Protein AF-0000000079813313 (afdb_homodimer)

Foldseek 3Di:
DPPPVPVPPDDFLLRLLCVLCVVLVVVLVCLLVVLCLLVALVSVLLVLQLVLVLLLLLVVLLVDPVLCVQAPPSVVLRLNVQSVQLCVLSVNDDDDDDDRDDDDDNLLSLLLVLQVLVVLLPLVVVQVSVVVRVAHCVGNCVSNDADPVGSVVNNVRSSVSRRPVPHDSVSSSVSNVVNSVSSVVSRDDRPPPPPPPPPPD/DPPPVPVPPDDFLLRVLCVLCVVLVVVLVCLLVVLCLLVALVSVLLVLQLVLQLLLLLVVLLVDPVLCVQAPPSVVLRLNVQSVQLCVLSVNDDDDDDDHDDDDDNLLSLLLVLQVLVVLLPLVVVQVSVVVRVAHCVGNCVSNDADPVGSVVNNVRSSVSRRPVPHDSVSSSVSNVVNSVSSVVSRDDRPPPPPPPPPPD

pLDDT: mean 89.04, std 18.21, range [22.41, 98.81]

Structure (mmCIF, N/CA/C/O backbone):
data_AF-0000000079813313-model_v1
#
loop_
_entity.id
_entity.type
_entity.pdbx_description
1 polymer 'Heme oxygenase'
#
loop_
_atom_site.group_PDB
_atom_site.id
_atom_site.type_symbol
_atom_site.label_atom_id
_atom_site.label_alt_id
_atom_site.label_comp_id
_atom_site.label_asym_id
_atom_site.label_entity_id
_atom_site.label_seq_id
_atom_site.pdbx_PDB_ins_code
_atom_site.Cartn_x
_atom_site.Cartn_y
_atom_site.Cartn_z
_atom_site.occupancy
_atom_site.B_iso_or_equiv
_atom_site.auth_seq_id
_atom_site.auth_comp_id
_atom_site.auth_asym_id
_atom_site.auth_atom_id
_atom_site.pdbx_PDB_model_num
ATOM 1 N N . MET A 1 1 ? 46.156 -6.391 5.961 1 22.41 1 MET A N 1
ATOM 2 C CA . MET A 1 1 ? 44.781 -6.465 6.477 1 22.41 1 MET A CA 1
ATOM 3 C C . MET A 1 1 ? 43.844 -5.574 5.664 1 22.41 1 MET A C 1
ATOM 5 O O . MET A 1 1 ? 43.844 -4.359 5.848 1 22.41 1 MET A O 1
ATOM 9 N N . THR A 1 2 ? 43.812 -5.645 4.359 1 25.78 2 THR A N 1
ATOM 10 C CA . THR A 1 2 ? 43.188 -4.875 3.297 1 25.78 2 THR A CA 1
ATOM 11 C C . THR A 1 2 ? 41.688 -4.723 3.564 1 25.78 2 THR A C 1
ATOM 13 O O . THR A 1 2 ? 41 -5.703 3.875 1 25.78 2 THR A O 1
ATOM 16 N N . LEU A 1 3 ? 41.25 -3.527 4.066 1 26.75 3 LEU A N 1
ATOM 17 C CA . LEU A 1 3 ? 39.875 -3.113 4.305 1 26.75 3 LEU A CA 1
ATOM 18 C C . LEU A 1 3 ? 38.938 -3.637 3.209 1 26.75 3 LEU A C 1
ATOM 20 O O . LEU A 1 3 ? 39.219 -3.438 2.021 1 26.75 3 LEU A O 1
ATOM 24 N N . LEU A 1 4 ? 38.562 -4.934 3.258 1 28.89 4 LEU A N 1
ATOM 25 C CA . LEU A 1 4 ? 37.469 -5.41 2.391 1 28.89 4 LEU A CA 1
ATOM 26 C C . LEU A 1 4 ? 36.5 -4.285 2.066 1 28.89 4 LEU A C 1
ATOM 28 O O . LEU A 1 4 ? 35.969 -3.629 2.973 1 28.89 4 LEU A O 1
ATOM 32 N N . ASN A 1 5 ? 36.75 -3.35 1.152 1 31.58 5 ASN A N 1
ATOM 33 C CA . ASN A 1 5 ? 35.875 -2.389 0.504 1 31.58 5 ASN A CA 1
ATOM 34 C C . ASN A 1 5 ? 34.438 -2.924 0.401 1 31.58 5 ASN A C 1
ATOM 36 O O . ASN A 1 5 ? 34.125 -3.74 -0.472 1 31.58 5 ASN A O 1
ATOM 40 N N . ASP A 1 6 ? 33.844 -3.51 1.486 1 35.41 6 ASP A N 1
ATOM 41 C CA . ASP A 1 6 ? 32.438 -3.949 1.548 1 35.41 6 ASP A CA 1
ATOM 42 C C . ASP A 1 6 ? 31.547 -3.057 0.695 1 35.41 6 ASP A C 1
ATOM 44 O O . ASP A 1 6 ? 31.359 -1.875 1.001 1 35.41 6 ASP A O 1
ATOM 48 N N . GLY A 1 7 ? 31.672 -2.814 -0.566 1 38.5 7 GLY A N 1
ATOM 49 C CA . GLY A 1 7 ? 30.766 -2.211 -1.539 1 38.5 7 GLY A CA 1
ATOM 50 C C . GLY A 1 7 ? 29.344 -2.084 -1.039 1 38.5 7 GLY A C 1
ATOM 51 O O . GLY A 1 7 ? 28.484 -2.889 -1.396 1 38.5 7 GLY A O 1
ATOM 52 N N . ASN A 1 8 ? 28.922 -1.832 0.183 1 43.69 8 ASN A N 1
ATOM 53 C CA . ASN A 1 8 ? 27.688 -1.59 0.924 1 43.69 8 ASN A CA 1
ATOM 54 C C . ASN A 1 8 ? 26.734 -0.709 0.134 1 43.69 8 ASN A C 1
ATOM 56 O O . ASN A 1 8 ? 27 0.471 -0.09 1 43.69 8 ASN A O 1
ATOM 60 N N . ILE A 1 9 ? 26.125 -1.141 -1.025 1 52.22 9 ILE A N 1
ATOM 61 C CA . ILE A 1 9 ? 25.031 -0.461 -1.72 1 52.22 9 ILE A CA 1
ATOM 62 C C . ILE A 1 9 ? 24.219 0.359 -0.722 1 52.22 9 ILE A C 1
ATOM 64 O O . ILE A 1 9 ? 23.734 -0.176 0.274 1 52.22 9 ILE A O 1
ATOM 68 N N . HIS A 1 10 ? 24.594 1.56 -0.345 1 65.31 10 HIS A N 1
ATOM 69 C CA . HIS A 1 10 ? 23.938 2.51 0.542 1 65.31 10 HIS A CA 1
ATOM 70 C C . HIS A 1 10 ? 22.484 2.717 0.137 1 65.31 10 HIS A C 1
ATOM 72 O O . HIS A 1 10 ? 22.203 3.109 -0.997 1 65.31 10 HIS A O 1
ATOM 78 N N . VAL A 1 11 ? 21.531 2.051 0.801 1 79.31 11 VAL A N 1
ATOM 79 C CA . VAL A 1 11 ? 20.109 2.303 0.623 1 79.31 11 VAL A CA 1
ATOM 80 C C . VAL A 1 11 ? 19.766 3.711 1.109 1 79.31 11 VAL A C 1
ATOM 82 O O . VAL A 1 11 ? 20.078 4.07 2.248 1 79.31 11 VAL A O 1
ATOM 85 N N . PRO A 1 12 ? 19.297 4.578 0.146 1 92.25 12 PRO A N 1
ATOM 86 C CA . PRO A 1 12 ? 18.859 5.898 0.607 1 92.25 12 PRO A CA 1
ATOM 87 C C . PRO A 1 12 ? 17.875 5.82 1.769 1 92.25 12 PRO A C 1
ATOM 89 O O . PRO A 1 12 ? 17.156 4.82 1.911 1 92.25 12 PRO A O 1
ATOM 92 N N . LEU A 1 13 ? 17.859 6.844 2.633 1 95.69 13 LEU A N 1
ATOM 93 C CA . LEU A 1 13 ? 16.984 6.867 3.797 1 95.69 13 LEU A CA 1
ATOM 94 C C . LEU A 1 13 ? 15.531 6.613 3.391 1 95.69 13 LEU A C 1
ATOM 96 O O . LEU A 1 13 ? 14.828 5.828 4.031 1 95.69 13 LEU A O 1
ATOM 100 N N . SER A 1 14 ? 15.078 7.293 2.346 1 95.56 14 SER A N 1
ATOM 101 C CA . SER A 1 14 ? 13.695 7.129 1.907 1 95.56 14 SER A CA 1
ATOM 102 C C . SER A 1 14 ? 13.391 5.676 1.574 1 95.56 14 SER A C 1
ATOM 104 O O . SER A 1 14 ? 12.32 5.168 1.911 1 95.56 14 SER A O 1
ATOM 106 N N . GLY A 1 15 ? 14.281 5.004 0.917 1 92.31 15 GLY A N 1
ATOM 107 C CA . GLY A 1 15 ? 14.125 3.586 0.633 1 92.31 15 GLY A CA 1
ATOM 108 C C . GLY A 1 15 ? 14.102 2.727 1.883 1 92.31 15 GLY A C 1
ATOM 109 O O . GLY A 1 15 ? 13.312 1.78 1.976 1 92.31 15 GLY A O 1
ATOM 110 N N . TYR A 1 16 ? 14.969 3.061 2.809 1 93.38 16 TYR A N 1
ATOM 111 C CA . TYR A 1 16 ? 15.016 2.357 4.082 1 93.38 16 TYR A CA 1
ATOM 112 C C . TYR A 1 16 ? 13.688 2.49 4.828 1 93.38 16 TYR A C 1
ATOM 114 O O . TYR A 1 16 ? 13.164 1.506 5.352 1 93.38 16 TYR A O 1
ATOM 122 N N . LEU A 1 17 ? 13.125 3.666 4.871 1 96.56 17 LEU A N 1
ATOM 123 C CA . LEU A 1 17 ? 11.844 3.906 5.535 1 96.56 17 LEU A CA 1
ATOM 124 C C . LEU A 1 17 ? 10.727 3.107 4.875 1 96.56 17 LEU A C 1
ATOM 126 O O . LEU A 1 17 ? 9.898 2.504 5.559 1 96.56 17 LEU A O 1
ATOM 130 N N . ARG A 1 18 ? 10.773 3.109 3.613 1 93.44 18 ARG A N 1
ATOM 131 C CA . ARG A 1 18 ? 9.75 2.391 2.863 1 93.44 18 ARG A CA 1
ATOM 132 C C . ARG A 1 18 ? 9.797 0.896 3.166 1 93.44 18 ARG A C 1
ATOM 134 O O . ARG A 1 18 ? 8.766 0.277 3.426 1 93.44 18 ARG A O 1
ATOM 141 N N . GLU A 1 19 ? 10.93 0.349 3.135 1 89.19 19 GLU A N 1
ATOM 142 C CA . GLU A 1 19 ? 11.086 -1.079 3.389 1 89.19 19 GLU A CA 1
ATOM 143 C C . GLU A 1 19 ? 10.695 -1.433 4.82 1 89.19 19 GLU A C 1
ATOM 145 O O . GLU A 1 19 ? 10.047 -2.453 5.059 1 89.19 19 GLU A O 1
ATOM 150 N N . ALA A 1 20 ? 11.039 -0.601 5.684 1 93.12 20 ALA A N 1
ATOM 151 C CA . ALA A 1 20 ? 10.836 -0.883 7.102 1 93.12 20 ALA A CA 1
ATOM 152 C C . ALA A 1 20 ? 9.367 -0.751 7.488 1 93.12 20 ALA A C 1
ATOM 154 O O . ALA A 1 20 ? 8.938 -1.289 8.516 1 93.12 20 ALA A O 1
ATOM 155 N N . THR A 1 21 ? 8.516 -0.072 6.609 1 94.62 21 THR A N 1
ATOM 156 C CA . THR A 1 21 ? 7.188 0.268 7.105 1 94.62 21 THR A CA 1
ATOM 157 C C . THR A 1 21 ? 6.121 -0.077 6.07 1 94.62 21 THR A C 1
ATOM 159 O O . THR A 1 21 ? 4.969 0.348 6.195 1 94.62 21 THR A O 1
ATOM 162 N N . HIS A 1 22 ? 6.469 -0.803 5.117 1 90.75 22 HIS A N 1
ATOM 163 C CA . HIS A 1 22 ? 5.562 -1.152 4.031 1 90.75 22 HIS A CA 1
ATOM 164 C C . HIS A 1 22 ? 4.328 -1.875 4.555 1 90.75 22 HIS A C 1
ATOM 166 O O . HIS A 1 22 ? 3.203 -1.558 4.156 1 90.75 22 HIS A O 1
ATOM 172 N N . GLN A 1 23 ? 4.523 -2.766 5.434 1 91.88 23 GLN A N 1
ATOM 173 C CA . GLN A 1 23 ? 3.408 -3.545 5.957 1 91.88 23 GLN A CA 1
ATOM 174 C C . GLN A 1 23 ? 2.439 -2.662 6.738 1 91.88 23 GLN A C 1
ATOM 176 O O . GLN A 1 23 ? 1.221 -2.811 6.617 1 91.88 23 GLN A O 1
ATOM 181 N N . ILE A 1 24 ? 2.967 -1.772 7.52 1 95 24 ILE A N 1
ATOM 182 C CA . ILE A 1 24 ? 2.129 -0.875 8.305 1 95 24 ILE A CA 1
ATOM 183 C C . ILE A 1 24 ? 1.322 0.028 7.375 1 95 24 ILE A C 1
ATOM 185 O O . ILE A 1 24 ? 0.15 0.308 7.637 1 95 24 ILE A O 1
ATOM 189 N N . HIS A 1 25 ? 1.932 0.445 6.32 1 95.31 25 HIS A N 1
ATOM 190 C CA . HIS A 1 25 ? 1.267 1.26 5.309 1 95.31 25 HIS A CA 1
ATOM 191 C C . HIS A 1 25 ? 0.089 0.516 4.688 1 95.31 25 HIS A C 1
ATOM 193 O O . HIS A 1 25 ? -1.024 1.042 4.637 1 95.31 25 HIS A O 1
ATOM 199 N N . ASP A 1 26 ? 0.286 -0.718 4.258 1 93.81 26 ASP A N 1
ATOM 200 C CA . ASP A 1 26 ? -0.773 -1.512 3.643 1 93.81 26 ASP A CA 1
ATOM 201 C C . ASP A 1 26 ? -1.899 -1.788 4.637 1 93.81 26 ASP A C 1
ATOM 203 O O . ASP A 1 26 ? -3.078 -1.729 4.281 1 93.81 26 ASP A O 1
ATOM 207 N N . ASP A 1 27 ? -1.507 -2.061 5.871 1 93.75 27 ASP A N 1
ATOM 208 C CA . ASP A 1 27 ? -2.5 -2.32 6.91 1 93.75 27 ASP A CA 1
ATOM 209 C C . ASP A 1 27 ? -3.41 -1.112 7.113 1 93.75 27 ASP A C 1
ATOM 211 O O . ASP A 1 27 ? -4.629 -1.26 7.246 1 93.75 27 ASP A O 1
ATOM 215 N N . LEU A 1 28 ? -2.85 -0.002 7.129 1 95.06 28 LEU A N 1
ATOM 216 C CA . LEU A 1 28 ? -3.637 1.212 7.312 1 95.06 28 LEU A CA 1
ATOM 217 C C . LEU A 1 28 ? -4.586 1.427 6.141 1 95.06 28 LEU A C 1
ATOM 219 O O . LEU A 1 28 ? -5.762 1.744 6.34 1 95.06 28 LEU A O 1
ATOM 223 N N . ASN A 1 29 ? -4.074 1.254 4.949 1 93.12 29 ASN A N 1
ATOM 224 C CA . ASN A 1 29 ? -4.91 1.396 3.764 1 93.12 29 ASN A CA 1
ATOM 225 C C . ASN A 1 29 ? -6.09 0.426 3.789 1 93.12 29 ASN A C 1
ATOM 227 O O . ASN A 1 29 ? -7.227 0.815 3.52 1 93.12 29 ASN A O 1
ATOM 231 N N . HIS A 1 30 ? -5.832 -0.779 4.156 1 92.81 30 HIS A N 1
ATOM 232 C CA . HIS A 1 30 ? -6.887 -1.781 4.262 1 92.81 30 HIS A CA 1
ATOM 233 C C . HIS A 1 30 ? -7.906 -1.396 5.328 1 92.81 30 HIS A C 1
ATOM 235 O O . HIS A 1 30 ? -9.117 -1.534 5.113 1 92.81 30 HIS A O 1
ATOM 241 N N . THR A 1 31 ? -7.402 -0.938 6.418 1 92.69 31 THR A N 1
ATOM 242 C CA . THR A 1 31 ? -8.289 -0.526 7.504 1 92.69 31 THR A CA 1
ATOM 243 C C . THR A 1 31 ? -9.203 0.609 7.055 1 92.69 31 THR A C 1
ATOM 245 O O . THR A 1 31 ? -10.422 0.543 7.242 1 92.69 31 THR A O 1
ATOM 248 N N . VAL A 1 32 ? -8.656 1.585 6.434 1 94.25 32 VAL A N 1
ATOM 249 C CA . VAL A 1 32 ? -9.414 2.742 5.969 1 94.25 32 VAL A CA 1
ATOM 250 C C . VAL A 1 32 ? -10.492 2.295 4.977 1 94.25 32 VAL A C 1
ATOM 252 O O . VAL A 1 32 ? -11.656 2.666 5.109 1 94.25 32 VAL A O 1
ATOM 255 N N . MET A 1 33 ? -10.125 1.476 4.074 1 91.56 33 MET A N 1
ATOM 256 C CA . MET A 1 33 ? -11.07 1.02 3.059 1 91.56 33 MET A CA 1
ATOM 257 C C . MET A 1 33 ? -12.141 0.117 3.67 1 91.56 33 MET A C 1
ATOM 259 O O . MET A 1 33 ? -13.312 0.192 3.299 1 91.56 33 MET A O 1
ATOM 263 N N . SER A 1 34 ? -11.734 -0.689 4.609 1 89.19 34 SER A N 1
ATOM 264 C CA . SER A 1 34 ? -12.656 -1.646 5.207 1 89.19 34 SER A CA 1
ATOM 265 C C . SER A 1 34 ? -13.688 -0.944 6.09 1 89.19 34 SER A C 1
ATOM 267 O O . SER A 1 34 ? -14.758 -1.493 6.363 1 89.19 34 SER A O 1
ATOM 269 N N . ARG A 1 35 ? -13.445 0.242 6.484 1 91.94 35 ARG A N 1
ATOM 270 C CA . ARG A 1 35 ? -14.352 0.994 7.344 1 91.94 35 ARG A CA 1
ATOM 271 C C . ARG A 1 35 ? -15.391 1.741 6.52 1 91.94 35 ARG A C 1
ATOM 273 O O . ARG A 1 35 ? -16.219 2.467 7.066 1 91.94 35 ARG A O 1
ATOM 280 N N . GLY A 1 36 ? -15.352 1.616 5.203 1 90.56 36 GLY A N 1
ATOM 281 C CA . GLY A 1 36 ? -16.344 2.188 4.316 1 90.56 36 GLY A CA 1
ATOM 282 C C . GLY A 1 36 ? -16.219 3.691 4.164 1 90.56 36 GLY A C 1
ATOM 283 O O . GLY A 1 36 ? -17.219 4.383 3.926 1 90.56 36 GLY A O 1
ATOM 284 N N . MET A 1 37 ? -15.07 4.203 4.309 1 94.38 37 MET A N 1
ATOM 285 C CA . MET A 1 37 ? -14.859 5.648 4.297 1 94.38 37 MET A CA 1
ATOM 286 C C . MET A 1 37 ? -15.07 6.215 2.896 1 94.38 37 MET A C 1
ATOM 288 O O . MET A 1 37 ? -15.211 7.43 2.73 1 94.38 37 MET A O 1
ATOM 292 N N . PHE A 1 38 ? -15.164 5.305 1.916 1 93.94 38 PHE A N 1
ATOM 293 C CA . PHE A 1 38 ? -15.336 5.793 0.554 1 93.94 38 PHE A CA 1
ATOM 294 C C . PHE A 1 38 ? -16.562 5.164 -0.095 1 93.94 38 PHE A C 1
ATOM 296 O O . PHE A 1 38 ? -16.688 5.141 -1.322 1 93.94 38 PHE A O 1
ATOM 303 N N . THR A 1 39 ? -17.469 4.652 0.735 1 91.38 39 THR A N 1
ATOM 304 C CA . THR A 1 39 ? -18.688 4 0.245 1 91.38 39 THR A CA 1
ATOM 305 C C . THR A 1 39 ? -19.781 5.027 -0.033 1 91.38 39 THR A C 1
ATOM 307 O O . THR A 1 39 ? -20.562 4.871 -0.974 1 91.38 39 THR A O 1
ATOM 310 N N . ASP A 1 40 ? -19.828 6.082 0.841 1 93.81 40 ASP A N 1
ATOM 311 C CA . ASP A 1 40 ? -20.812 7.148 0.69 1 93.81 40 ASP A CA 1
ATOM 312 C C . ASP A 1 40 ? -20.344 8.43 1.379 1 93.81 40 ASP A C 1
ATOM 314 O O . ASP A 1 40 ? -19.234 8.477 1.928 1 93.81 40 ASP A O 1
ATOM 318 N N . ALA A 1 41 ? -21.172 9.445 1.37 1 95.88 41 ALA A N 1
ATOM 319 C CA . ALA A 1 41 ? -20.812 10.766 1.888 1 95.88 41 ALA A CA 1
ATOM 320 C C . ALA A 1 41 ? -20.547 10.711 3.391 1 95.88 41 ALA A C 1
ATOM 322 O O . ALA A 1 41 ? -19.688 11.43 3.902 1 95.88 41 ALA A O 1
ATOM 323 N N . ALA A 1 42 ? -21.328 9.891 4.062 1 95.25 42 ALA A N 1
ATOM 324 C CA . ALA A 1 42 ? -21.141 9.766 5.504 1 95.25 42 ALA A CA 1
ATOM 325 C C . ALA A 1 42 ? -19.766 9.172 5.824 1 95.25 42 ALA A C 1
ATOM 327 O O . ALA A 1 42 ? -19.047 9.672 6.691 1 95.25 42 ALA A O 1
ATOM 328 N N . GLY A 1 43 ? -19.422 8.125 5.113 1 96.06 43 GLY A N 1
ATOM 329 C CA . GLY A 1 43 ? -18.078 7.559 5.254 1 96.06 43 GLY A CA 1
ATOM 330 C C . GLY A 1 43 ? -16.984 8.539 4.91 1 96.06 43 GLY A C 1
ATOM 331 O O . GLY A 1 43 ? -15.969 8.609 5.613 1 96.06 43 GLY A O 1
ATOM 332 N N . TYR A 1 44 ? -17.203 9.305 3.859 1 97.62 44 TYR A N 1
ATOM 333 C CA . TYR A 1 44 ? -16.188 10.258 3.434 1 97.62 44 TYR A CA 1
ATOM 334 C C . TYR A 1 44 ? -15.969 11.328 4.488 1 97.62 44 TYR A C 1
ATOM 336 O O . TYR A 1 44 ? -14.836 11.789 4.691 1 97.62 44 TYR A O 1
ATOM 344 N N . ARG A 1 45 ? -17.016 11.734 5.172 1 97.88 45 ARG A N 1
ATOM 345 C CA . ARG A 1 45 ? -16.875 12.695 6.258 1 97.88 45 ARG A CA 1
ATOM 346 C C . ARG A 1 45 ? -15.953 12.156 7.344 1 97.88 45 ARG A C 1
ATOM 348 O O . ARG A 1 45 ? -15.148 12.898 7.91 1 97.88 45 ARG A O 1
ATOM 355 N N . ASP A 1 46 ? -16.047 10.852 7.625 1 97.44 46 ASP A N 1
ATOM 356 C CA . ASP A 1 46 ? -15.141 10.227 8.586 1 97.44 46 ASP A CA 1
ATOM 357 C C . ASP A 1 46 ? -13.688 10.32 8.125 1 97.44 46 ASP A C 1
ATOM 359 O O . ASP A 1 46 ? -12.789 10.57 8.93 1 97.44 46 ASP A O 1
ATOM 363 N N . PHE A 1 47 ? -13.5 10.141 6.898 1 98 47 PHE A N 1
ATOM 364 C CA . PHE A 1 47 ? -12.156 10.227 6.34 1 98 47 PHE A CA 1
ATOM 365 C C . PHE A 1 47 ? -11.602 11.633 6.484 1 98 47 PHE A C 1
ATOM 367 O O . PHE A 1 47 ? -10.453 11.812 6.898 1 98 47 PHE A O 1
ATOM 374 N N . VAL A 1 48 ? -12.414 12.641 6.141 1 98.5 48 VAL A N 1
ATOM 375 C CA . VAL A 1 48 ? -11.977 14.031 6.203 1 98.5 48 VAL A CA 1
ATOM 376 C C . VAL A 1 48 ? -11.68 14.414 7.652 1 98.5 48 VAL A C 1
ATOM 378 O O . VAL A 1 48 ? -10.695 15.102 7.926 1 98.5 48 VAL A O 1
ATOM 381 N N . LEU A 1 49 ? -12.492 13.945 8.531 1 98.25 49 LEU A N 1
ATOM 382 C CA . LEU A 1 49 ? -12.242 14.211 9.945 1 98.25 49 LEU A CA 1
ATOM 383 C C . LEU A 1 49 ? -10.914 13.602 10.391 1 98.25 49 LEU A C 1
ATOM 385 O O . LEU A 1 49 ? -10.125 14.258 11.07 1 98.25 49 LEU A O 1
ATOM 389 N N . MET A 1 50 ? -10.648 12.367 10.039 1 97.69 50 MET A N 1
ATOM 390 C CA . MET A 1 50 ? -9.383 11.703 10.344 1 97.69 50 MET A CA 1
ATOM 391 C C . MET A 1 50 ? -8.211 12.492 9.773 1 97.69 50 MET A C 1
ATOM 393 O O . MET A 1 50 ? -7.219 12.719 10.469 1 97.69 50 MET A O 1
ATOM 397 N N . GLN A 1 51 ? -8.344 12.93 8.523 1 97.94 51 GLN A N 1
ATOM 398 C CA . GLN A 1 51 ? -7.297 13.727 7.891 1 97.94 51 GLN A CA 1
ATOM 399 C C . GLN A 1 51 ? -7.086 15.039 8.633 1 97.94 51 GLN A C 1
ATOM 401 O O . GLN A 1 51 ? -5.945 15.453 8.859 1 97.94 51 GLN A O 1
ATOM 406 N N . TYR A 1 52 ? -8.172 15.727 9.008 1 97.94 52 TYR A N 1
ATOM 407 C CA . TYR A 1 52 ? -8.094 16.984 9.75 1 97.94 52 TYR A CA 1
ATOM 408 C C . TYR A 1 52 ? -7.309 16.812 11.039 1 97.94 52 TYR A C 1
ATOM 410 O O . TYR A 1 52 ? -6.387 17.578 11.32 1 97.94 52 TYR A O 1
ATOM 418 N N . LEU A 1 53 ? -7.695 15.781 11.789 1 97.44 53 LEU A N 1
ATOM 419 C CA . LEU A 1 53 ? -7.051 15.555 13.086 1 97.44 53 LEU A CA 1
ATOM 420 C C . LEU A 1 53 ? -5.566 15.258 12.906 1 97.44 53 LEU A C 1
ATOM 422 O O . LEU A 1 53 ? -4.734 15.773 13.656 1 97.44 53 LEU A O 1
ATOM 426 N N . PHE A 1 54 ? -5.242 14.531 11.969 1 97.19 54 PHE A N 1
ATOM 427 C CA . PHE A 1 54 ? -3.85 14.188 11.688 1 97.19 54 PHE A CA 1
ATOM 428 C C . PHE A 1 54 ? -3.059 15.422 11.289 1 97.19 54 PHE A C 1
ATOM 430 O O . PHE A 1 54 ? -1.977 15.68 11.82 1 97.19 54 PHE A O 1
ATOM 437 N N . HIS A 1 55 ? -3.584 16.234 10.367 1 97.06 55 HIS A N 1
ATOM 438 C CA . HIS A 1 55 ? -2.875 17.406 9.867 1 97.06 55 HIS A CA 1
ATOM 439 C C . HIS A 1 55 ? -2.793 18.5 10.938 1 97.06 55 HIS A C 1
ATOM 441 O O . HIS A 1 55 ? -1.816 19.25 10.992 1 97.06 55 HIS A O 1
ATOM 447 N N . ARG A 1 56 ? -3.814 18.531 11.711 1 96.19 56 ARG A N 1
ATOM 448 C CA . ARG A 1 56 ? -3.742 19.422 12.859 1 96.19 56 ARG A CA 1
ATOM 449 C C . ARG A 1 56 ? -2.531 19.109 13.734 1 96.19 56 ARG A C 1
ATOM 451 O O . ARG A 1 56 ? -1.789 20 14.133 1 96.19 56 ARG A O 1
ATOM 458 N N . ASP A 1 57 ? -2.371 17.828 13.984 1 95.31 57 ASP A N 1
ATOM 459 C CA . ASP A 1 57 ? -1.259 17.391 14.828 1 95.31 57 ASP A CA 1
ATOM 460 C C . ASP A 1 57 ? 0.081 17.672 14.148 1 95.31 57 ASP A C 1
ATOM 462 O O . ASP A 1 57 ? 1.082 17.922 14.82 1 95.31 57 ASP A O 1
ATOM 466 N N . LEU A 1 58 ? 0.098 17.703 12.844 1 96.19 58 LEU A N 1
ATOM 467 C CA . LEU A 1 58 ? 1.325 17.859 12.078 1 96.19 58 LEU A CA 1
ATOM 468 C C . LEU A 1 58 ? 1.636 19.344 11.859 1 96.19 58 LEU A C 1
ATOM 470 O O . LEU A 1 58 ? 2.768 19.703 11.523 1 96.19 58 LEU A O 1
ATOM 474 N N . ASP A 1 59 ? 0.691 20.203 12.016 1 95.94 59 ASP A N 1
ATOM 475 C CA . ASP A 1 59 ? 0.763 21.594 11.617 1 95.94 59 ASP A CA 1
ATOM 476 C C . ASP A 1 59 ? 2.012 22.266 12.188 1 95.94 59 ASP A C 1
ATOM 478 O O . ASP A 1 59 ? 2.752 22.938 11.461 1 95.94 59 ASP A O 1
ATOM 482 N N . PRO A 1 60 ? 2.367 22.016 13.43 1 95.5 60 PRO A N 1
ATOM 483 C CA . PRO A 1 60 ? 3.559 22.672 13.969 1 95.5 60 PRO A CA 1
ATOM 484 C C . PRO A 1 60 ? 4.844 22.234 13.266 1 95.5 60 PRO A C 1
ATOM 486 O O . PRO A 1 60 ? 5.785 23.031 13.156 1 95.5 60 PRO A O 1
ATOM 489 N N . LEU A 1 61 ? 4.926 21.016 12.773 1 97.12 61 LEU A N 1
ATOM 490 C CA . LEU A 1 61 ? 6.121 20.547 12.094 1 97.12 61 LEU A CA 1
ATOM 491 C C . LEU A 1 61 ? 6.336 21.297 10.781 1 97.12 61 LEU A C 1
ATOM 493 O O . LEU A 1 61 ? 7.473 21.594 10.414 1 97.12 61 LEU A O 1
ATOM 497 N N . TYR A 1 62 ? 5.273 21.625 10.125 1 97.19 62 TYR A N 1
ATOM 498 C CA . TYR A 1 62 ? 5.367 22.328 8.836 1 97.19 62 TYR A CA 1
ATOM 499 C C . TYR A 1 62 ? 5.801 23.766 9.031 1 97.19 62 TYR A C 1
ATOM 501 O O . TYR A 1 62 ? 6.168 24.453 8.07 1 97.19 62 TYR A O 1
ATOM 509 N N . ASN A 1 63 ? 5.766 24.219 10.234 1 94.69 63 ASN A N 1
ATOM 510 C CA . ASN A 1 63 ? 6.148 25.594 10.547 1 94.69 63 ASN A CA 1
ATOM 511 C C . ASN A 1 63 ? 7.496 25.656 11.258 1 94.69 63 ASN A C 1
ATOM 513 O O . ASN A 1 63 ? 7.883 26.703 11.781 1 94.69 63 ASN A O 1
ATOM 517 N N . SER A 1 64 ? 8.211 24.594 11.281 1 96.12 64 SER A N 1
ATOM 518 C CA . SER A 1 64 ? 9.492 24.5 11.969 1 96.12 64 SER A CA 1
ATOM 519 C C . SER A 1 64 ? 10.633 25.016 11.094 1 96.12 64 SER A C 1
ATOM 521 O O . SER A 1 64 ? 10.852 24.531 9.992 1 96.12 64 SER A O 1
ATOM 523 N N . ASP A 1 65 ? 11.43 25.891 11.617 1 95.5 65 ASP A N 1
ATOM 524 C CA . ASP A 1 65 ? 12.586 26.422 10.891 1 95.5 65 ASP A CA 1
ATOM 525 C C . ASP A 1 65 ? 13.633 25.344 10.664 1 95.5 65 ASP A C 1
ATOM 527 O O . ASP A 1 65 ? 14.258 25.297 9.602 1 95.5 65 ASP A O 1
ATOM 531 N N . ASP A 1 66 ? 13.828 24.562 11.648 1 95.94 66 ASP A N 1
ATOM 532 C CA . ASP A 1 66 ? 14.812 23.484 11.547 1 95.94 66 ASP A CA 1
ATOM 533 C C . ASP A 1 66 ? 14.445 22.516 10.43 1 95.94 66 ASP A C 1
ATOM 535 O O . ASP A 1 66 ? 15.312 22.094 9.656 1 95.94 66 ASP A O 1
ATOM 539 N N . LEU A 1 67 ? 13.242 22.203 10.359 1 98 67 LEU A N 1
ATOM 540 C CA . LEU A 1 67 ? 12.797 21.266 9.336 1 98 67 LEU A CA 1
ATOM 541 C C . LEU A 1 67 ? 12.797 21.938 7.961 1 98 67 LEU A C 1
ATOM 543 O O . LEU A 1 67 ? 13.039 21.281 6.945 1 98 67 LEU A O 1
ATOM 547 N N . ALA A 1 68 ? 12.555 23.25 7.922 1 98 68 ALA A N 1
ATOM 548 C CA . ALA A 1 68 ? 12.547 24 6.664 1 98 68 ALA A CA 1
ATOM 549 C C . ALA A 1 68 ? 13.938 24.031 6.039 1 98 68 ALA A C 1
ATOM 551 O O . ALA A 1 68 ? 14.078 24.234 4.828 1 98 68 ALA A O 1
ATOM 552 N N . ARG A 1 69 ? 14.953 23.797 6.812 1 97.75 69 ARG A N 1
ATOM 553 C CA . ARG A 1 69 ? 16.312 23.734 6.301 1 97.75 69 ARG A CA 1
ATOM 554 C C . ARG A 1 69 ? 16.578 22.406 5.598 1 97.75 69 ARG A C 1
ATOM 556 O O . ARG A 1 69 ? 17.5 22.281 4.801 1 97.75 69 ARG A O 1
ATOM 563 N N . ILE A 1 70 ? 15.773 21.422 5.887 1 98.19 70 ILE A N 1
ATOM 564 C CA . ILE A 1 70 ? 15.938 20.094 5.324 1 98.19 70 ILE A CA 1
ATOM 565 C C . ILE A 1 70 ? 14.992 19.906 4.137 1 98.19 70 ILE A C 1
ATOM 567 O O . ILE A 1 70 ? 15.414 19.469 3.066 1 98.19 70 ILE A O 1
ATOM 571 N N . VAL A 1 71 ? 13.742 20.266 4.34 1 98.38 71 VAL A N 1
ATOM 572 C CA . VAL A 1 71 ? 12.688 20 3.361 1 98.38 71 VAL A CA 1
ATOM 573 C C . VAL A 1 71 ? 12.375 21.281 2.578 1 98.38 71 VAL A C 1
ATOM 575 O O . VAL A 1 71 ? 11.914 22.266 3.15 1 98.38 71 VAL A O 1
ATOM 578 N N . PRO A 1 72 ? 12.531 21.188 1.281 1 97.19 72 PRO A N 1
ATOM 579 C CA . PRO A 1 72 ? 12.195 22.375 0.475 1 97.19 72 PRO A CA 1
ATOM 580 C C . PRO A 1 72 ? 10.703 22.688 0.497 1 97.19 72 PRO A C 1
ATOM 582 O O . PRO A 1 72 ? 9.875 21.781 0.503 1 97.19 72 PRO A O 1
ATOM 585 N N . ASP A 1 73 ? 10.367 24.016 0.578 1 97 73 ASP A N 1
ATOM 586 C CA . ASP A 1 73 ? 8.992 24.5 0.498 1 97 73 ASP A CA 1
ATOM 587 C C . ASP A 1 73 ? 8.133 23.891 1.601 1 97 73 ASP A C 1
ATOM 589 O O . ASP A 1 73 ? 6.949 23.609 1.386 1 97 73 ASP A O 1
ATOM 593 N N . LEU A 1 74 ? 8.68 23.688 2.711 1 98.19 74 LEU A N 1
ATOM 594 C CA . LEU A 1 74 ? 8.023 22.969 3.801 1 98.19 74 LEU A CA 1
ATOM 595 C C . LEU A 1 74 ? 6.664 23.594 4.117 1 98.19 74 LEU A C 1
ATOM 597 O O . LEU A 1 74 ? 5.652 22.891 4.172 1 98.19 74 LEU A O 1
ATOM 601 N N . ALA A 1 75 ? 6.613 24.891 4.277 1 97.69 75 ALA A N 1
ATOM 602 C CA . ALA A 1 75 ? 5.371 25.562 4.652 1 97.69 75 ALA A CA 1
ATOM 603 C C . ALA A 1 75 ? 4.309 25.391 3.57 1 97.69 75 ALA A C 1
ATOM 605 O O . ALA A 1 75 ? 3.125 25.219 3.873 1 97.69 75 ALA A O 1
ATOM 606 N N . ALA A 1 76 ? 4.676 25.422 2.309 1 97.25 76 ALA A N 1
ATOM 607 C CA . ALA A 1 76 ? 3.746 25.297 1.188 1 97.25 76 ALA A CA 1
ATOM 608 C C . ALA A 1 76 ? 3.186 23.875 1.087 1 97.25 76 ALA A C 1
ATOM 610 O O . ALA A 1 76 ? 2.16 23.656 0.439 1 97.25 76 ALA A O 1
ATOM 611 N N . ARG A 1 77 ? 3.822 22.922 1.745 1 97.81 77 ARG A N 1
ATOM 612 C CA . ARG A 1 77 ? 3.396 21.531 1.714 1 97.81 77 ARG A CA 1
ATOM 613 C C . ARG A 1 77 ? 2.285 21.281 2.725 1 97.81 77 ARG A C 1
ATOM 615 O O . ARG A 1 77 ? 1.616 20.234 2.672 1 97.81 77 ARG A O 1
ATOM 622 N N . ASN A 1 78 ? 2.078 22.172 3.631 1 98.06 78 ASN A N 1
ATOM 623 C CA . ASN A 1 78 ? 1.105 22 4.703 1 98.06 78 ASN A CA 1
ATOM 624 C C . ASN A 1 78 ? -0.323 21.984 4.168 1 98.06 78 ASN A C 1
ATOM 626 O O . ASN A 1 78 ? -0.77 22.953 3.543 1 98.06 78 ASN A O 1
ATOM 630 N N . ARG A 1 79 ? -1.048 20.906 4.457 1 98 79 ARG A N 1
ATOM 631 C CA . ARG A 1 79 ? -2.395 20.75 3.918 1 98 79 ARG A CA 1
ATOM 632 C C . ARG A 1 79 ? -3.449 21.078 4.969 1 98 79 ARG A C 1
ATOM 634 O O . ARG A 1 79 ? -4.648 20.953 4.711 1 98 79 ARG A O 1
ATOM 641 N N . PHE A 1 80 ? -3.025 21.516 6.105 1 97.75 80 PHE A N 1
ATOM 642 C CA . PHE A 1 80 ? -3.955 21.766 7.199 1 97.75 80 PHE A CA 1
ATOM 643 C C . PHE A 1 80 ? -4.996 22.797 6.789 1 97.75 80 PHE A C 1
ATOM 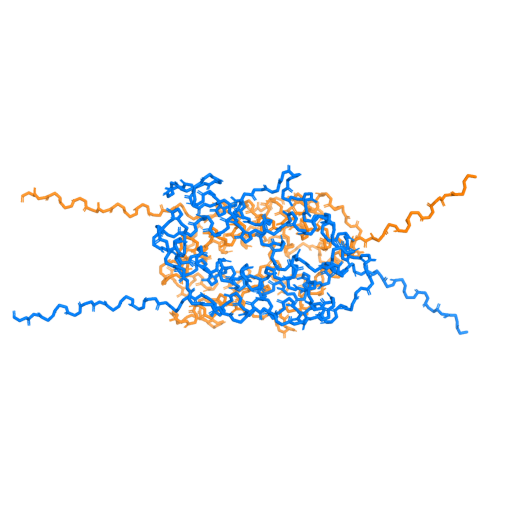645 O O . PHE A 1 80 ? -6.191 22.609 7.016 1 97.75 80 PHE A O 1
ATOM 652 N N . PRO A 1 81 ? -4.66 23.922 6.094 1 98.19 81 PRO A N 1
ATOM 653 C CA . PRO A 1 81 ? -5.691 24.859 5.664 1 98.19 81 PRO A CA 1
ATOM 654 C C . PRO A 1 81 ? -6.707 24.234 4.711 1 98.19 81 PRO A C 1
ATOM 656 O O . PRO A 1 81 ? -7.906 24.5 4.816 1 98.19 81 PRO A O 1
ATOM 659 N N . GLN A 1 82 ? -6.281 23.391 3.793 1 98.5 82 GLN A N 1
ATOM 660 C CA . GLN A 1 82 ? -7.16 22.766 2.816 1 98.5 82 GLN A CA 1
ATOM 661 C C . GLN A 1 82 ? -8.133 21.797 3.496 1 98.5 82 GLN A C 1
ATOM 663 O O . GLN A 1 82 ? -9.328 21.797 3.193 1 98.5 82 GLN A O 1
ATOM 668 N N . VAL A 1 83 ? -7.586 20.984 4.445 1 98.62 83 VAL A N 1
ATOM 669 C CA . VAL A 1 83 ? -8.469 20.016 5.082 1 98.62 83 VAL A CA 1
ATOM 670 C C . VAL A 1 83 ? -9.438 20.734 6.02 1 98.62 83 VAL A C 1
ATOM 672 O O . VAL A 1 83 ? -10.578 20.297 6.195 1 98.62 83 VAL A O 1
ATOM 675 N N . SER A 1 84 ? -9.031 21.844 6.59 1 98.38 84 SER A N 1
ATOM 676 C CA . SER A 1 84 ? -9.93 22.672 7.395 1 98.38 84 SER A CA 1
ATOM 677 C C . SER A 1 84 ? -11.078 23.219 6.551 1 98.38 84 SER A C 1
ATOM 679 O O . SER A 1 84 ? -12.234 23.203 6.984 1 98.38 84 SER A O 1
ATOM 681 N N . ALA A 1 85 ? -10.773 23.688 5.391 1 98.69 85 ALA A N 1
ATOM 682 C CA . ALA A 1 85 ? -11.805 24.172 4.469 1 98.69 85 ALA A CA 1
ATOM 683 C C . ALA A 1 85 ? -12.75 23.031 4.078 1 98.69 85 ALA A C 1
ATOM 685 O O . ALA A 1 85 ? -13.961 23.25 3.951 1 98.69 85 ALA A O 1
ATOM 686 N N . ASP A 1 86 ? -12.188 21.828 3.859 1 98.81 86 ASP A N 1
ATOM 687 C CA . ASP A 1 86 ? -13.016 20.656 3.525 1 98.81 86 ASP A CA 1
ATOM 688 C C . ASP A 1 86 ? -13.992 20.344 4.656 1 98.81 86 ASP A C 1
ATOM 690 O O . ASP A 1 86 ? -15.141 19.969 4.402 1 98.81 86 ASP A O 1
ATOM 694 N N . MET A 1 87 ? -13.508 20.484 5.93 1 98.69 87 MET A N 1
ATOM 695 C CA . MET A 1 87 ? -14.383 20.281 7.078 1 98.69 87 MET A CA 1
ATOM 696 C C . MET A 1 87 ? -15.594 21.203 6.992 1 98.69 87 MET A C 1
ATOM 698 O O . MET A 1 87 ? -16.734 20.781 7.215 1 98.69 87 MET A O 1
ATOM 702 N N . ASN A 1 88 ? -15.352 22.375 6.656 1 98.44 88 ASN A N 1
ATOM 703 C CA . ASN A 1 88 ? -16.406 23.375 6.523 1 98.44 88 ASN A CA 1
ATOM 704 C C . ASN A 1 88 ? -17.344 23.047 5.363 1 98.44 88 ASN A C 1
ATOM 706 O O . ASN A 1 88 ? -18.562 23.078 5.516 1 98.44 88 ASN A O 1
ATOM 710 N N . ASP A 1 89 ? -16.766 22.719 4.188 1 98.62 89 ASP A N 1
ATOM 711 C CA . ASP A 1 89 ? -17.562 22.344 3.027 1 98.62 89 ASP A CA 1
ATOM 712 C C . ASP A 1 89 ? -18.562 21.234 3.383 1 98.62 89 ASP A C 1
ATOM 714 O O . ASP A 1 89 ? -19.703 21.25 2.912 1 98.62 89 ASP A O 1
ATOM 718 N N . LEU A 1 90 ? -18.125 20.344 4.238 1 98.44 90 LEU A N 1
ATOM 719 C CA . LEU A 1 90 ? -18.906 19.141 4.5 1 98.44 90 LEU A CA 1
ATOM 720 C C . LEU A 1 90 ? -19.703 19.266 5.793 1 98.44 90 LEU A C 1
ATOM 722 O O . LEU A 1 90 ? -20.312 18.312 6.254 1 98.44 90 LEU A O 1
ATOM 726 N N . ASP A 1 91 ? -19.641 20.406 6.352 1 98.19 91 ASP A N 1
ATOM 727 C CA . ASP A 1 91 ? -20.375 20.734 7.566 1 98.19 91 ASP A CA 1
ATOM 728 C C . ASP A 1 91 ? -19.984 19.797 8.711 1 98.19 91 ASP A C 1
ATOM 730 O O . ASP A 1 91 ? -20.859 19.281 9.414 1 98.19 91 ASP A O 1
ATOM 734 N N . ILE A 1 92 ? -18.719 19.5 8.781 1 98.12 92 ILE A N 1
ATOM 735 C CA . ILE A 1 92 ? -18.203 18.688 9.883 1 98.12 92 ILE A CA 1
ATOM 736 C C . ILE A 1 92 ? -17.875 19.578 11.078 1 98.12 92 ILE A C 1
ATOM 738 O O . ILE A 1 92 ? -17.172 20.578 10.93 1 98.12 92 ILE A O 1
ATOM 742 N N . ALA A 1 93 ? -18.359 19.234 12.219 1 97 93 ALA A N 1
ATOM 743 C CA . ALA A 1 93 ? -18.078 20 13.43 1 97 93 ALA A CA 1
ATOM 744 C C . ALA A 1 93 ? -16.609 19.922 13.797 1 97 93 ALA A C 1
ATOM 746 O O . ALA A 1 93 ? -15.984 18.859 13.711 1 97 93 ALA A O 1
ATOM 747 N N . ILE A 1 94 ? -16 20.969 14.195 1 94.81 94 ILE A N 1
ATOM 748 C CA . ILE A 1 94 ? -14.609 21.016 14.602 1 94.81 94 ILE A CA 1
ATOM 749 C C . ILE A 1 94 ? -14.438 20.312 15.953 1 94.81 94 ILE A C 1
ATOM 751 O O . ILE A 1 94 ? -15.102 20.672 16.938 1 94.81 94 ILE A O 1
ATOM 755 N N . PRO A 1 95 ? -13.617 19.375 15.969 1 93.88 95 PRO A N 1
ATOM 756 C CA . PRO A 1 95 ? -13.414 18.672 17.25 1 93.88 95 PRO A CA 1
ATOM 757 C C . PRO A 1 95 ? -12.695 19.547 18.281 1 93.88 95 PRO A C 1
ATOM 759 O O . PRO A 1 95 ? -12.109 20.578 17.938 1 93.88 95 PRO A O 1
ATOM 762 N N . ALA A 1 96 ? -12.773 19.094 19.484 1 89 96 ALA A N 1
ATOM 763 C CA . ALA A 1 96 ? -12.055 19.781 20.562 1 89 96 ALA A CA 1
ATOM 764 C C . ALA A 1 96 ? -10.555 19.812 20.281 1 89 96 ALA A C 1
ATOM 766 O O . ALA A 1 96 ? -10.023 18.922 19.609 1 89 96 ALA A O 1
ATOM 767 N N . PRO A 1 97 ? -9.945 20.844 20.812 1 84.44 97 PRO A N 1
ATOM 768 C CA . PRO A 1 97 ? -8.5 20.922 20.594 1 84.44 97 PRO A CA 1
ATOM 769 C C . PRO A 1 97 ? -7.75 19.703 21.141 1 84.44 97 PRO A C 1
ATOM 771 O O . PRO A 1 97 ? -8.109 19.172 22.188 1 84.44 97 PRO A O 1
ATOM 774 N N . GLY A 1 98 ? -6.988 19.141 20.328 1 79 98 GLY A N 1
ATOM 775 C CA . GLY A 1 98 ? -6.137 18.031 20.766 1 79 98 GLY A CA 1
ATOM 776 C C . GLY A 1 98 ? -4.719 18.469 21.078 1 79 98 GLY A C 1
ATOM 777 O O . GLY A 1 98 ? -4.43 19.656 21.141 1 79 98 GLY A O 1
ATOM 778 N N . VAL A 1 99 ? -3.895 17.5 21.531 1 75.44 99 VAL A N 1
ATOM 779 C CA . VAL A 1 99 ? -2.49 17.734 21.828 1 75.44 99 VAL A CA 1
ATOM 780 C C . VAL A 1 99 ? -1.647 17.578 20.578 1 75.44 99 VAL A C 1
ATOM 782 O O . VAL A 1 99 ? -1.587 16.484 20 1 75.44 99 VAL A O 1
ATOM 785 N N . PRO A 1 100 ? -1.191 18.766 20.078 1 76.56 100 PRO A N 1
ATOM 786 C CA . PRO A 1 100 ? -0.27 18.609 18.938 1 76.56 100 PRO A CA 1
ATOM 787 C C . PRO A 1 100 ? 0.937 17.734 19.281 1 76.56 100 PRO A C 1
ATOM 789 O O . PRO A 1 100 ? 1.198 17.469 20.469 1 76.56 100 PRO A O 1
ATOM 792 N N . VAL A 1 101 ? 1.52 17.234 18.141 1 82.44 101 VAL A N 1
ATOM 793 C CA . VAL A 1 101 ? 2.729 16.453 18.375 1 82.44 101 VAL A CA 1
ATOM 794 C C . VAL A 1 101 ? 3.773 17.328 19.078 1 82.44 101 VAL A C 1
ATOM 796 O O . VAL A 1 101 ? 3.904 18.516 18.766 1 82.44 101 VAL A O 1
ATOM 799 N N . GLY A 1 102 ? 4.281 16.953 20.172 1 77.31 102 GLY A N 1
ATOM 800 C CA . GLY A 1 102 ? 5.285 17.688 20.922 1 77.31 102 GLY A CA 1
ATOM 801 C C . GLY A 1 102 ? 6.59 17.859 20.156 1 77.31 102 GLY A C 1
ATOM 802 O O . GLY A 1 102 ? 6.684 17.5 18.984 1 77.31 102 GLY A O 1
ATOM 803 N N . MET A 1 103 ? 7.492 18.578 20.766 1 77.25 103 MET A N 1
ATOM 804 C CA . MET A 1 103 ? 8.82 18.781 20.203 1 77.25 103 MET A CA 1
ATOM 805 C C . MET A 1 103 ? 9.492 17.453 19.891 1 77.25 103 MET A C 1
ATOM 807 O O . MET A 1 103 ? 9.492 16.547 20.719 1 77.25 103 MET A O 1
ATOM 811 N N . MET A 1 104 ? 9.969 17.391 18.688 1 91.25 104 MET A N 1
ATOM 812 C CA . MET A 1 104 ? 10.648 16.188 18.203 1 91.25 104 MET A CA 1
ATOM 813 C C . MET A 1 104 ? 12.016 16.531 17.625 1 91.25 104 MET A C 1
ATOM 815 O O . MET A 1 104 ? 12.227 17.641 17.141 1 91.25 104 MET A O 1
ATOM 819 N N . ASP A 1 105 ? 12.93 15.656 17.844 1 96.12 105 ASP A N 1
ATOM 820 C CA . ASP A 1 105 ? 14.164 15.805 17.078 1 96.12 105 ASP A CA 1
ATOM 821 C C . ASP A 1 105 ? 13.906 15.734 15.578 1 96.12 105 ASP A C 1
ATOM 823 O O . ASP A 1 105 ? 12.914 15.148 15.141 1 96.12 105 ASP A O 1
ATOM 827 N N . PRO A 1 106 ? 14.773 16.281 14.797 1 97.75 106 PRO A N 1
ATOM 828 C CA . PRO A 1 106 ? 14.531 16.391 13.359 1 97.75 106 PRO A CA 1
ATOM 829 C C . PRO A 1 106 ? 14.312 15.039 12.695 1 97.75 106 PRO A C 1
ATOM 831 O O . PRO A 1 106 ? 13.477 14.914 11.797 1 97.75 106 PRO A O 1
ATOM 834 N N . SER A 1 107 ? 15.031 14.008 13.109 1 98.56 107 SER A N 1
ATOM 835 C CA . SER A 1 107 ? 14.867 12.688 12.5 1 98.56 107 SER A CA 1
ATOM 836 C C . SER A 1 107 ? 13.469 12.133 12.75 1 98.56 107 SER A C 1
ATOM 838 O O . SER A 1 107 ? 12.805 11.672 11.812 1 98.56 107 SER A O 1
ATOM 840 N N . THR A 1 108 ? 13.023 12.18 13.969 1 98.5 108 THR A N 1
ATOM 841 C CA . THR A 1 108 ? 11.68 11.734 14.305 1 98.5 108 THR A CA 1
ATOM 842 C C . THR A 1 108 ? 10.633 12.562 13.562 1 98.5 108 THR A C 1
ATOM 844 O O . THR A 1 108 ? 9.68 12.016 13.008 1 98.5 108 THR A O 1
ATOM 847 N N . ALA A 1 109 ? 10.859 13.836 13.531 1 98.56 109 ALA A N 1
ATOM 848 C CA . ALA A 1 109 ? 9.93 14.734 12.859 1 98.56 109 ALA A CA 1
ATOM 849 C C . ALA A 1 109 ? 9.828 14.422 11.375 1 98.56 109 ALA A C 1
ATOM 851 O O . ALA A 1 109 ? 8.742 14.445 10.797 1 98.56 109 ALA A O 1
ATOM 852 N N . ILE A 1 110 ? 10.945 14.133 10.797 1 98.69 110 ILE A N 1
ATOM 853 C CA . ILE A 1 110 ? 10.961 13.812 9.375 1 98.69 110 ILE A CA 1
ATOM 854 C C . ILE A 1 110 ? 10.211 12.508 9.125 1 98.69 110 ILE A C 1
ATOM 856 O O . ILE A 1 110 ? 9.523 12.352 8.117 1 98.69 110 ILE A O 1
ATOM 860 N N . GLY A 1 111 ? 10.305 11.516 10.062 1 98.62 111 GLY A N 1
ATOM 861 C CA . GLY A 1 111 ? 9.484 10.32 9.969 1 98.62 111 GLY A CA 1
ATOM 862 C C . GLY A 1 111 ? 7.996 10.625 9.898 1 98.62 111 GLY A C 1
ATOM 863 O O . GLY A 1 111 ? 7.277 10.039 9.086 1 98.62 111 GLY A O 1
ATOM 864 N N . TRP A 1 112 ? 7.555 11.562 10.711 1 98.5 112 TRP A N 1
ATOM 865 C CA . TRP A 1 112 ? 6.156 11.977 10.695 1 98.5 112 TRP A CA 1
ATOM 866 C C . TRP A 1 112 ? 5.785 12.609 9.359 1 98.5 112 TRP A C 1
ATOM 868 O O . TRP A 1 112 ? 4.758 12.266 8.773 1 98.5 112 TRP A O 1
ATOM 878 N N . LEU A 1 113 ? 6.656 13.484 8.859 1 98.5 113 LEU A N 1
ATOM 879 C CA . LEU A 1 113 ? 6.391 14.164 7.598 1 98.5 113 LEU A CA 1
ATOM 880 C C . LEU A 1 113 ? 6.398 13.172 6.438 1 98.5 113 LEU A C 1
ATOM 882 O O . LEU A 1 113 ? 5.652 13.336 5.469 1 98.5 113 LEU A O 1
ATOM 886 N N . TYR A 1 114 ? 7.234 12.125 6.531 1 98.5 114 TYR A N 1
ATOM 887 C CA . TYR A 1 114 ? 7.312 11.102 5.492 1 98.5 114 TYR A CA 1
ATOM 888 C C . TYR A 1 114 ? 5.945 10.484 5.238 1 98.5 114 TYR A C 1
ATOM 890 O O . TYR A 1 114 ? 5.551 10.289 4.086 1 98.5 114 TYR A O 1
ATOM 898 N N . VAL A 1 115 ? 5.184 10.211 6.27 1 98.38 115 VAL A N 1
ATOM 899 C CA . VAL A 1 115 ? 3.859 9.602 6.152 1 98.38 115 VAL A CA 1
ATOM 900 C C . VAL A 1 115 ? 2.893 10.594 5.512 1 98.38 115 VAL A C 1
ATOM 902 O O . VAL A 1 115 ? 2.16 10.25 4.582 1 98.38 115 VAL A O 1
ATOM 905 N N . ALA A 1 116 ? 2.92 11.828 5.941 1 97.81 116 ALA A N 1
ATOM 906 C CA . ALA A 1 116 ? 2.027 12.852 5.414 1 97.81 116 ALA A CA 1
ATOM 907 C C . ALA A 1 116 ? 2.311 13.125 3.939 1 97.81 116 ALA A C 1
ATOM 909 O O . ALA A 1 116 ? 1.391 13.172 3.121 1 97.81 116 ALA A O 1
ATOM 910 N N . GLU A 1 117 ? 3.594 13.281 3.629 1 97.75 117 GLU A N 1
ATOM 911 C CA . GLU A 1 117 ? 3.984 13.594 2.258 1 97.75 117 GLU A CA 1
ATOM 912 C C . GLU A 1 117 ? 3.74 12.406 1.332 1 97.75 117 GLU A C 1
ATOM 914 O O . GLU A 1 117 ? 3.283 12.578 0.2 1 97.75 117 GLU A O 1
ATOM 919 N N . GLY A 1 118 ? 3.967 11.211 1.834 1 96.19 118 GLY A N 1
ATOM 920 C CA . GLY A 1 118 ? 3.725 10.016 1.049 1 96.19 118 GLY A CA 1
ATOM 921 C C . GLY A 1 118 ? 2.256 9.773 0.759 1 96.19 118 GLY A C 1
ATOM 922 O O . GLY A 1 118 ? 1.904 9.219 -0.284 1 96.19 118 GLY A O 1
ATOM 923 N N . SER A 1 119 ? 1.4 10.133 1.671 1 95.5 119 SER A N 1
ATOM 924 C CA . SER A 1 119 ? -0.033 9.914 1.52 1 95.5 119 SER A CA 1
ATOM 925 C C . SER A 1 119 ? -0.588 10.664 0.316 1 95.5 119 SER A C 1
ATOM 927 O O . SER A 1 119 ? -1.613 10.273 -0.247 1 95.5 119 SER A O 1
ATOM 929 N N . LYS A 1 120 ? 0.077 11.672 -0.143 1 94.88 120 LYS A N 1
ATOM 930 C CA . LYS A 1 120 ? -0.368 12.484 -1.269 1 94.88 120 LYS A CA 1
ATOM 931 C C . LYS A 1 120 ? -0.141 11.766 -2.594 1 94.88 120 LYS A C 1
ATOM 933 O O . LYS A 1 120 ? -0.796 12.07 -3.594 1 94.88 120 LYS A O 1
ATOM 938 N N . LEU A 1 121 ? 0.782 10.898 -2.588 1 89.5 121 LEU A N 1
ATOM 939 C CA . LEU A 1 121 ? 1.104 10.148 -3.801 1 89.5 121 LEU A CA 1
ATOM 940 C C . LEU A 1 121 ? -0.061 9.258 -4.215 1 89.5 121 LEU A C 1
ATOM 942 O O . LEU A 1 121 ? -0.391 9.172 -5.402 1 89.5 121 LEU A O 1
ATOM 946 N N . GLY A 1 122 ? -0.737 8.602 -3.307 1 84.19 122 GLY A N 1
ATOM 947 C CA . GLY A 1 122 ? -1.786 7.633 -3.578 1 84.19 122 GLY A CA 1
ATOM 948 C C . GLY A 1 122 ? -3.17 8.258 -3.645 1 84.19 122 GLY A C 1
ATOM 949 O O . GLY A 1 122 ? -4.168 7.547 -3.789 1 84.19 122 GLY A O 1
ATOM 950 N N . ALA A 1 123 ? -3.217 9.508 -3.641 1 90.19 123 ALA A N 1
ATOM 951 C CA . ALA A 1 123 ? -4.516 10.164 -3.51 1 90.19 123 ALA A CA 1
ATOM 952 C C . ALA A 1 123 ? -5.25 10.195 -4.848 1 90.19 123 ALA A C 1
ATOM 954 O O . ALA A 1 123 ? -6.453 10.453 -4.895 1 90.19 123 ALA A O 1
ATOM 955 N N . ASN A 1 124 ? -4.57 9.914 -5.93 1 87.5 124 ASN A N 1
ATOM 956 C CA . ASN A 1 124 ? -5.199 10 -7.246 1 87.5 124 ASN A CA 1
ATOM 957 C C . ASN A 1 124 ? -6.379 9.039 -7.363 1 87.5 124 ASN A C 1
ATOM 959 O O . ASN A 1 124 ? -7.445 9.422 -7.852 1 87.5 124 ASN A O 1
ATOM 963 N N . PHE A 1 125 ? -6.273 7.887 -6.961 1 87.38 125 PHE A N 1
ATOM 964 C CA . PHE A 1 125 ? -7.359 6.918 -7.016 1 87.38 125 PHE A CA 1
ATOM 965 C C . PHE A 1 125 ? -8.508 7.34 -6.105 1 87.38 125 PHE A C 1
ATOM 967 O O . PHE A 1 125 ? -9.672 7.273 -6.5 1 87.38 125 PHE A O 1
ATOM 974 N N . LEU A 1 126 ? -8.203 7.777 -4.906 1 93.31 126 LEU A N 1
ATOM 975 C CA . LEU A 1 126 ? -9.203 8.156 -3.918 1 93.31 126 LEU A CA 1
ATOM 976 C C . LEU A 1 126 ? -10.016 9.352 -4.395 1 93.31 126 LEU A C 1
ATOM 978 O O . LEU A 1 126 ? -11.211 9.445 -4.125 1 93.31 126 LEU A O 1
ATOM 982 N N . THR A 1 127 ? -9.32 10.258 -5.121 1 94.69 127 THR A N 1
ATOM 983 C CA . THR A 1 127 ? -10.008 11.43 -5.652 1 94.69 127 THR A CA 1
ATOM 984 C C . THR A 1 127 ? -11.094 11.016 -6.641 1 94.69 127 THR A C 1
ATOM 986 O O . THR A 1 127 ? -12.164 11.617 -6.68 1 94.69 127 THR A O 1
ATOM 989 N N . ARG A 1 128 ? -10.883 9.961 -7.359 1 93 128 ARG A N 1
ATOM 990 C CA . ARG A 1 128 ? -11.891 9.469 -8.297 1 93 128 ARG A CA 1
ATOM 991 C C . ARG A 1 128 ? -13.102 8.914 -7.562 1 93 128 ARG A C 1
ATOM 993 O O . ARG A 1 128 ? -14.234 9.078 -8.016 1 93 128 ARG A O 1
ATOM 1000 N N . LEU A 1 129 ? -12.875 8.312 -6.469 1 91.75 129 LEU A N 1
ATOM 1001 C CA . LEU A 1 129 ? -13.961 7.789 -5.656 1 91.75 129 LEU A CA 1
ATOM 1002 C C . LEU A 1 129 ? -14.82 8.922 -5.102 1 91.75 129 LEU A C 1
ATOM 1004 O O . LEU A 1 129 ? -16.047 8.844 -5.129 1 91.75 129 LEU A O 1
ATOM 1008 N N . VAL A 1 130 ? -14.164 9.938 -4.664 1 95.88 130 VAL A N 1
ATOM 1009 C CA . VAL A 1 130 ? -14.93 10.984 -3.99 1 95.88 130 VAL A CA 1
ATOM 1010 C C . VAL A 1 130 ? -15.617 11.867 -5.027 1 95.88 130 VAL A C 1
ATOM 1012 O O . VAL A 1 130 ? -16.641 12.5 -4.73 1 95.88 130 VAL A O 1
ATOM 1015 N N . GLU A 1 131 ? -15.047 11.969 -6.262 1 96.62 131 GLU A N 1
ATOM 1016 C CA . GLU A 1 131 ? -15.695 12.688 -7.352 1 96.62 131 GLU A CA 1
ATOM 1017 C C . GLU A 1 131 ? -17.078 12.117 -7.648 1 96.62 131 GLU A C 1
ATOM 1019 O O . GLU A 1 131 ? -18.016 12.852 -7.977 1 96.62 131 GLU A O 1
ATOM 1024 N N . LYS A 1 132 ? -17.203 10.867 -7.449 1 94.38 132 LYS A N 1
ATOM 1025 C CA . LYS A 1 132 ? -18.5 10.211 -7.648 1 94.38 132 LYS A CA 1
ATOM 1026 C C . LYS A 1 132 ? -19.516 10.656 -6.598 1 94.38 132 LYS A C 1
ATOM 1028 O O . LYS A 1 132 ? -20.719 10.508 -6.789 1 94.38 132 LYS A O 1
ATOM 1033 N N . MET A 1 133 ? -19.062 11.188 -5.566 1 96 133 MET A N 1
ATOM 1034 C CA . MET A 1 133 ? -19.922 11.664 -4.484 1 96 133 MET A CA 1
ATOM 1035 C C . MET A 1 133 ? -20.188 13.156 -4.605 1 96 133 MET A C 1
ATOM 1037 O O . MET A 1 133 ? -20.875 13.742 -3.775 1 96 133 MET A O 1
ATOM 1041 N N . GLY A 1 134 ? -19.516 13.766 -5.566 1 97.25 134 GLY A N 1
ATOM 1042 C CA . GLY A 1 134 ? -19.734 15.18 -5.824 1 97.25 134 GLY A CA 1
ATOM 1043 C C . GLY A 1 134 ? -18.688 16.078 -5.195 1 97.25 134 GLY A C 1
ATOM 1044 O O . GLY A 1 134 ? -18.875 17.297 -5.098 1 97.25 134 GLY A O 1
ATOM 1045 N N . PHE A 1 135 ? -17.594 15.5 -4.672 1 98.25 135 PHE A N 1
ATOM 1046 C CA . PHE A 1 135 ? -16.531 16.281 -4.051 1 98.25 135 PHE A CA 1
ATOM 1047 C C . PHE A 1 135 ? -15.305 16.344 -4.957 1 98.25 135 PHE A C 1
ATOM 1049 O O . PHE A 1 135 ? -15.047 15.43 -5.738 1 98.25 135 PHE A O 1
ATOM 1056 N N . ASP A 1 136 ? -14.539 17.453 -4.867 1 97.75 136 ASP A N 1
ATOM 1057 C CA . ASP A 1 136 ? -13.328 17.641 -5.672 1 97.75 136 ASP A CA 1
ATOM 1058 C C . ASP A 1 136 ? -12.398 18.672 -5.043 1 97.75 136 ASP A C 1
ATOM 1060 O O . ASP A 1 136 ? -12.555 19.031 -3.875 1 97.75 136 ASP A O 1
ATOM 1064 N N . ASP A 1 137 ? -11.445 19.109 -5.797 1 96.94 137 ASP A N 1
ATOM 1065 C CA . ASP A 1 137 ? -10.398 19.969 -5.234 1 96.94 137 ASP A CA 1
ATOM 1066 C C . ASP A 1 137 ? -10.898 21.391 -5.035 1 96.94 137 ASP A C 1
ATOM 1068 O O . ASP A 1 137 ? -10.156 22.25 -4.555 1 96.94 137 ASP A O 1
ATOM 1072 N N . SER A 1 138 ? -12.125 21.719 -5.293 1 97.88 138 SER A N 1
ATOM 1073 C CA . SER A 1 138 ? -12.711 23.031 -5.035 1 97.88 138 SER A CA 1
ATOM 1074 C C . SER A 1 138 ? -13.742 22.969 -3.908 1 97.88 138 SER A C 1
ATOM 1076 O O . SER A 1 138 ? -14.156 24 -3.377 1 97.88 138 SER A O 1
ATOM 1078 N N . PHE A 1 139 ? -14.125 21.719 -3.588 1 98.69 139 PHE A N 1
ATOM 1079 C CA . PHE A 1 139 ? -15.18 21.562 -2.594 1 98.69 139 PHE A CA 1
ATOM 1080 C C . PHE A 1 139 ? -15.109 20.188 -1.941 1 98.69 139 PHE A C 1
ATOM 1082 O O . PHE A 1 139 ? -15.461 19.188 -2.562 1 98.69 139 PHE A O 1
ATOM 1089 N N . GLY A 1 140 ? -14.703 20.094 -0.724 1 98.69 140 GLY A N 1
ATOM 1090 C CA . GLY A 1 140 ? -14.805 18.891 0.085 1 98.69 140 GLY A CA 1
ATOM 1091 C C . GLY A 1 140 ? -13.594 17.984 -0.035 1 98.69 140 GLY A C 1
ATOM 1092 O O . GLY A 1 140 ? -13.453 17.016 0.719 1 98.69 140 GLY A O 1
ATOM 1093 N N . ALA A 1 141 ? -12.719 18.203 -0.983 1 98.62 141 ALA A N 1
ATOM 1094 C CA . ALA A 1 141 ? -11.555 17.344 -1.166 1 98.62 141 ALA A CA 1
ATOM 1095 C C . ALA A 1 141 ? -10.336 18.172 -1.593 1 98.62 141 ALA A C 1
ATOM 1097 O O . ALA A 1 141 ? -9.5 17.688 -2.367 1 98.62 141 ALA A O 1
ATOM 1098 N N . ARG A 1 142 ? -10.234 19.453 -1.148 1 98.31 142 ARG A N 1
ATOM 1099 C CA . ARG A 1 142 ? -9.117 20.328 -1.47 1 98.31 142 ARG A CA 1
ATOM 1100 C C . ARG A 1 142 ? -7.797 19.734 -1.007 1 98.31 142 ARG A C 1
ATOM 1102 O O . ARG A 1 142 ? -6.781 19.859 -1.691 1 98.31 142 ARG A O 1
ATOM 1109 N N . HIS A 1 143 ? -7.809 19.062 0.131 1 98.25 143 HIS A N 1
ATOM 1110 C CA . HIS A 1 143 ? -6.59 18.531 0.745 1 98.25 143 HIS A CA 1
ATOM 1111 C C . HIS A 1 143 ? -5.992 17.406 -0.091 1 98.25 143 HIS A C 1
ATOM 1113 O O . HIS A 1 143 ? -4.836 17.031 0.109 1 98.25 143 HIS A O 1
ATOM 1119 N N . MET A 1 144 ? -6.73 16.844 -1.001 1 97.38 144 MET A N 1
ATOM 1120 C CA . MET A 1 144 ? -6.277 15.734 -1.823 1 97.38 144 MET A CA 1
ATOM 1121 C C . MET A 1 144 ? -5.742 16.219 -3.162 1 97.38 144 MET A C 1
ATOM 1123 O O . MET A 1 144 ? -5.305 15.422 -3.992 1 97.38 144 MET A O 1
ATOM 1127 N N . ALA A 1 145 ? -5.762 17.516 -3.408 1 96.81 145 ALA A N 1
ATOM 1128 C CA . ALA A 1 145 ? -5.324 18.078 -4.688 1 96.81 145 ALA A CA 1
ATOM 1129 C C . ALA A 1 145 ? -3.857 17.75 -4.953 1 96.81 145 ALA A C 1
ATOM 1131 O O . ALA A 1 145 ? -3.057 17.656 -4.02 1 96.81 145 ALA A O 1
ATOM 1132 N N . ALA A 1 146 ? -3.527 17.609 -6.18 1 95.25 146 ALA A N 1
ATOM 1133 C CA . ALA A 1 146 ? -2.133 17.406 -6.555 1 95.25 146 ALA A CA 1
ATOM 1134 C C . ALA A 1 146 ? -1.303 18.656 -6.297 1 95.25 146 ALA A C 1
ATOM 1136 O O . ALA A 1 146 ? -1.802 19.781 -6.434 1 95.25 146 ALA A O 1
ATOM 1137 N N . ASP A 1 147 ? -0.067 18.391 -5.914 1 94.69 147 ASP A N 1
ATOM 1138 C CA . ASP A 1 147 ? 0.88 19.5 -5.902 1 94.69 147 ASP A CA 1
ATOM 1139 C C . ASP A 1 147 ? 0.952 20.172 -7.27 1 94.69 147 ASP A C 1
ATOM 1141 O O . ASP A 1 147 ? 0.847 19.5 -8.305 1 94.69 147 ASP A O 1
ATOM 1145 N N . PRO A 1 148 ? 1.192 21.516 -7.25 1 92.69 148 PRO A N 1
ATOM 1146 C CA . PRO A 1 148 ? 1.29 22.188 -8.539 1 92.69 148 PRO A CA 1
ATOM 1147 C C . PRO A 1 148 ? 2.371 21.594 -9.445 1 92.69 148 PRO A C 1
ATOM 1149 O O . PRO A 1 148 ? 2.221 21.578 -10.664 1 92.69 148 PRO A O 1
ATOM 1152 N N . MET A 1 149 ? 3.428 21.047 -8.922 1 92.94 149 MET A N 1
ATOM 1153 C CA . MET A 1 149 ? 4.516 20.453 -9.695 1 92.94 149 MET A CA 1
ATOM 1154 C C . MET A 1 149 ? 4.199 19 -10.062 1 92.94 149 MET A C 1
ATOM 1156 O O . MET A 1 149 ? 4.953 18.359 -10.789 1 92.94 149 MET A O 1
ATOM 1160 N N . GLY A 1 150 ? 3.098 18.531 -9.562 1 94.31 150 GLY A N 1
ATOM 1161 C CA . GLY A 1 150 ? 2.734 17.141 -9.727 1 94.31 150 GLY A CA 1
ATOM 1162 C C . GLY A 1 150 ? 3.031 16.297 -8.508 1 94.31 150 GLY A C 1
ATOM 1163 O O . GLY A 1 150 ? 3.953 16.594 -7.746 1 94.31 150 GLY A O 1
ATOM 1164 N N . ARG A 1 151 ? 2.312 15.203 -8.297 1 93.88 151 ARG A N 1
ATOM 1165 C CA . ARG A 1 151 ? 2.473 14.32 -7.141 1 93.88 151 ARG A CA 1
ATOM 1166 C C . ARG A 1 151 ? 3.84 13.648 -7.152 1 93.88 151 ARG A C 1
ATOM 1168 O O . ARG A 1 151 ? 4.551 13.648 -6.145 1 93.88 151 ARG A O 1
ATOM 1175 N N . GLY A 1 152 ? 4.195 13.086 -8.281 1 93.31 152 GLY A N 1
ATOM 1176 C CA . GLY A 1 152 ? 5.465 12.391 -8.43 1 93.31 152 GLY A CA 1
ATOM 1177 C C . GLY A 1 152 ? 6.668 13.273 -8.148 1 93.31 152 GLY A C 1
ATOM 1178 O O . GLY A 1 152 ? 7.453 12.992 -7.242 1 93.31 152 GLY A O 1
ATOM 1179 N N . PRO A 1 153 ? 6.793 14.391 -8.828 1 95.19 153 PRO A N 1
ATOM 1180 C CA . PRO A 1 153 ? 7.934 15.289 -8.641 1 95.19 153 PRO A CA 1
ATOM 1181 C C . PRO A 1 153 ? 8.016 15.844 -7.227 1 95.19 153 PRO A C 1
ATOM 1183 O O . PRO A 1 153 ? 9.109 15.969 -6.672 1 95.19 153 PRO A O 1
ATOM 1186 N N . SER A 1 154 ? 6.895 16.156 -6.633 1 96.12 154 SER A N 1
ATOM 1187 C CA . SER A 1 154 ? 6.902 16.672 -5.266 1 96.12 154 SER A CA 1
ATOM 1188 C C . SER A 1 154 ? 7.422 15.625 -4.285 1 96.12 154 SER A C 1
ATOM 1190 O O . SER A 1 154 ? 8.242 15.938 -3.416 1 96.12 154 SER A O 1
ATOM 1192 N N . TRP A 1 155 ? 6.988 14.43 -4.418 1 95.56 155 TRP A N 1
ATOM 1193 C CA . TRP A 1 155 ? 7.449 13.336 -3.566 1 95.56 155 TRP A CA 1
ATOM 1194 C C . TRP A 1 155 ? 8.938 13.07 -3.779 1 95.56 155 TRP A C 1
ATOM 1196 O O . TRP A 1 155 ? 9.68 12.875 -2.816 1 95.56 155 TRP A O 1
ATOM 1206 N N . THR A 1 156 ? 9.352 13.133 -5.016 1 95 156 THR A N 1
ATOM 1207 C CA . THR A 1 156 ? 10.758 12.922 -5.34 1 95 156 THR A CA 1
ATOM 1208 C C . THR A 1 156 ? 11.625 13.992 -4.688 1 95 156 THR A C 1
ATOM 1210 O O . THR A 1 156 ? 12.688 13.688 -4.141 1 95 156 THR A O 1
ATOM 1213 N N . ALA A 1 157 ? 11.164 15.227 -4.762 1 96.94 157 ALA A N 1
ATOM 1214 C CA . ALA A 1 157 ? 11.898 16.312 -4.129 1 96.94 157 ALA A CA 1
ATOM 1215 C C . ALA A 1 157 ? 12.016 16.094 -2.623 1 96.94 157 ALA A C 1
ATOM 1217 O O . ALA A 1 157 ? 13.078 16.328 -2.035 1 96.94 157 ALA A O 1
ATOM 1218 N N . PHE A 1 158 ? 10.938 15.664 -1.996 1 97.88 158 PHE A N 1
ATOM 1219 C CA . PHE A 1 158 ? 10.945 15.375 -0.566 1 97.88 158 PHE A CA 1
ATOM 1220 C C . PHE A 1 158 ? 11.93 14.266 -0.238 1 97.88 158 PHE A C 1
ATOM 1222 O O . PHE A 1 158 ? 12.758 14.406 0.663 1 97.88 158 PHE A O 1
ATOM 1229 N N . ARG A 1 159 ? 11.898 13.188 -0.97 1 96.62 159 ARG A N 1
ATOM 1230 C CA . ARG A 1 159 ? 12.773 12.039 -0.736 1 96.62 159 ARG A CA 1
ATOM 1231 C C . ARG A 1 159 ? 14.234 12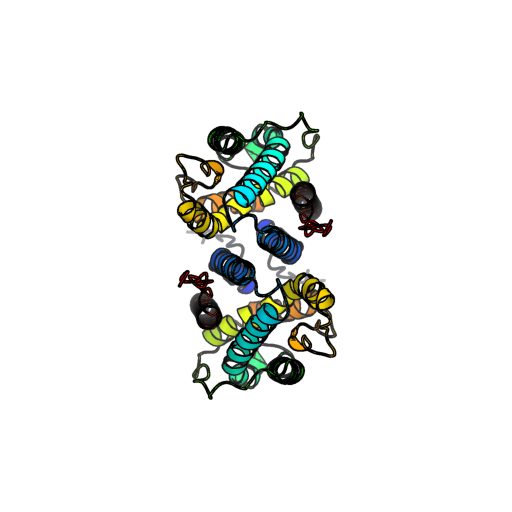.43 -0.891 1 96.62 159 ARG A C 1
ATOM 1233 O O . ARG A 1 159 ? 15.07 12.078 -0.052 1 96.62 159 ARG A O 1
ATOM 1240 N N . LYS A 1 160 ? 14.508 13.133 -1.96 1 96.56 160 LYS A N 1
ATOM 1241 C CA . LYS A 1 160 ? 15.883 13.555 -2.197 1 96.56 160 LYS A CA 1
ATOM 1242 C C . LYS A 1 160 ? 16.406 14.406 -1.041 1 96.56 160 LYS A C 1
ATOM 1244 O O . LYS A 1 160 ? 17.547 14.25 -0.617 1 96.56 160 LYS A O 1
ATOM 1249 N N . ALA A 1 161 ? 15.57 15.258 -0.594 1 98.06 161 ALA A N 1
ATOM 1250 C CA . ALA A 1 161 ? 15.961 16.141 0.506 1 98.06 161 ALA A CA 1
ATOM 1251 C C . ALA A 1 161 ? 16.312 15.336 1.753 1 98.06 161 ALA A C 1
ATOM 1253 O O . ALA A 1 161 ? 17.359 15.555 2.363 1 98.06 161 ALA A O 1
ATOM 1254 N N . ILE A 1 162 ? 15.516 14.359 2.086 1 97.94 162 ILE A N 1
ATOM 1255 C CA . ILE A 1 162 ? 15.766 13.656 3.34 1 97.94 162 ILE A CA 1
ATOM 1256 C C . ILE A 1 162 ? 16.906 12.656 3.152 1 97.94 162 ILE A C 1
ATOM 1258 O O . ILE A 1 162 ? 17.625 12.352 4.098 1 97.94 162 ILE A O 1
ATOM 1262 N N . ASP A 1 163 ? 17.109 12.203 1.979 1 96.5 163 ASP A N 1
ATOM 1263 C CA . ASP A 1 163 ? 18.172 11.258 1.684 1 96.5 163 ASP A CA 1
ATOM 1264 C C . ASP A 1 163 ? 19.547 11.906 1.842 1 96.5 163 ASP A C 1
ATOM 1266 O O . ASP A 1 163 ? 20.531 11.219 2.086 1 96.5 163 ASP A O 1
ATOM 1270 N N . HIS A 1 164 ? 19.609 13.125 1.801 1 95.81 164 HIS A N 1
ATOM 1271 C CA . HIS A 1 164 ? 20.891 13.82 1.838 1 95.81 164 HIS A CA 1
ATOM 1272 C C . HIS A 1 164 ? 21.047 14.602 3.139 1 95.81 164 HIS A C 1
ATOM 1274 O O . HIS A 1 164 ? 22.047 15.297 3.326 1 95.81 164 HIS A O 1
ATOM 1280 N N . ALA A 1 165 ? 20.156 14.492 4.066 1 97.56 165 ALA A N 1
ATOM 1281 C CA . ALA A 1 165 ? 20.125 15.383 5.223 1 97.56 165 ALA A CA 1
ATOM 1282 C C . ALA A 1 165 ? 20.922 14.812 6.383 1 97.56 165 ALA A C 1
ATOM 1284 O O . ALA A 1 165 ? 21.094 15.469 7.414 1 97.56 165 ALA A O 1
ATOM 1285 N N . GLY A 1 166 ? 21.484 13.633 6.27 1 96.75 166 GLY A N 1
ATOM 1286 C CA . GLY A 1 166 ? 22.297 13.039 7.32 1 96.75 166 GLY A CA 1
ATOM 1287 C C . GLY A 1 166 ? 21.5 12.711 8.578 1 96.75 166 GLY A C 1
ATOM 1288 O O . GLY A 1 166 ? 21.984 12.898 9.688 1 96.75 166 GLY A O 1
ATOM 1289 N N . LEU A 1 167 ? 20.266 12.273 8.398 1 98.25 167 LEU A N 1
ATOM 1290 C CA . LEU A 1 167 ? 19.375 11.961 9.508 1 98.25 167 LEU A CA 1
ATOM 1291 C C . LEU A 1 167 ? 19.641 10.562 10.047 1 98.25 167 LEU A C 1
ATOM 1293 O O . LEU A 1 167 ? 20.297 9.75 9.391 1 98.25 167 LEU A O 1
ATOM 1297 N N . ASP A 1 168 ? 19.172 10.32 11.266 1 98 168 ASP A N 1
ATOM 1298 C CA . ASP A 1 168 ? 19.266 9.008 11.898 1 98 168 ASP A CA 1
ATOM 1299 C C . ASP A 1 168 ? 18.156 8.086 11.406 1 98 168 ASP A C 1
ATOM 1301 O O . ASP A 1 168 ? 16.984 8.305 11.719 1 98 168 ASP A O 1
ATOM 1305 N N . PRO A 1 169 ? 18.5 7.07 10.734 1 97.44 169 PRO A N 1
ATOM 1306 C CA . PRO A 1 169 ? 17.469 6.223 10.133 1 97.44 169 PRO A CA 1
ATOM 1307 C C . PRO A 1 169 ? 16.547 5.574 11.164 1 97.44 169 PRO A C 1
ATOM 1309 O O . PRO A 1 169 ? 15.336 5.477 10.953 1 97.44 169 PRO A O 1
ATOM 1312 N N . GLU A 1 170 ? 17.047 5.109 12.242 1 97.75 170 GLU A N 1
ATOM 1313 C CA . GLU A 1 170 ? 16.234 4.438 13.258 1 97.75 170 GLU A CA 1
ATOM 1314 C C . GLU A 1 170 ? 15.234 5.395 13.891 1 97.75 170 GLU A C 1
ATOM 1316 O O . GLU A 1 170 ? 14.078 5.027 14.125 1 97.75 170 GLU A O 1
ATOM 1321 N N . ARG A 1 171 ? 15.656 6.555 14.133 1 98.38 171 ARG A N 1
ATOM 1322 C CA . ARG A 1 171 ? 14.75 7.555 14.688 1 98.38 171 ARG A CA 1
ATOM 1323 C C . ARG A 1 171 ? 13.688 7.957 13.672 1 98.38 171 ARG A C 1
ATOM 1325 O O . ARG A 1 171 ? 12.539 8.219 14.031 1 98.38 171 ARG A O 1
ATOM 1332 N N . CYS A 1 172 ? 14.062 8.016 12.375 1 98.56 172 CYS A N 1
ATOM 1333 C CA . CYS A 1 172 ? 13.086 8.281 11.328 1 98.56 172 CYS A CA 1
ATOM 1334 C C . CYS A 1 172 ? 12.023 7.188 11.289 1 98.56 172 CYS A C 1
ATOM 1336 O O . CYS A 1 172 ? 10.828 7.48 11.188 1 98.56 172 CYS A O 1
ATOM 1338 N N . VAL A 1 173 ? 12.461 5.953 11.406 1 98.5 173 VAL A N 1
ATOM 1339 C CA . VAL A 1 173 ? 11.516 4.844 11.398 1 98.5 173 VAL A CA 1
ATOM 1340 C C . VAL A 1 173 ? 10.57 4.953 12.594 1 98.5 173 VAL A C 1
ATOM 1342 O O . VAL A 1 173 ? 9.367 4.738 12.461 1 98.5 173 VAL A O 1
ATOM 1345 N N . GLN A 1 174 ? 11.141 5.258 13.719 1 98.19 174 GLN A N 1
ATOM 1346 C CA . GLN A 1 174 ? 10.305 5.465 14.898 1 98.19 174 GLN A CA 1
ATOM 1347 C C . GLN A 1 174 ? 9.258 6.539 14.648 1 98.19 174 GLN A C 1
ATOM 1349 O O . GLN A 1 174 ? 8.094 6.375 15.008 1 98.19 174 GLN A O 1
ATOM 1354 N N . GLY A 1 175 ? 9.641 7.641 14.039 1 98.44 175 GLY A N 1
ATOM 1355 C CA . GLY A 1 175 ? 8.703 8.688 13.695 1 98.44 175 GLY A CA 1
ATOM 1356 C C . GLY A 1 175 ? 7.609 8.227 12.742 1 98.44 175 GLY A C 1
ATOM 1357 O O . GLY A 1 175 ? 6.438 8.57 12.922 1 98.44 175 GLY A O 1
ATOM 1358 N N . VAL A 1 176 ? 7.992 7.449 11.734 1 98.69 176 VAL A N 1
ATOM 1359 C CA . VAL A 1 176 ? 7.02 6.91 10.789 1 98.69 176 VAL A CA 1
ATOM 1360 C C . VAL A 1 176 ? 6 6.047 11.531 1 98.69 176 VAL A C 1
ATOM 1362 O O . VAL A 1 176 ? 4.793 6.199 11.336 1 98.69 176 VAL A O 1
ATOM 1365 N N . ARG A 1 177 ? 6.469 5.18 12.383 1 98.44 177 ARG A N 1
ATOM 1366 C CA . ARG A 1 177 ? 5.59 4.277 13.117 1 98.44 177 ARG A CA 1
ATOM 1367 C C . ARG A 1 177 ? 4.652 5.055 14.031 1 98.44 177 ARG A C 1
ATOM 1369 O O . ARG A 1 177 ? 3.467 4.727 14.141 1 98.44 177 ARG A O 1
ATOM 1376 N N . GLU A 1 178 ? 5.176 6.023 14.703 1 97.88 178 GLU A N 1
ATOM 1377 C CA . GLU A 1 178 ? 4.344 6.879 15.547 1 97.88 178 GLU A CA 1
ATOM 1378 C C . GLU A 1 178 ? 3.275 7.594 14.719 1 97.88 178 GLU A C 1
ATOM 1380 O O . GLU A 1 178 ? 2.131 7.73 15.164 1 97.88 178 GLU A O 1
ATOM 1385 N N . SER A 1 179 ? 3.684 8.086 13.594 1 98 179 SER A N 1
ATOM 1386 C CA . SER A 1 179 ? 2.764 8.781 12.695 1 98 179 SER A CA 1
ATOM 1387 C C . SER A 1 179 ? 1.628 7.867 12.25 1 98 179 SER A C 1
ATOM 1389 O O . SER A 1 179 ? 0.455 8.234 12.336 1 98 179 SER A O 1
ATOM 1391 N N . TYR A 1 180 ? 1.932 6.66 11.859 1 98.12 180 TYR A N 1
ATOM 1392 C CA . TYR A 1 180 ? 0.917 5.691 11.469 1 98.12 180 TYR A CA 1
ATOM 1393 C C . TYR A 1 180 ? -0.001 5.359 12.641 1 98.12 180 TYR A C 1
ATOM 1395 O O . TYR A 1 180 ? -1.216 5.23 12.469 1 98.12 180 TYR A O 1
ATOM 1403 N N . ALA A 1 181 ? 0.604 5.176 13.773 1 97.12 181 ALA A N 1
ATOM 1404 C CA . ALA A 1 181 ? -0.197 4.891 14.961 1 97.12 181 ALA A CA 1
ATOM 1405 C C . ALA A 1 181 ? -1.174 6.027 15.25 1 97.12 181 ALA A C 1
ATOM 1407 O O . ALA A 1 181 ? -2.314 5.785 15.648 1 97.12 181 ALA A O 1
ATOM 1408 N N . ARG A 1 182 ? -0.712 7.207 15.07 1 96.5 182 ARG A N 1
ATOM 1409 C CA . ARG A 1 182 ? -1.56 8.375 15.305 1 96.5 182 ARG A CA 1
ATOM 1410 C C . ARG A 1 182 ? -2.744 8.391 14.344 1 96.5 182 ARG A C 1
ATOM 1412 O O . ARG A 1 182 ? -3.889 8.57 14.766 1 96.5 182 ARG A O 1
ATOM 1419 N N . VAL A 1 183 ? -2.516 8.188 13.062 1 97.38 183 VAL A N 1
ATOM 1420 C CA . VAL A 1 183 ? -3.594 8.148 12.086 1 97.38 183 VAL A CA 1
ATOM 1421 C C . VAL A 1 183 ? -4.598 7.059 12.461 1 97.38 183 VAL A C 1
ATOM 1423 O O . VAL A 1 183 ? -5.809 7.289 12.453 1 97.38 183 VAL A O 1
ATOM 1426 N N . ARG A 1 184 ? -4.094 5.914 12.789 1 96.5 184 ARG A N 1
ATOM 1427 C CA . ARG A 1 184 ? -4.941 4.777 13.141 1 96.5 184 ARG A CA 1
ATOM 1428 C C . ARG A 1 184 ? -5.844 5.113 14.32 1 96.5 184 ARG A C 1
ATOM 1430 O O . ARG A 1 184 ? -6.996 4.688 14.375 1 96.5 184 ARG A O 1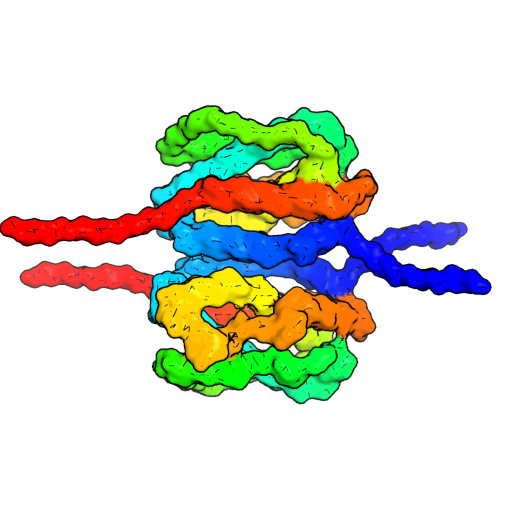
ATOM 1437 N N . SER A 1 185 ? -5.285 5.859 15.242 1 95.56 185 SER A N 1
ATOM 1438 C CA . SER A 1 185 ? -6.027 6.191 16.453 1 95.56 185 SER A CA 1
ATOM 1439 C C . SER A 1 185 ? -7.223 7.086 16.141 1 95.56 185 SER A C 1
ATOM 1441 O O . SER A 1 185 ? -8.133 7.23 16.969 1 95.56 185 SER A O 1
ATOM 1443 N N . TYR A 1 186 ? -7.293 7.688 14.945 1 96.19 186 TYR A N 1
ATOM 1444 C CA . TYR A 1 186 ? -8.367 8.602 14.586 1 96.19 186 TYR A CA 1
ATOM 1445 C C . TYR A 1 186 ? -9.438 7.887 13.758 1 96.19 186 TYR A C 1
ATOM 1447 O O . TYR A 1 186 ? -10.453 8.484 13.406 1 96.19 186 TYR A O 1
ATOM 1455 N N . ILE A 1 187 ? -9.195 6.609 13.414 1 95.12 187 ILE A N 1
ATOM 1456 C CA . ILE A 1 187 ? -10.18 5.832 12.672 1 95.12 187 ILE A CA 1
ATOM 1457 C C . ILE A 1 187 ? -11.273 5.344 13.625 1 95.12 187 ILE A C 1
ATOM 1459 O O . ILE A 1 187 ? -10.992 4.633 14.586 1 95.12 187 ILE A O 1
ATOM 1463 N N . PRO A 1 188 ? -12.461 5.855 13.367 1 88.25 188 PRO A N 1
ATOM 1464 C CA . PRO A 1 188 ? -13.539 5.441 14.273 1 88.25 188 PRO A CA 1
ATOM 1465 C C . PRO A 1 188 ? -13.766 3.932 14.266 1 88.25 188 PRO A C 1
ATOM 1467 O O . PRO A 1 188 ? -13.5 3.266 13.266 1 88.25 188 PRO A O 1
ATOM 1470 N N . ALA A 1 189 ? -14.188 3.48 15.422 1 76.56 189 ALA A N 1
ATOM 1471 C CA . ALA A 1 189 ? -14.531 2.066 15.516 1 76.56 189 ALA A CA 1
ATOM 1472 C C . ALA A 1 189 ? -15.711 1.729 14.602 1 76.56 189 ALA A C 1
ATOM 1474 O O . ALA A 1 189 ? -16.5 2.607 14.242 1 76.56 189 ALA A O 1
ATOM 1475 N N . ARG A 1 190 ? -15.758 0.469 14.078 1 65.88 190 ARG A N 1
ATOM 1476 C CA . ARG A 1 190 ? -16.828 0.009 13.203 1 65.88 190 ARG A CA 1
ATOM 1477 C C . ARG A 1 190 ? -18.203 0.266 13.836 1 65.88 190 ARG A C 1
ATOM 1479 O O . ARG A 1 190 ? -18.391 0.039 15.031 1 65.88 190 ARG A O 1
ATOM 1486 N N . LYS A 1 191 ? -19.031 1.067 13.156 1 56.44 191 LYS A N 1
ATOM 1487 C CA . LYS A 1 191 ? -20.406 1.226 13.625 1 56.44 191 LYS A CA 1
ATOM 1488 C C . LYS A 1 191 ? -21.156 -0.105 13.594 1 56.44 191 LYS A C 1
ATOM 1490 O O . LYS A 1 191 ? -21.062 -0.851 12.617 1 56.44 191 LYS A O 1
ATOM 1495 N N . ASN A 1 192 ? -21.094 -0.854 14.703 1 48.47 192 ASN A N 1
ATOM 1496 C CA . ASN A 1 192 ? -21.969 -2.025 14.773 1 48.47 192 ASN A CA 1
ATOM 1497 C C . ASN A 1 192 ? -23.359 -1.721 14.242 1 48.47 192 ASN A C 1
ATOM 1499 O O . ASN A 1 192 ? -24 -0.755 14.672 1 48.47 192 ASN A O 1
ATOM 1503 N N . ASN A 1 193 ? -23.531 -1.854 13 1 43.78 193 ASN A N 1
ATOM 1504 C CA . ASN A 1 193 ? -24.938 -1.778 12.617 1 43.78 193 ASN A CA 1
ATOM 1505 C C . ASN A 1 193 ? -25.828 -2.564 13.586 1 43.78 193 ASN A C 1
ATOM 1507 O O . ASN A 1 193 ? -25.781 -3.795 13.609 1 43.78 193 ASN A O 1
ATOM 1511 N N . THR A 1 194 ? -25.984 -2.211 14.75 1 38.75 194 THR A N 1
ATOM 1512 C CA . THR A 1 194 ? -27.031 -2.83 15.562 1 38.75 194 THR A CA 1
ATOM 1513 C C . THR A 1 194 ? -28.359 -2.861 14.805 1 38.75 194 THR A C 1
ATOM 1515 O O . THR A 1 194 ? -28.875 -1.817 14.391 1 38.75 194 THR A O 1
ATOM 1518 N N . ALA A 1 195 ? -28.688 -3.965 14.109 1 36.41 195 ALA A N 1
ATOM 1519 C CA . ALA A 1 195 ? -30.078 -4.25 13.719 1 36.41 195 ALA A CA 1
ATOM 1520 C C . ALA A 1 195 ? -31.062 -3.758 14.781 1 36.41 195 ALA A C 1
ATOM 1522 O O . ALA A 1 195 ? -30.938 -4.117 15.953 1 36.41 195 ALA A O 1
ATOM 1523 N N . ALA A 1 196 ? -31.594 -2.664 14.602 1 39.06 196 ALA A N 1
ATOM 1524 C CA . ALA A 1 196 ? -32.75 -2.287 15.406 1 39.06 196 ALA A CA 1
ATOM 1525 C C . ALA A 1 196 ? -33.656 -3.48 15.625 1 39.06 196 ALA A C 1
ATOM 1527 O O . ALA A 1 196 ? -34.094 -4.129 14.672 1 39.06 196 ALA A O 1
ATOM 1528 N N . THR A 1 197 ? -33.531 -4.141 16.703 1 37.81 197 THR A N 1
ATOM 1529 C CA . THR A 1 197 ? -34.5 -5.141 17.141 1 37.81 197 THR A CA 1
ATOM 1530 C C . THR A 1 197 ? -35.938 -4.609 16.984 1 37.81 197 THR A C 1
ATOM 1532 O O . THR A 1 197 ? -36.312 -3.646 17.656 1 37.81 197 THR A O 1
ATOM 1535 N N . VAL A 1 198 ? -36.469 -4.59 15.898 1 38.81 198 VAL A N 1
ATOM 1536 C CA . VAL A 1 198 ? -37.906 -4.379 15.812 1 38.81 198 VAL A CA 1
ATOM 1537 C C . VAL A 1 198 ? -38.625 -5.285 16.812 1 38.81 198 VAL A C 1
ATOM 1539 O O . VAL A 1 198 ? -38.562 -6.512 16.703 1 38.81 198 VAL A O 1
ATOM 1542 N N . THR A 1 199 ? -38.719 -4.871 18.016 1 34.59 199 THR A N 1
ATOM 1543 C CA . THR A 1 199 ? -39.594 -5.492 19 1 34.59 199 THR A CA 1
ATOM 1544 C C . THR A 1 199 ? -41.031 -5.57 18.469 1 34.59 199 THR A C 1
ATOM 1546 O O . THR A 1 199 ? -41.625 -4.543 18.141 1 34.59 199 THR A O 1
ATOM 1549 N N . ALA A 1 200 ? -41.406 -6.598 17.844 1 36.62 200 ALA A N 1
ATOM 1550 C CA . ALA A 1 200 ? -42.781 -6.984 17.641 1 36.62 200 ALA A CA 1
ATOM 1551 C C . ALA A 1 200 ? -43.594 -6.832 18.938 1 36.62 200 ALA A C 1
ATOM 1553 O O . ALA A 1 200 ? -43.312 -7.492 19.938 1 36.62 200 ALA A O 1
ATOM 1554 N N . THR A 1 201 ? -43.969 -5.547 19.172 1 29.94 201 THR A N 1
ATOM 1555 C CA . THR A 1 201 ? -45.125 -5.465 20.062 1 29.94 201 THR A CA 1
ATOM 1556 C C . THR A 1 201 ? -46.375 -5.969 19.359 1 29.94 201 THR A C 1
ATOM 1558 O O . THR A 1 201 ? -46.656 -5.609 18.203 1 29.94 201 THR A O 1
ATOM 1561 N N . MET B 1 1 ? 40.156 17.016 -17.844 1 22.44 1 MET B N 1
ATOM 1562 C CA . MET B 1 1 ? 38.719 16.828 -17.953 1 22.44 1 MET B CA 1
ATOM 1563 C C . MET B 1 1 ? 38.219 15.711 -17.031 1 22.44 1 MET B C 1
ATOM 1565 O O . MET B 1 1 ? 38.375 14.531 -17.344 1 22.44 1 MET B O 1
ATOM 1569 N N . THR B 1 2 ? 38.531 15.703 -15.758 1 25.44 2 THR B N 1
ATOM 1570 C CA . THR B 1 2 ? 38.375 14.758 -14.656 1 25.44 2 THR B CA 1
ATOM 1571 C C . THR B 1 2 ? 36.938 14.312 -14.539 1 25.44 2 THR B C 1
ATOM 1573 O O . THR B 1 2 ? 36.031 15.141 -14.523 1 25.44 2 THR B O 1
ATOM 1576 N N . LEU B 1 3 ? 36.594 13.094 -15.062 1 26.31 3 LEU B N 1
ATOM 1577 C CA . LEU B 1 3 ? 35.312 12.43 -14.984 1 26.31 3 LEU B CA 1
ATOM 1578 C C . LEU B 1 3 ? 34.625 12.672 -13.633 1 26.31 3 LEU B C 1
ATOM 1580 O O . LEU B 1 3 ? 35.25 12.469 -12.586 1 26.31 3 LEU B O 1
ATOM 1584 N N . LEU B 1 4 ? 33.969 13.859 -13.453 1 28.42 4 LEU B N 1
ATOM 1585 C CA . LEU B 1 4 ? 33.125 14.055 -12.289 1 28.42 4 LEU B CA 1
ATOM 1586 C C . LEU B 1 4 ? 32.562 12.734 -11.805 1 28.42 4 LEU B C 1
ATOM 1588 O O . LEU B 1 4 ? 31.953 11.984 -12.586 1 28.42 4 LEU B O 1
ATOM 1592 N N . ASN B 1 5 ? 33.219 11.867 -11.039 1 31.25 5 ASN B N 1
ATOM 1593 C CA . ASN B 1 5 ? 32.781 10.711 -10.258 1 31.25 5 ASN B CA 1
ATOM 1594 C C . ASN B 1 5 ? 31.344 10.883 -9.766 1 31.25 5 ASN B C 1
ATOM 1596 O O . ASN B 1 5 ? 31.109 11.586 -8.781 1 31.25 5 ASN B O 1
ATOM 1600 N N . ASP B 1 6 ? 30.359 11.289 -10.617 1 35.12 6 ASP B N 1
ATOM 1601 C CA . ASP B 1 6 ? 28.938 11.383 -10.297 1 35.12 6 ASP B CA 1
ATOM 1602 C C . ASP B 1 6 ? 28.531 10.312 -9.289 1 35.12 6 ASP B C 1
ATOM 1604 O O . ASP B 1 6 ? 28.562 9.117 -9.586 1 35.12 6 ASP B O 1
ATOM 1608 N N . GLY B 1 7 ? 29.016 10.141 -8.109 1 38.41 7 GLY B N 1
ATOM 1609 C CA . GLY B 1 7 ? 28.578 9.359 -6.961 1 38.41 7 GLY B CA 1
ATOM 1610 C C . GLY B 1 7 ? 27.156 8.859 -7.086 1 38.41 7 GLY B C 1
ATOM 1611 O O . GLY B 1 7 ? 26.234 9.43 -6.488 1 38.41 7 GLY B O 1
ATOM 1612 N N . ASN B 1 8 ? 26.516 8.461 -8.164 1 43.84 8 ASN B N 1
ATOM 1613 C CA . ASN B 1 8 ? 25.234 7.891 -8.578 1 43.84 8 ASN B CA 1
ATOM 1614 C C . ASN B 1 8 ? 24.75 6.832 -7.59 1 43.84 8 ASN B C 1
ATOM 1616 O O . ASN B 1 8 ? 25.359 5.762 -7.473 1 43.84 8 ASN B O 1
ATOM 1620 N N . ILE B 1 9 ? 24.375 7.164 -6.305 1 52.16 9 ILE B N 1
ATOM 1621 C CA . ILE B 1 9 ? 23.703 6.262 -5.371 1 52.16 9 ILE B CA 1
ATOM 1622 C C . ILE B 1 9 ? 22.891 5.238 -6.152 1 52.16 9 ILE B C 1
ATOM 1624 O O . ILE B 1 9 ? 22.047 5.609 -6.973 1 52.16 9 ILE B O 1
ATOM 1628 N N . HIS B 1 10 ? 23.438 4.141 -6.629 1 64.94 10 HIS B N 1
ATOM 1629 C CA . HIS B 1 10 ? 22.812 3.031 -7.336 1 64.94 10 HIS B CA 1
ATOM 1630 C C . HIS B 1 10 ? 21.594 2.506 -6.57 1 64.94 10 HIS B C 1
ATOM 1632 O O . HIS B 1 10 ? 21.719 2.1 -5.414 1 64.94 10 HIS B O 1
ATOM 1638 N N . VAL B 1 11 ? 20.391 2.889 -6.957 1 79.19 11 VAL B N 1
ATOM 1639 C CA . VAL B 1 11 ? 19.156 2.318 -6.414 1 79.19 11 VAL B CA 1
ATOM 1640 C C . VAL B 1 11 ? 19.031 0.856 -6.836 1 79.19 11 VAL B C 1
ATOM 1642 O O . VAL B 1 11 ? 19.109 0.539 -8.023 1 79.19 11 VAL B O 1
ATOM 1645 N N . PRO B 1 12 ? 19.047 -0.06 -5.805 1 92.19 12 PRO B N 1
ATOM 1646 C CA . PRO B 1 12 ? 18.812 -1.457 -6.18 1 92.19 12 PRO B CA 1
ATOM 1647 C C . PRO B 1 12 ? 17.562 -1.638 -7.039 1 92.19 12 PRO B C 1
ATOM 1649 O O . PRO B 1 12 ? 16.625 -0.836 -6.953 1 92.19 12 PRO B O 1
ATOM 1652 N N . LEU B 1 13 ? 17.547 -2.668 -7.906 1 95.69 13 LEU B N 1
ATOM 1653 C CA . LEU B 1 13 ? 16.438 -2.924 -8.805 1 95.69 13 LEU B CA 1
ATOM 1654 C C . LEU B 1 13 ? 15.125 -2.998 -8.031 1 95.69 13 LEU B C 1
ATOM 1656 O O . LEU B 1 13 ? 14.117 -2.41 -8.438 1 95.69 13 LEU B O 1
ATOM 1660 N N . SER B 1 14 ? 15.125 -3.727 -6.926 1 95.5 14 SER B N 1
ATOM 1661 C CA . SER B 1 14 ? 13.906 -3.871 -6.137 1 95.5 14 SER B CA 1
ATOM 1662 C C . SER B 1 14 ? 13.367 -2.516 -5.688 1 95.5 14 SER B C 1
ATOM 1664 O O . SER B 1 14 ? 12.164 -2.275 -5.719 1 95.5 14 SER B O 1
ATOM 1666 N N . GLY B 1 15 ? 14.234 -1.64 -5.258 1 92.31 15 GLY B N 1
ATOM 1667 C CA . GLY B 1 15 ? 13.836 -0.287 -4.898 1 92.31 15 GLY B CA 1
ATOM 1668 C C . GLY B 1 15 ? 13.289 0.507 -6.07 1 92.31 15 GLY B C 1
ATOM 1669 O O . GLY B 1 15 ? 12.312 1.245 -5.926 1 92.31 15 GLY B O 1
ATOM 1670 N N . TYR B 1 16 ? 13.938 0.349 -7.203 1 93.38 16 TYR B N 1
ATOM 1671 C CA . TYR B 1 16 ? 13.492 1.01 -8.422 1 93.38 16 TYR B CA 1
ATOM 1672 C C . TYR B 1 16 ? 12.086 0.557 -8.805 1 93.38 16 TYR B C 1
ATOM 1674 O O . TYR B 1 16 ? 11.234 1.379 -9.141 1 93.38 16 TYR B O 1
ATOM 1682 N N . LEU B 1 17 ? 11.812 -0.722 -8.734 1 96.56 17 LEU B N 1
ATOM 1683 C CA . LEU B 1 17 ? 10.492 -1.266 -9.062 1 96.56 17 LEU B CA 1
ATOM 1684 C C . LEU B 1 17 ? 9.438 -0.726 -8.102 1 96.56 17 LEU B C 1
ATOM 1686 O O . LEU B 1 17 ? 8.344 -0.346 -8.531 1 96.56 17 LEU B O 1
ATOM 1690 N N . ARG B 1 18 ? 9.805 -0.68 -6.898 1 93.44 18 ARG B N 1
ATOM 1691 C CA . ARG B 1 18 ? 8.875 -0.193 -5.887 1 93.44 18 ARG B CA 1
ATOM 1692 C C . ARG B 1 18 ? 8.5 1.263 -6.141 1 93.44 18 ARG B C 1
ATOM 1694 O O . ARG B 1 18 ? 7.316 1.621 -6.105 1 93.44 18 ARG B O 1
ATOM 1701 N N . GLU B 1 19 ? 9.445 2.053 -6.391 1 89.25 19 GLU B N 1
ATOM 1702 C CA . GLU B 1 19 ? 9.203 3.473 -6.629 1 89.25 19 GLU B CA 1
ATOM 1703 C C . GLU B 1 19 ? 8.383 3.686 -7.898 1 89.25 19 GLU B C 1
ATOM 1705 O O . GLU B 1 19 ? 7.477 4.516 -7.93 1 89.25 19 GLU B O 1
ATOM 1710 N N . ALA B 1 20 ? 8.664 2.932 -8.852 1 93.12 20 ALA B N 1
ATOM 1711 C CA . ALA B 1 20 ? 8.047 3.121 -10.164 1 93.12 20 ALA B CA 1
ATOM 1712 C C . ALA B 1 20 ? 6.602 2.646 -10.164 1 93.12 20 ALA B C 1
ATOM 1714 O O . ALA B 1 20 ? 5.812 3.045 -11.023 1 93.12 20 ALA B O 1
ATOM 1715 N N . THR B 1 21 ? 6.188 1.82 -9.117 1 94.62 21 THR B N 1
ATOM 1716 C CA . THR B 1 21 ? 4.887 1.177 -9.266 1 94.62 21 THR B CA 1
ATOM 1717 C C . THR B 1 21 ? 4.074 1.302 -7.98 1 94.62 21 THR B C 1
ATOM 1719 O O . THR B 1 21 ? 3.061 0.62 -7.812 1 94.62 21 THR B O 1
ATOM 1722 N N . HIS B 1 22 ? 4.484 2.123 -7.133 1 90.81 22 HIS B N 1
ATOM 1723 C CA . HIS B 1 22 ? 3.834 2.297 -5.836 1 90.81 22 HIS B CA 1
ATOM 1724 C C . HIS B 1 22 ? 2.371 2.697 -6.004 1 90.81 22 HIS B C 1
ATOM 1726 O O . HIS B 1 22 ? 1.493 2.141 -5.34 1 90.81 22 HIS B O 1
ATOM 1732 N N . GLN B 1 23 ? 2.129 3.582 -6.875 1 91.81 23 GLN B N 1
ATOM 1733 C CA . GLN B 1 23 ? 0.768 4.07 -7.07 1 91.81 23 GLN B CA 1
ATOM 1734 C C . GLN B 1 23 ? -0.143 2.969 -7.598 1 91.81 23 GLN B C 1
ATOM 1736 O O . GLN B 1 23 ? -1.29 2.842 -7.164 1 91.81 23 GLN B O 1
ATOM 1741 N N . ILE B 1 24 ? 0.346 2.191 -8.516 1 94.94 24 ILE B N 1
ATOM 1742 C CA . ILE B 1 24 ? -0.441 1.104 -9.086 1 94.94 24 ILE B CA 1
ATOM 1743 C C . ILE B 1 24 ? -0.754 0.072 -8.008 1 94.94 24 ILE B C 1
ATOM 1745 O O . ILE B 1 24 ? -1.859 -0.472 -7.957 1 94.94 24 ILE B O 1
ATOM 1749 N N . HIS B 1 25 ? 0.19 -0.16 -7.156 1 95.31 25 HIS B N 1
ATOM 1750 C CA . HIS B 1 25 ? 0.012 -1.075 -6.031 1 95.31 25 HIS B CA 1
ATOM 1751 C C . HIS B 1 25 ? -1.1 -0.599 -5.105 1 95.31 25 HIS B C 1
ATOM 1753 O O . HIS B 1 25 ? -2.014 -1.361 -4.781 1 95.31 25 HIS B O 1
ATOM 1759 N N . ASP B 1 26 ? -1.076 0.653 -4.703 1 93.81 26 ASP B N 1
ATOM 1760 C CA . ASP B 1 26 ? -2.09 1.203 -3.807 1 93.81 26 ASP B CA 1
ATOM 1761 C C . ASP B 1 26 ? -3.469 1.189 -4.465 1 93.81 26 ASP B C 1
ATOM 1763 O O . ASP B 1 26 ? -4.469 0.876 -3.814 1 93.81 26 ASP B O 1
ATOM 1767 N N . ASP B 1 27 ? -3.488 1.511 -5.754 1 93.75 27 ASP B N 1
ATOM 1768 C CA . ASP B 1 27 ? -4.75 1.507 -6.484 1 93.75 27 ASP B CA 1
ATOM 1769 C C . ASP B 1 27 ? -5.383 0.118 -6.48 1 93.75 27 ASP B C 1
ATOM 1771 O O . ASP B 1 27 ? -6.594 -0.017 -6.293 1 93.75 27 ASP B O 1
ATOM 1775 N N . LEU B 1 28 ? -4.609 -0.836 -6.684 1 95 28 LEU B N 1
ATOM 1776 C CA . LEU B 1 28 ? -5.121 -2.201 -6.691 1 95 28 LEU B CA 1
ATOM 1777 C C . LEU B 1 28 ? -5.66 -2.59 -5.316 1 95 28 LEU B C 1
ATOM 1779 O O . LEU B 1 28 ? -6.746 -3.17 -5.211 1 95 28 LEU B O 1
ATOM 1783 N N . ASN B 1 29 ? -4.902 -2.271 -4.297 1 93.06 29 ASN B N 1
ATOM 1784 C CA . ASN B 1 29 ? -5.352 -2.562 -2.939 1 93.06 29 ASN B CA 1
ATOM 1785 C C . ASN B 1 29 ? -6.684 -1.886 -2.631 1 93.06 29 ASN B C 1
ATOM 1787 O O . ASN B 1 29 ? -7.59 -2.512 -2.08 1 93.06 29 ASN B O 1
ATOM 1791 N N . HIS B 1 30 ? -6.809 -0.657 -3.023 1 92.81 30 HIS B N 1
ATOM 1792 C CA . HIS B 1 30 ? -8.055 0.075 -2.822 1 92.81 30 HIS B CA 1
ATOM 1793 C C . HIS B 1 30 ? -9.203 -0.568 -3.596 1 92.81 30 HIS B C 1
ATOM 1795 O O . HIS B 1 30 ? -10.312 -0.702 -3.072 1 92.81 30 HIS B O 1
ATOM 1801 N N . THR B 1 31 ? -8.914 -0.942 -4.789 1 92.69 31 THR B N 1
ATOM 1802 C CA . THR B 1 31 ? -9.93 -1.58 -5.617 1 92.69 31 THR B CA 1
ATOM 1803 C C . THR B 1 31 ? -10.414 -2.877 -4.977 1 92.69 31 THR B C 1
ATOM 1805 O O . THR B 1 31 ? -11.617 -3.098 -4.84 1 92.69 31 THR B O 1
ATOM 1808 N N . VAL B 1 32 ? -9.508 -3.68 -4.539 1 94.31 32 VAL B N 1
ATOM 1809 C CA . VAL B 1 32 ? -9.836 -4.965 -3.93 1 94.31 32 VAL B CA 1
ATOM 1810 C C . VAL B 1 32 ? -10.688 -4.742 -2.682 1 94.31 32 VAL B C 1
ATOM 1812 O O . VAL B 1 32 ? -11.734 -5.375 -2.516 1 94.31 32 VAL B O 1
ATOM 1815 N N . MET B 1 33 ? -10.305 -3.828 -1.883 1 91.5 33 MET B N 1
ATOM 1816 C CA . MET B 1 33 ? -11.031 -3.566 -0.643 1 91.5 33 MET B CA 1
ATOM 1817 C C . MET B 1 33 ? -12.398 -2.949 -0.933 1 91.5 33 MET B C 1
ATOM 1819 O O . MET B 1 33 ? -13.383 -3.277 -0.272 1 91.5 33 MET B O 1
ATOM 1823 N N . SER B 1 34 ? -12.445 -2.105 -1.919 1 89.12 34 SER B N 1
ATOM 1824 C CA . SER B 1 34 ? -13.688 -1.402 -2.225 1 89.12 34 SER B CA 1
ATOM 1825 C C . SER B 1 34 ? -14.719 -2.344 -2.834 1 89.12 34 SER B C 1
ATOM 1827 O O . SER B 1 34 ? -15.922 -2.061 -2.807 1 89.12 34 SER B O 1
ATOM 1829 N N . ARG B 1 35 ? -14.328 -3.451 -3.311 1 91.88 35 ARG B N 1
ATOM 1830 C CA . ARG B 1 35 ? -15.234 -4.414 -3.93 1 91.88 35 ARG B CA 1
ATOM 1831 C C . ARG B 1 35 ? -15.828 -5.355 -2.887 1 91.88 35 ARG B C 1
ATOM 1833 O O . ARG B 1 35 ? -16.594 -6.266 -3.227 1 91.88 35 ARG B O 1
ATOM 1840 N N . GLY B 1 36 ? -15.469 -5.184 -1.628 1 90.56 36 GLY B N 1
ATOM 1841 C CA . GLY B 1 36 ? -16.047 -5.941 -0.531 1 90.56 36 GLY B CA 1
ATOM 1842 C C . GLY B 1 36 ? -15.555 -7.371 -0.463 1 90.56 36 GLY B C 1
ATOM 1843 O O . GLY B 1 36 ? -16.266 -8.266 -0.003 1 90.56 36 GLY B O 1
ATOM 1844 N N . MET B 1 37 ? -14.391 -7.613 -0.924 1 94.38 37 MET B N 1
ATOM 1845 C CA . MET B 1 37 ? -13.859 -8.969 -1.01 1 94.38 37 MET B CA 1
ATOM 1846 C C . MET B 1 37 ? -13.562 -9.531 0.378 1 94.38 37 MET B C 1
ATOM 1848 O O . MET B 1 37 ? -13.375 -10.734 0.54 1 94.38 37 MET B O 1
ATOM 1852 N N . PHE B 1 38 ? -13.602 -8.633 1.381 1 94 38 PHE B N 1
ATOM 1853 C CA . PHE B 1 38 ? -13.297 -9.102 2.727 1 94 38 PHE B CA 1
ATOM 1854 C C . PHE B 1 38 ? -14.422 -8.742 3.689 1 94 38 PHE B C 1
ATOM 1856 O O . PHE B 1 38 ? -14.219 -8.703 4.906 1 94 38 PHE B O 1
ATOM 1863 N N . THR B 1 39 ? -15.617 -8.484 3.135 1 91.44 39 THR B N 1
ATOM 1864 C CA . THR B 1 39 ? -16.781 -8.117 3.939 1 91.44 39 THR B CA 1
ATOM 1865 C C . THR B 1 39 ? -17.484 -9.352 4.465 1 91.44 39 THR B C 1
ATOM 1867 O O . THR B 1 39 ? -18 -9.359 5.59 1 91.44 39 THR B O 1
ATOM 1870 N N . ASP B 1 40 ? -17.516 -10.414 3.613 1 93.81 40 ASP B N 1
ATOM 1871 C CA . ASP B 1 40 ? -18.156 -11.672 3.984 1 93.81 40 ASP B CA 1
ATOM 1872 C C . ASP B 1 40 ? -17.609 -12.836 3.156 1 93.81 40 ASP B C 1
ATOM 1874 O O . ASP B 1 40 ? -16.703 -12.648 2.336 1 93.81 40 ASP B O 1
ATOM 1878 N N . ALA B 1 41 ? -18.156 -14.008 3.348 1 95.88 41 ALA B N 1
ATOM 1879 C CA . ALA B 1 41 ? -17.641 -15.227 2.711 1 95.88 41 ALA B CA 1
ATOM 1880 C C . ALA B 1 41 ? -17.812 -15.156 1.195 1 95.88 41 ALA B C 1
ATOM 1882 O O . ALA B 1 41 ? -16.969 -15.672 0.453 1 95.88 41 ALA B O 1
ATOM 1883 N N . ALA B 1 42 ? -18.891 -14.555 0.782 1 95.19 42 ALA B N 1
ATOM 1884 C CA . ALA B 1 42 ? -19.125 -14.438 -0.657 1 95.19 42 ALA B CA 1
ATOM 1885 C C . ALA B 1 42 ? -18.062 -13.555 -1.305 1 95.19 42 ALA B C 1
ATOM 1887 O O . ALA B 1 42 ? -17.5 -13.906 -2.346 1 95.19 42 ALA B O 1
ATOM 1888 N N . GLY B 1 43 ? -17.781 -12.43 -0.688 1 96.06 43 GLY B N 1
ATOM 1889 C CA . GLY B 1 43 ? -16.703 -11.578 -1.157 1 96.06 43 GLY B CA 1
ATOM 1890 C C . GLY B 1 43 ? -15.352 -12.266 -1.144 1 96.06 43 GLY B C 1
ATOM 1891 O O . GLY B 1 43 ? -14.57 -12.133 -2.088 1 96.06 43 GLY B O 1
ATOM 1892 N N . TYR B 1 44 ? -15.125 -13.039 -0.093 1 97.62 44 TYR B N 1
ATOM 1893 C CA . TYR B 1 44 ? -13.836 -13.711 0.025 1 97.62 44 TYR B CA 1
ATOM 1894 C C . TYR B 1 44 ? -13.656 -14.742 -1.085 1 97.62 44 TYR B C 1
ATOM 1896 O O . TYR B 1 44 ? -12.547 -14.938 -1.585 1 97.62 44 TYR B O 1
ATOM 1904 N N . ARG B 1 45 ? -14.727 -15.398 -1.479 1 97.88 45 ARG B N 1
ATOM 1905 C CA . ARG B 1 45 ? -14.656 -16.344 -2.594 1 97.88 45 ARG B CA 1
ATOM 1906 C C . ARG B 1 45 ? -14.195 -15.641 -3.869 1 97.88 45 ARG B C 1
ATOM 1908 O O . ARG B 1 45 ? -13.414 -16.203 -4.645 1 97.88 45 ARG B O 1
ATOM 1915 N N . ASP B 1 46 ? -14.648 -14.398 -4.07 1 97.44 46 ASP B N 1
ATOM 1916 C CA . ASP B 1 46 ? -14.195 -13.617 -5.215 1 97.44 46 ASP B CA 1
ATOM 1917 C C . ASP B 1 46 ? -12.688 -13.367 -5.148 1 97.44 46 ASP B C 1
ATOM 1919 O O . ASP B 1 46 ? -12 -13.43 -6.168 1 97.44 46 ASP B O 1
ATOM 1923 N N . PHE B 1 47 ? -12.242 -13.102 -4.012 1 98 47 PHE B N 1
ATOM 1924 C CA . PHE B 1 47 ? -10.812 -12.867 -3.82 1 98 47 PHE B CA 1
ATOM 1925 C C . PHE B 1 47 ? -10.008 -14.117 -4.148 1 98 47 PHE B C 1
ATOM 1927 O O . PHE B 1 47 ? -9 -14.039 -4.855 1 98 47 PHE B O 1
ATOM 1934 N N . VAL B 1 48 ? -10.453 -15.273 -3.639 1 98.5 48 VAL B N 1
ATOM 1935 C CA . VAL B 1 48 ? -9.742 -16.531 -3.857 1 98.5 48 VAL B CA 1
ATOM 1936 C C . VAL B 1 48 ? -9.75 -16.875 -5.344 1 98.5 48 VAL B C 1
ATOM 1938 O O . VAL B 1 48 ? -8.734 -17.328 -5.887 1 98.5 48 VAL B O 1
ATOM 1941 N N . LEU B 1 49 ? -10.852 -16.625 -5.969 1 98.25 49 LEU B N 1
ATOM 1942 C CA . LEU B 1 49 ? -10.922 -16.875 -7.402 1 98.25 49 LEU B CA 1
ATOM 1943 C C . LEU B 1 49 ? -9.93 -15.992 -8.156 1 98.25 49 LEU B C 1
ATOM 1945 O O . LEU B 1 49 ? -9.211 -16.469 -9.039 1 98.25 49 LEU B O 1
ATOM 1949 N N . MET B 1 50 ? -9.875 -14.711 -7.844 1 97.69 50 MET B N 1
ATOM 1950 C CA . MET B 1 50 ? -8.914 -13.789 -8.445 1 97.69 50 MET B CA 1
ATOM 1951 C C . MET B 1 50 ? -7.484 -14.273 -8.234 1 97.69 50 MET B C 1
ATOM 1953 O O . MET B 1 50 ? -6.68 -14.289 -9.164 1 97.69 50 MET B O 1
ATOM 1957 N N . GLN B 1 51 ? -7.184 -14.695 -7.004 1 97.88 51 GLN B N 1
ATOM 1958 C CA . GLN B 1 51 ? -5.859 -15.211 -6.688 1 97.88 51 GLN B CA 1
ATOM 1959 C C . GLN B 1 51 ? -5.551 -16.469 -7.496 1 97.88 51 GLN B C 1
ATOM 1961 O O . GLN B 1 51 ? -4.445 -16.625 -8.023 1 97.88 51 GLN B O 1
ATOM 1966 N N . TYR B 1 52 ? -6.516 -17.391 -7.602 1 97.94 52 TYR B N 1
ATOM 1967 C CA . TYR B 1 52 ? -6.352 -18.625 -8.367 1 97.94 52 TYR B CA 1
ATOM 1968 C C . TYR B 1 52 ? -5.988 -18.312 -9.82 1 97.94 52 TYR B C 1
ATOM 1970 O O . TYR B 1 52 ? -5.023 -18.859 -10.352 1 97.94 52 TYR B O 1
ATOM 1978 N N . LEU B 1 53 ? -6.785 -17.438 -10.414 1 97.5 53 LEU B N 1
ATOM 1979 C CA . LEU B 1 53 ? -6.57 -17.094 -11.812 1 97.5 53 LEU B CA 1
ATOM 1980 C C . LEU B 1 53 ? -5.195 -16.469 -12.023 1 97.5 53 LEU B C 1
ATOM 1982 O O . LEU B 1 53 ? -4.492 -16.812 -12.977 1 97.5 53 LEU B O 1
ATOM 1986 N N . PHE B 1 54 ? -4.805 -15.656 -11.172 1 97.19 54 PHE B N 1
ATOM 1987 C CA . PHE B 1 54 ? -3.506 -15.008 -11.258 1 97.19 54 PHE B CA 1
ATOM 1988 C C . PHE B 1 54 ? -2.379 -16.016 -11.109 1 97.19 54 PHE B C 1
ATOM 1990 O O . PHE B 1 54 ? -1.445 -16.047 -11.914 1 97.19 54 PHE B O 1
ATOM 1997 N N . HIS B 1 55 ? -2.451 -16.891 -10.117 1 97.06 55 HIS B N 1
ATOM 1998 C CA . HIS B 1 55 ? -1.393 -17.859 -9.859 1 97.06 55 HIS B CA 1
ATOM 1999 C C . HIS B 1 55 ? -1.35 -18.938 -10.938 1 97.06 55 HIS B C 1
ATOM 2001 O O . HIS B 1 55 ? -0.277 -19.453 -11.266 1 97.06 55 HIS B O 1
ATOM 2007 N N . ARG B 1 56 ? -2.49 -19.234 -11.414 1 96.25 56 ARG B N 1
ATOM 2008 C CA . ARG B 1 56 ? -2.518 -20.125 -12.57 1 96.25 56 ARG B CA 1
ATOM 2009 C C . ARG B 1 56 ? -1.682 -19.562 -13.719 1 96.25 56 ARG B C 1
ATOM 2011 O O . ARG B 1 56 ? -0.884 -20.281 -14.32 1 96.25 56 ARG B O 1
ATOM 2018 N N . ASP B 1 57 ? -1.894 -18.297 -13.969 1 95.38 57 ASP B N 1
ATOM 2019 C CA . ASP B 1 57 ? -1.167 -17.641 -15.062 1 95.38 57 ASP B CA 1
ATOM 2020 C C . ASP B 1 57 ? 0.33 -17.594 -14.766 1 95.38 57 ASP B C 1
ATOM 2022 O O . ASP B 1 57 ? 1.152 -17.641 -15.68 1 95.38 57 ASP B O 1
ATOM 2026 N N . LEU B 1 58 ? 0.69 -17.578 -13.516 1 96.19 58 LEU B N 1
ATOM 2027 C CA . LEU B 1 58 ? 2.08 -17.422 -13.102 1 96.19 58 LEU B CA 1
ATOM 2028 C C . LEU B 1 58 ? 2.764 -18.797 -13.016 1 96.19 58 LEU B C 1
ATOM 2030 O O . LEU B 1 58 ? 3.994 -18.875 -13 1 96.19 58 LEU B O 1
ATOM 2034 N N . ASP B 1 59 ? 2.039 -19.844 -12.938 1 95.94 59 ASP B N 1
ATOM 2035 C CA . ASP B 1 59 ? 2.529 -21.188 -12.609 1 95.94 59 ASP B CA 1
ATOM 2036 C C . ASP B 1 59 ? 3.703 -21.562 -13.508 1 95.94 59 ASP B C 1
ATOM 2038 O O . ASP B 1 59 ? 4.738 -22.031 -13.023 1 95.94 59 ASP B O 1
ATOM 2042 N N . PRO B 1 60 ? 3.658 -21.266 -14.797 1 95.56 60 PRO B N 1
ATOM 2043 C CA . PRO B 1 60 ? 4.785 -21.656 -15.648 1 95.56 60 PRO B CA 1
ATOM 2044 C C . PRO B 1 60 ? 6.078 -20.922 -15.281 1 95.56 60 PRO B C 1
ATOM 2046 O O . PRO B 1 60 ? 7.168 -21.469 -15.453 1 95.56 60 PRO B O 1
ATOM 2049 N N . LEU B 1 61 ? 6.004 -19.688 -14.797 1 97.12 61 LEU B N 1
ATOM 2050 C CA . LEU B 1 61 ? 7.195 -18.938 -14.43 1 97.12 61 LEU B CA 1
ATOM 2051 C C . LEU B 1 61 ? 7.906 -19.578 -13.242 1 97.12 61 LEU B C 1
ATOM 2053 O O . LEU B 1 61 ? 9.141 -19.594 -13.195 1 97.12 61 LEU B O 1
ATOM 2057 N N . TYR B 1 62 ? 7.156 -20.125 -12.336 1 97.25 62 TYR B N 1
ATOM 2058 C CA . TYR B 1 62 ? 7.73 -20.734 -11.148 1 97.25 62 TYR B CA 1
ATOM 2059 C C . TYR B 1 62 ? 8.414 -22.062 -11.492 1 97.25 62 TYR B 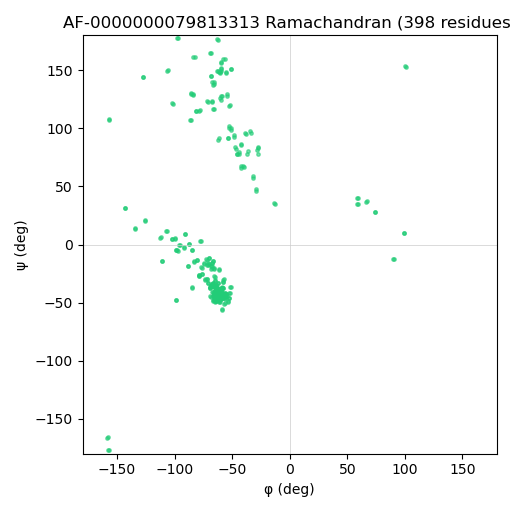C 1
ATOM 2061 O O . TYR B 1 62 ? 9.164 -22.609 -10.672 1 97.25 62 TYR B O 1
ATOM 2069 N N . ASN B 1 63 ? 8.172 -22.547 -12.656 1 94.75 63 ASN B N 1
ATOM 2070 C CA . ASN B 1 63 ? 8.766 -23.797 -13.102 1 94.75 63 ASN B CA 1
ATOM 2071 C C . ASN B 1 63 ? 9.859 -23.578 -14.141 1 94.75 63 ASN B C 1
ATOM 2073 O O . ASN B 1 63 ? 10.312 -24.516 -14.781 1 94.75 63 ASN B O 1
ATOM 2077 N N . SER B 1 64 ? 10.281 -22.375 -14.312 1 96.12 64 SER B N 1
ATOM 2078 C CA . SER B 1 64 ? 11.281 -22.016 -15.305 1 96.12 64 SER B CA 1
ATOM 2079 C C . SER B 1 64 ? 12.695 -22.234 -14.773 1 96.12 64 SER B C 1
ATOM 2081 O O . SER B 1 64 ? 13.078 -21.672 -13.75 1 96.12 64 SER B O 1
ATOM 2083 N N . ASP B 1 65 ? 13.516 -22.922 -15.508 1 95.5 65 ASP B N 1
ATOM 2084 C CA . ASP B 1 65 ? 14.906 -23.156 -15.125 1 95.5 65 ASP B CA 1
ATOM 2085 C C . ASP B 1 65 ? 15.711 -21.859 -15.141 1 95.5 65 ASP B C 1
ATOM 2087 O O . ASP B 1 65 ? 16.562 -21.641 -14.273 1 95.5 65 ASP B O 1
ATOM 2091 N N . ASP B 1 66 ? 15.453 -21.078 -16.125 1 95.94 66 ASP B N 1
ATOM 2092 C CA . ASP B 1 66 ? 16.172 -19.812 -16.234 1 95.94 66 ASP B CA 1
ATOM 2093 C C . ASP B 1 66 ? 15.891 -18.922 -15.039 1 95.94 66 ASP B C 1
ATOM 2095 O O . ASP B 1 66 ? 16.812 -18.281 -14.5 1 95.94 66 ASP B O 1
ATOM 2099 N N . LEU B 1 67 ? 14.695 -18.891 -14.648 1 98 67 LEU B N 1
ATOM 2100 C CA . LEU B 1 67 ? 14.344 -18.062 -13.516 1 98 67 LEU B CA 1
ATOM 2101 C C . LEU B 1 67 ? 14.844 -18.672 -12.211 1 98 67 LEU B C 1
ATOM 2103 O O . LEU B 1 67 ? 15.188 -17.938 -11.273 1 98 67 LEU B O 1
ATOM 2107 N N . ALA B 1 68 ? 14.93 -20 -12.156 1 98 68 ALA B N 1
ATOM 2108 C CA . ALA B 1 68 ? 15.422 -20.688 -10.969 1 98 68 ALA B CA 1
ATOM 2109 C C . ALA B 1 68 ? 16.891 -20.375 -10.719 1 98 68 ALA B C 1
ATOM 2111 O O . ALA B 1 68 ? 17.391 -20.5 -9.594 1 98 68 ALA B O 1
ATOM 2112 N N . ARG B 1 69 ? 17.594 -19.953 -11.727 1 97.69 69 ARG B N 1
ATOM 2113 C CA . ARG B 1 69 ? 19 -19.547 -11.578 1 97.69 69 ARG B CA 1
ATOM 2114 C C . ARG B 1 69 ? 19.109 -18.188 -10.93 1 97.69 69 ARG B C 1
ATOM 2116 O O . ARG B 1 69 ? 20.172 -17.828 -10.398 1 97.69 69 ARG B O 1
ATOM 2123 N N . ILE B 1 70 ? 18.062 -17.422 -10.969 1 98.19 70 ILE B N 1
ATOM 2124 C CA . ILE B 1 70 ? 18.062 -16.078 -10.43 1 98.19 70 ILE B CA 1
ATOM 2125 C C . ILE B 1 70 ? 17.438 -16.078 -9.031 1 98.19 70 ILE B C 1
ATOM 2127 O O . ILE B 1 70 ? 18.016 -15.516 -8.094 1 98.19 70 ILE B O 1
ATOM 2131 N N . VAL B 1 71 ? 16.297 -16.719 -8.906 1 98.38 71 VAL B N 1
ATOM 2132 C CA . VAL B 1 71 ? 15.5 -16.672 -7.68 1 98.38 71 VAL B CA 1
ATOM 2133 C C . VAL B 1 71 ? 15.703 -17.953 -6.879 1 98.38 71 VAL B C 1
ATOM 2135 O O . VAL B 1 71 ? 15.344 -19.047 -7.34 1 98.38 71 VAL B O 1
ATOM 2138 N N . PRO B 1 72 ? 16.172 -17.797 -5.672 1 97.12 72 PRO B N 1
ATOM 2139 C CA . PRO B 1 72 ? 16.328 -18.984 -4.844 1 97.12 72 PRO B CA 1
ATOM 2140 C C . PRO B 1 72 ? 14.992 -19.641 -4.484 1 97.12 72 PRO B C 1
ATOM 2142 O O . PRO B 1 72 ? 14.008 -18.938 -4.246 1 97.12 72 PRO B O 1
ATOM 2145 N N . ASP B 1 73 ? 14.953 -21.016 -4.512 1 97 73 ASP B N 1
ATOM 2146 C CA . ASP B 1 73 ? 13.789 -21.797 -4.094 1 97 73 ASP B CA 1
ATOM 2147 C C . ASP B 1 73 ? 12.555 -21.422 -4.918 1 97 73 ASP B C 1
ATOM 2149 O O . ASP B 1 73 ? 11.438 -21.406 -4.395 1 97 73 ASP B O 1
ATOM 2153 N N . LEU B 1 74 ? 12.742 -21.125 -6.133 1 98.19 74 LEU B N 1
ATOM 2154 C CA . LEU B 1 74 ? 11.68 -20.609 -6.992 1 98.19 74 LEU B CA 1
ATOM 2155 C C . LEU B 1 74 ? 10.469 -21.531 -6.965 1 98.19 74 LEU B C 1
ATOM 2157 O O . LEU B 1 74 ? 9.344 -21.078 -6.73 1 98.19 74 LEU B O 1
ATOM 2161 N N . ALA B 1 75 ? 10.664 -22.812 -7.145 1 97.69 75 ALA B N 1
ATOM 2162 C CA . ALA B 1 75 ? 9.555 -23.766 -7.207 1 97.69 75 ALA B CA 1
ATOM 2163 C C . ALA B 1 75 ? 8.797 -23.812 -5.879 1 97.69 75 ALA B C 1
ATOM 2165 O O . ALA B 1 75 ? 7.566 -23.922 -5.863 1 97.69 75 ALA B O 1
ATOM 2166 N N . ALA B 1 76 ? 9.469 -23.703 -4.762 1 97.25 76 ALA B N 1
ATOM 2167 C CA . ALA B 1 76 ? 8.859 -23.766 -3.436 1 97.25 76 ALA B CA 1
ATOM 2168 C C . ALA B 1 76 ? 8.039 -22.516 -3.146 1 97.25 76 ALA B C 1
ATOM 2170 O O . ALA B 1 76 ? 7.199 -22.516 -2.248 1 97.25 76 ALA B O 1
ATOM 2171 N N . ARG B 1 77 ? 8.258 -21.469 -3.924 1 97.81 77 ARG B N 1
ATOM 2172 C CA . ARG B 1 77 ? 7.555 -20.203 -3.738 1 97.81 77 ARG B CA 1
ATOM 2173 C C . ARG B 1 77 ? 6.191 -20.234 -4.422 1 97.81 77 ARG B C 1
ATOM 2175 O O . ARG B 1 77 ? 5.344 -19.375 -4.164 1 97.81 77 ARG B O 1
ATOM 2182 N N . ASN B 1 78 ? 5.961 -21.172 -5.266 1 98.06 78 ASN B N 1
ATOM 2183 C CA . ASN B 1 78 ? 4.73 -21.266 -6.047 1 98.06 78 ASN B CA 1
ATOM 2184 C C . ASN B 1 78 ? 3.525 -21.562 -5.16 1 98.06 78 ASN B C 1
ATOM 2186 O O . ASN B 1 78 ? 3.486 -22.578 -4.469 1 98.06 78 ASN B O 1
ATOM 2190 N N . ARG B 1 79 ? 2.525 -20.688 -5.223 1 98 79 ARG B N 1
ATOM 2191 C CA . ARG B 1 79 ? 1.363 -20.812 -4.348 1 98 79 ARG B CA 1
ATOM 2192 C C . ARG B 1 79 ? 0.176 -21.406 -5.102 1 98 79 ARG B C 1
ATOM 2194 O O . ARG B 1 79 ? -0.91 -21.562 -4.539 1 98 79 ARG B O 1
ATOM 2201 N N . PHE B 1 80 ? 0.377 -21.781 -6.316 1 97.75 80 PHE B N 1
ATOM 2202 C CA . PHE B 1 80 ? -0.72 -22.266 -7.137 1 97.75 80 PHE B CA 1
ATOM 2203 C C . PHE B 1 80 ? -1.355 -23.5 -6.504 1 97.75 80 PHE B C 1
ATOM 2205 O O . PHE B 1 80 ? -2.58 -23.594 -6.402 1 97.75 80 PHE B O 1
ATOM 2212 N N . PRO B 1 81 ? -0.606 -24.484 -5.949 1 98.19 81 PRO B N 1
ATOM 2213 C CA . PRO B 1 81 ? -1.252 -25.625 -5.293 1 98.19 81 PRO B CA 1
ATOM 2214 C C . PRO B 1 81 ? -2.098 -25.219 -4.09 1 98.19 81 PRO B C 1
ATOM 2216 O O . PRO B 1 81 ? -3.193 -25.75 -3.889 1 98.19 81 PRO B O 1
ATOM 2219 N N . GLN B 1 82 ? -1.645 -24.281 -3.293 1 98.5 82 GLN B N 1
ATOM 2220 C CA . GLN B 1 82 ? -2.361 -23.828 -2.104 1 98.5 82 GLN B CA 1
ATOM 2221 C C . GLN B 1 82 ? -3.668 -23.141 -2.477 1 98.5 82 GLN B C 1
ATOM 2223 O O . GLN B 1 82 ? -4.711 -23.406 -1.874 1 98.5 82 GLN B O 1
ATOM 2228 N N . VAL B 1 83 ? -3.596 -22.25 -3.51 1 98.62 83 VAL B N 1
ATOM 2229 C CA . VAL B 1 83 ? -4.812 -21.516 -3.861 1 98.62 83 VAL B CA 1
ATOM 2230 C C . VAL B 1 83 ? -5.797 -22.469 -4.543 1 98.62 83 VAL B C 1
ATOM 2232 O O . VAL B 1 83 ? -7.012 -22.312 -4.398 1 98.62 83 VAL B O 1
ATOM 2235 N N . SER B 1 84 ? -5.309 -23.469 -5.234 1 98.38 84 SER B N 1
ATOM 2236 C CA . SER B 1 84 ? -6.176 -24.5 -5.801 1 98.38 84 SER B CA 1
ATOM 2237 C C . SER B 1 84 ? -6.906 -25.281 -4.707 1 98.38 84 SER B C 1
ATOM 2239 O O . SER B 1 84 ? -8.102 -25.547 -4.824 1 98.38 84 SER B O 1
ATOM 2241 N N . ALA B 1 85 ? -6.211 -25.625 -3.676 1 98.69 85 ALA B N 1
ATOM 2242 C CA . ALA B 1 85 ? -6.832 -26.297 -2.533 1 98.69 85 ALA B CA 1
ATOM 2243 C C . ALA B 1 85 ? -7.875 -25.391 -1.876 1 98.69 85 ALA B C 1
ATOM 2245 O O . ALA B 1 85 ? -8.93 -25.859 -1.448 1 98.69 85 ALA B O 1
ATOM 2246 N N . ASP B 1 86 ? -7.562 -24.078 -1.774 1 98.81 86 ASP B N 1
ATOM 2247 C CA . ASP B 1 86 ? -8.508 -23.141 -1.203 1 98.81 86 ASP B CA 1
ATOM 2248 C C . ASP B 1 86 ? -9.789 -23.078 -2.029 1 98.81 86 ASP B C 1
ATOM 2250 O O . ASP B 1 86 ? -10.891 -22.969 -1.475 1 98.81 86 ASP B O 1
ATOM 2254 N N . MET B 1 87 ? -9.641 -23.125 -3.391 1 98.69 87 MET B N 1
ATOM 2255 C CA . MET B 1 87 ? -10.812 -23.188 -4.262 1 98.69 87 MET B CA 1
ATOM 2256 C C . MET B 1 87 ? -11.719 -24.359 -3.893 1 98.69 87 MET B C 1
ATOM 2258 O O . MET B 1 87 ? -12.938 -24.188 -3.803 1 98.69 87 MET B O 1
ATOM 2262 N N . ASN B 1 88 ? -11.133 -25.422 -3.666 1 98.5 88 ASN B N 1
ATOM 2263 C CA . ASN B 1 88 ? -11.867 -26.625 -3.293 1 98.5 88 ASN B CA 1
ATOM 2264 C C . ASN B 1 88 ? -12.523 -26.484 -1.921 1 98.5 88 ASN B C 1
ATOM 2266 O O . ASN B 1 88 ? -13.703 -26.797 -1.753 1 98.5 88 ASN B O 1
ATOM 2270 N N . ASP B 1 89 ? -11.742 -26.016 -0.928 1 98.69 89 ASP B N 1
ATOM 2271 C CA . ASP B 1 89 ? -12.281 -25.797 0.412 1 98.69 89 ASP B CA 1
ATOM 2272 C C . ASP B 1 89 ? -13.562 -24.953 0.359 1 98.69 89 ASP B C 1
ATOM 2274 O O . ASP B 1 89 ? -14.508 -25.203 1.109 1 98.69 89 ASP B O 1
ATOM 2278 N N . LEU B 1 90 ? -13.57 -24.016 -0.554 1 98.44 90 LEU B N 1
ATOM 2279 C CA . LEU B 1 90 ? -14.641 -23.016 -0.57 1 98.44 90 LEU B CA 1
ATOM 2280 C C . LEU B 1 90 ? -15.695 -23.359 -1.614 1 98.44 90 LEU B C 1
ATOM 2282 O O . LEU B 1 90 ? -16.609 -22.578 -1.871 1 98.44 90 LEU B O 1
ATOM 2286 N N . ASP B 1 91 ? -15.523 -24.469 -2.205 1 98.19 91 ASP B N 1
ATOM 2287 C CA . ASP B 1 91 ? -16.453 -25 -3.197 1 98.19 91 ASP B CA 1
ATOM 2288 C C . ASP B 1 91 ? -16.609 -24.031 -4.371 1 98.19 91 ASP B C 1
ATOM 2290 O O . ASP B 1 91 ? -17.719 -23.75 -4.812 1 98.19 91 ASP B O 1
ATOM 2294 N N . ILE B 1 92 ? -15.5 -23.453 -4.754 1 98.12 92 ILE B N 1
ATOM 2295 C CA . ILE B 1 92 ? -15.492 -22.578 -5.922 1 98.12 92 ILE B CA 1
ATOM 2296 C C . ILE B 1 92 ? -15.289 -23.406 -7.188 1 98.12 92 ILE B C 1
ATOM 2298 O O . ILE B 1 92 ? -14.367 -24.219 -7.262 1 98.12 92 ILE B O 1
ATOM 2302 N N . ALA B 1 93 ? -16.109 -23.203 -8.156 1 97 93 ALA B N 1
ATOM 2303 C CA . ALA B 1 93 ? -16 -23.922 -9.422 1 97 93 ALA B CA 1
ATOM 2304 C C . ALA B 1 93 ? -14.727 -23.531 -10.164 1 97 93 ALA B C 1
ATOM 2306 O O . ALA B 1 93 ? -14.359 -22.359 -10.203 1 97 93 ALA B O 1
ATOM 2307 N N . ILE B 1 94 ? -14.023 -24.422 -10.734 1 94.81 94 ILE B N 1
ATOM 2308 C CA . ILE B 1 94 ? -12.805 -24.172 -11.5 1 94.81 94 ILE B CA 1
ATOM 2309 C C . ILE B 1 94 ? -13.156 -23.484 -12.82 1 94.81 94 ILE B C 1
ATOM 2311 O O . ILE B 1 94 ? -13.945 -24.016 -13.609 1 94.81 94 ILE B O 1
ATOM 2315 N N . PRO B 1 95 ? -12.609 -22.375 -13.023 1 93.94 95 PRO B N 1
ATOM 2316 C CA . PRO B 1 95 ? -12.898 -21.688 -14.281 1 93.94 95 PRO B CA 1
ATOM 2317 C C . PRO B 1 95 ? -12.305 -22.406 -15.492 1 93.94 95 PRO B C 1
ATOM 2319 O O . PRO B 1 95 ? -11.438 -23.266 -15.344 1 93.94 95 PRO B O 1
ATOM 2322 N N . ALA B 1 96 ? -12.789 -22.016 -16.609 1 89.12 96 ALA B N 1
ATOM 2323 C CA . ALA B 1 96 ? -12.242 -22.547 -17.859 1 89.12 96 ALA B CA 1
ATOM 2324 C C . ALA B 1 96 ? -10.75 -22.234 -17.984 1 89.12 96 ALA B C 1
ATOM 2326 O O . ALA B 1 96 ? -10.281 -21.234 -17.438 1 89.12 96 ALA B O 1
ATOM 2327 N N . PRO B 1 97 ? -10.094 -23.109 -18.703 1 84.44 97 PRO B N 1
ATOM 2328 C CA . PRO B 1 97 ? -8.656 -22.859 -18.859 1 84.44 97 PRO B CA 1
ATOM 2329 C C . PRO B 1 97 ? -8.375 -21.516 -19.531 1 84.44 97 PRO B C 1
ATOM 2331 O O . PRO B 1 97 ? -9.109 -21.094 -20.438 1 84.44 97 PRO B O 1
ATOM 2334 N N . GLY B 1 98 ? -7.582 -20.766 -18.922 1 79.38 98 GLY B N 1
ATOM 2335 C CA . GLY B 1 98 ? -7.141 -19.516 -19.516 1 79.38 98 GLY B CA 1
ATOM 2336 C C . GLY B 1 98 ? -5.789 -19.609 -20.203 1 79.38 98 GLY B C 1
ATOM 2337 O O . GLY B 1 98 ? -5.262 -20.719 -20.375 1 79.38 98 GLY B O 1
ATOM 2338 N N . VAL B 1 99 ? -5.355 -18.5 -20.812 1 76 99 VAL B N 1
ATOM 2339 C CA . VAL B 1 99 ? -4.059 -18.422 -21.484 1 76 99 VAL B CA 1
ATOM 2340 C C . VAL B 1 99 ? -2.979 -18.047 -20.484 1 76 99 VAL B C 1
ATOM 2342 O O . VAL B 1 99 ? -3.02 -16.953 -19.906 1 76 99 VAL B O 1
ATOM 2345 N N . PRO B 1 100 ? -2.143 -19.078 -20.156 1 77.38 100 PRO B N 1
ATOM 2346 C CA . PRO B 1 100 ? -1.021 -18.672 -19.297 1 77.38 100 PRO B CA 1
ATOM 2347 C C . PRO B 1 100 ? -0.17 -17.578 -19.922 1 77.38 100 PRO B C 1
ATOM 2349 O O . PRO B 1 100 ? -0.287 -17.297 -21.109 1 77.38 100 PRO B O 1
ATOM 2352 N N . VAL B 1 101 ? 0.558 -16.938 -18.938 1 82.88 101 VAL B N 1
ATOM 2353 C CA . VAL B 1 101 ? 1.458 -15.906 -19.469 1 82.88 101 VAL B CA 1
ATOM 2354 C C . VAL B 1 101 ? 2.453 -16.547 -20.422 1 82.88 101 VAL B C 1
ATOM 2356 O O . VAL B 1 101 ? 2.92 -17.672 -20.203 1 82.88 101 VAL B O 1
ATOM 2359 N N . GLY B 1 102 ? 2.572 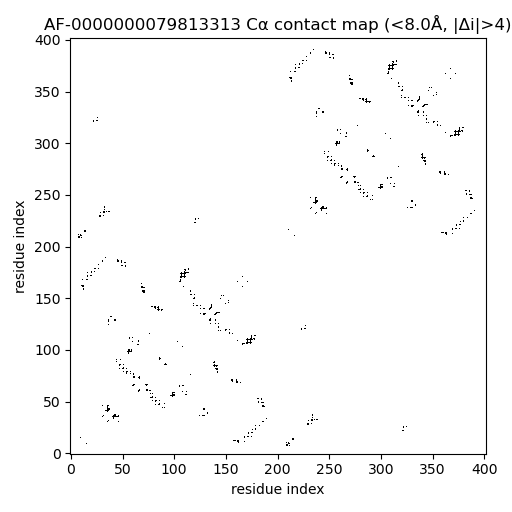-16.094 -21.609 1 77.44 102 GLY B N 1
ATOM 2360 C CA . GLY B 1 102 ? 3.479 -16.609 -22.625 1 77.44 102 GLY B CA 1
ATOM 2361 C C . GLY B 1 102 ? 4.941 -16.469 -22.234 1 77.44 102 GLY B C 1
ATOM 2362 O O . GLY B 1 102 ? 5.262 -16.078 -21.125 1 77.44 102 GLY B O 1
ATOM 2363 N N . MET B 1 103 ? 5.789 -16.969 -23.078 1 77.44 103 MET B N 1
ATOM 2364 C CA . MET B 1 103 ? 7.234 -16.859 -22.906 1 77.44 103 MET B CA 1
ATOM 2365 C C . MET B 1 103 ? 7.641 -15.398 -22.734 1 77.44 103 MET B C 1
ATOM 2367 O O . MET B 1 103 ? 7.219 -14.539 -23.516 1 77.44 103 MET B O 1
ATOM 2371 N N . MET B 1 104 ? 8.375 -15.203 -21.688 1 91.44 104 MET B N 1
ATOM 2372 C CA . MET B 1 104 ? 8.867 -13.859 -21.375 1 91.44 104 MET B CA 1
ATOM 2373 C C . MET B 1 104 ? 10.375 -13.867 -21.172 1 91.44 104 MET B C 1
ATOM 2375 O O . MET B 1 104 ? 10.953 -14.883 -20.781 1 91.44 104 MET B O 1
ATOM 2379 N N . ASP B 1 105 ? 10.992 -12.805 -21.594 1 96.12 105 ASP B N 1
ATOM 2380 C CA . ASP B 1 105 ? 12.383 -12.641 -21.188 1 96.12 105 ASP B CA 1
ATOM 2381 C C . ASP B 1 105 ? 12.508 -12.594 -19.656 1 96.12 105 ASP B C 1
ATOM 2383 O O . ASP B 1 105 ? 11.555 -12.234 -18.969 1 96.12 105 ASP B O 1
ATOM 2387 N N . PRO B 1 106 ? 13.648 -12.914 -19.156 1 97.69 106 PRO B N 1
ATOM 2388 C CA . PRO B 1 106 ? 13.82 -13.039 -17.703 1 97.69 106 PRO B CA 1
ATOM 2389 C C . PRO B 1 106 ? 13.477 -11.75 -16.969 1 97.69 106 PRO B C 1
ATOM 2391 O O . PRO B 1 106 ? 12.891 -11.797 -15.883 1 97.69 106 PRO B O 1
ATOM 2394 N N . SER B 1 107 ? 13.805 -10.586 -17.516 1 98.56 107 SER B N 1
ATOM 2395 C CA . SER B 1 107 ? 13.516 -9.328 -16.844 1 98.56 107 SER B CA 1
ATOM 2396 C C . SER B 1 107 ? 12.008 -9.109 -16.703 1 98.56 107 SER B C 1
ATOM 2398 O O . SER B 1 107 ? 11.523 -8.781 -15.617 1 98.56 107 SER B O 1
ATOM 2400 N N . THR B 1 108 ? 11.289 -9.289 -17.766 1 98.5 108 THR B N 1
ATOM 2401 C CA . THR B 1 108 ? 9.836 -9.18 -17.734 1 98.5 108 THR B CA 1
ATOM 2402 C C . THR B 1 108 ? 9.234 -10.195 -16.781 1 98.5 108 THR B C 1
ATOM 2404 O O . THR B 1 108 ? 8.367 -9.859 -15.969 1 98.5 108 THR B O 1
ATOM 2407 N N . ALA B 1 109 ? 9.75 -11.383 -16.828 1 98.56 109 ALA B N 1
ATOM 2408 C CA . ALA B 1 109 ? 9.25 -12.453 -15.977 1 98.56 109 ALA B CA 1
ATOM 2409 C C . ALA B 1 109 ? 9.477 -12.125 -14.5 1 98.56 109 ALA B C 1
ATOM 2411 O O . ALA B 1 109 ? 8.609 -12.375 -13.664 1 98.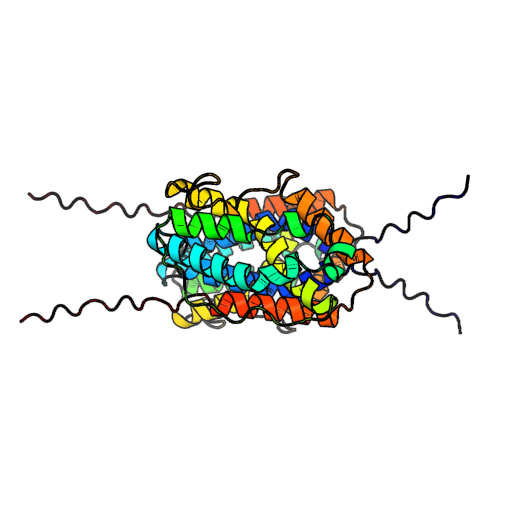56 109 ALA B O 1
ATOM 2412 N N . ILE B 1 110 ? 10.602 -11.57 -14.219 1 98.69 110 ILE B N 1
ATOM 2413 C CA . ILE B 1 110 ? 10.914 -11.211 -12.844 1 98.69 110 ILE B CA 1
ATOM 2414 C C . ILE B 1 110 ? 9.977 -10.102 -12.375 1 98.69 110 ILE B C 1
ATOM 2416 O O . ILE B 1 110 ? 9.562 -10.078 -11.211 1 98.69 110 ILE B O 1
ATOM 2420 N N . GLY B 1 111 ? 9.594 -9.148 -13.273 1 98.62 111 GLY B N 1
ATOM 2421 C CA . GLY B 1 111 ? 8.578 -8.172 -12.93 1 98.62 111 GLY B CA 1
ATOM 2422 C C . GLY B 1 111 ? 7.27 -8.797 -12.492 1 98.62 111 GLY B C 1
ATOM 2423 O O . GLY B 1 111 ? 6.668 -8.367 -11.5 1 98.62 111 GLY B O 1
ATOM 2424 N N . TRP B 1 112 ? 6.855 -9.844 -13.188 1 98.5 112 TRP B N 1
ATOM 2425 C CA . TRP B 1 112 ? 5.641 -10.562 -12.828 1 98.5 112 TRP B CA 1
ATOM 2426 C C . TRP B 1 112 ? 5.781 -11.219 -11.453 1 98.5 112 TRP B C 1
ATOM 2428 O O . TRP B 1 112 ? 4.887 -11.102 -10.609 1 98.5 112 TRP B O 1
ATOM 2438 N N . LEU B 1 113 ? 6.926 -11.852 -11.234 1 98.5 113 LEU B N 1
ATOM 2439 C CA . LEU B 1 113 ? 7.156 -12.531 -9.969 1 98.5 113 LEU B CA 1
ATOM 2440 C C . LEU B 1 113 ? 7.238 -11.531 -8.82 1 98.5 113 LEU B C 1
ATOM 2442 O O . LEU B 1 113 ? 6.828 -11.836 -7.695 1 98.5 113 LEU B O 1
ATOM 2446 N N . TYR B 1 114 ? 7.758 -10.336 -9.078 1 98.5 114 TYR B N 1
ATOM 2447 C CA . TYR B 1 114 ? 7.863 -9.289 -8.07 1 98.5 114 TYR B CA 1
ATOM 2448 C C . TYR B 1 114 ? 6.504 -8.992 -7.449 1 98.5 114 TYR B C 1
ATOM 2450 O O . TYR B 1 114 ? 6.391 -8.859 -6.227 1 98.5 114 TYR B O 1
ATOM 2458 N N . VAL B 1 115 ? 5.469 -8.93 -8.242 1 98.38 115 VAL B N 1
ATOM 2459 C CA . VAL B 1 115 ? 4.117 -8.641 -7.766 1 98.38 115 VAL B CA 1
ATOM 2460 C C . VAL B 1 115 ? 3.604 -9.805 -6.926 1 98.38 115 VAL B C 1
ATOM 2462 O O . VAL B 1 115 ? 3.076 -9.609 -5.832 1 98.38 115 VAL B O 1
ATOM 2465 N N . ALA B 1 116 ? 3.801 -11.008 -7.391 1 97.81 116 ALA B N 1
ATOM 2466 C CA . ALA B 1 116 ? 3.334 -12.195 -6.684 1 97.81 116 ALA B CA 1
ATOM 2467 C C . ALA B 1 116 ? 4.047 -12.352 -5.34 1 97.81 116 ALA B C 1
ATOM 2469 O O . ALA B 1 116 ? 3.404 -12.586 -4.312 1 97.81 116 ALA B O 1
ATOM 2470 N N . GLU B 1 117 ? 5.363 -12.195 -5.387 1 97.75 117 GLU B N 1
ATOM 2471 C CA . GLU B 1 117 ? 6.156 -12.367 -4.172 1 97.75 117 GLU B CA 1
ATOM 2472 C C . GLU B 1 117 ? 5.895 -11.242 -3.18 1 97.75 117 GLU B C 1
ATOM 2474 O O . GLU B 1 117 ? 5.801 -11.477 -1.974 1 97.75 117 GLU B O 1
ATOM 2479 N N . GLY B 1 118 ? 5.707 -10.047 -3.686 1 96.12 118 GLY B N 1
ATOM 2480 C CA . GLY B 1 118 ? 5.41 -8.906 -2.828 1 96.12 118 GLY B CA 1
ATOM 2481 C C . GLY B 1 118 ? 4.051 -9.008 -2.158 1 96.12 118 GLY B C 1
ATOM 2482 O O . GLY B 1 118 ? 3.867 -8.516 -1.044 1 96.12 118 GLY B O 1
ATOM 2483 N N . SER B 1 119 ? 3.1 -9.578 -2.828 1 95.5 119 SER B N 1
ATOM 2484 C CA . SER B 1 119 ? 1.742 -9.688 -2.301 1 95.5 119 SER B CA 1
ATOM 2485 C C . SER B 1 119 ? 1.708 -10.508 -1.02 1 95.5 119 SER B C 1
ATOM 2487 O O . SER B 1 119 ? 0.808 -10.344 -0.193 1 95.5 119 SER B O 1
ATOM 2489 N N . LYS B 1 120 ? 2.674 -11.32 -0.791 1 94.75 120 LYS B N 1
ATOM 2490 C CA . LYS B 1 120 ? 2.736 -12.18 0.387 1 94.75 120 LYS B CA 1
ATOM 2491 C C . LYS B 1 120 ? 3.135 -11.383 1.628 1 94.75 120 LYS B C 1
ATOM 2493 O O . LYS B 1 120 ? 2.844 -11.797 2.754 1 94.75 120 LYS B O 1
ATOM 2498 N N . LEU B 1 121 ? 3.811 -10.336 1.406 1 89.44 121 LEU B N 1
ATOM 2499 C CA . LEU B 1 121 ? 4.258 -9.5 2.51 1 89.44 121 LEU B CA 1
ATOM 2500 C C . LEU B 1 121 ? 3.07 -8.867 3.232 1 89.44 121 LEU B C 1
ATOM 2502 O O . LEU B 1 121 ? 3.043 -8.82 4.465 1 89.44 121 LEU B O 1
ATOM 2506 N N . GLY B 1 122 ? 2.053 -8.406 2.553 1 84.25 122 GLY B N 1
ATOM 2507 C CA . GLY B 1 122 ? 0.918 -7.684 3.109 1 84.25 122 GLY B CA 1
ATOM 2508 C C . GLY B 1 122 ? -0.226 -8.594 3.512 1 84.25 122 GLY B C 1
ATOM 2509 O O . GLY B 1 122 ? -1.284 -8.125 3.932 1 84.25 122 GLY B O 1
ATOM 2510 N N . ALA B 1 123 ? 0.017 -9.82 3.488 1 89.81 123 ALA B N 1
ATOM 2511 C CA . ALA B 1 123 ? -1.091 -10.75 3.684 1 89.81 123 ALA B CA 1
ATOM 2512 C C . ALA B 1 123 ? -1.419 -10.906 5.164 1 89.81 123 ALA B C 1
ATOM 2514 O O . ALA B 1 123 ? -2.479 -11.43 5.52 1 89.81 123 ALA B O 1
ATOM 2515 N N . ASN B 1 124 ? -0.568 -10.445 6.031 1 87.19 124 ASN B N 1
ATOM 2516 C CA . ASN B 1 124 ? -0.787 -10.633 7.461 1 87.19 124 ASN B CA 1
ATOM 2517 C C . ASN B 1 124 ? -2.082 -9.969 7.922 1 87.19 124 ASN B C 1
ATOM 2519 O O . ASN B 1 124 ? -2.863 -10.57 8.656 1 87.19 124 ASN B O 1
ATOM 2523 N N . PHE B 1 125 ? -2.363 -8.828 7.547 1 87.38 125 PHE B N 1
ATOM 2524 C CA . PHE B 1 125 ? -3.592 -8.141 7.918 1 87.38 125 PHE B CA 1
ATOM 2525 C C . PHE B 1 125 ? -4.809 -8.844 7.328 1 87.38 125 PHE B C 1
ATOM 2527 O O . PHE B 1 125 ? -5.816 -9.039 8.016 1 87.38 125 PHE B O 1
ATOM 2534 N N . LEU B 1 126 ? -4.734 -9.227 6.074 1 93.25 126 LEU B N 1
ATOM 2535 C CA . LEU B 1 126 ? -5.852 -9.852 5.371 1 93.25 126 LEU B CA 1
ATOM 2536 C C . LEU B 1 126 ? -6.211 -11.188 6.004 1 93.25 126 LEU B C 1
ATOM 2538 O O . LEU B 1 126 ? -7.387 -11.562 6.051 1 93.25 126 LEU B O 1
ATOM 2542 N N . THR B 1 127 ? -5.16 -11.891 6.5 1 94.69 127 THR B N 1
ATOM 2543 C CA . THR B 1 127 ? -5.402 -13.172 7.156 1 94.69 127 THR B CA 1
ATOM 2544 C C . THR B 1 127 ? -6.262 -12.984 8.406 1 94.69 127 THR B C 1
ATOM 2546 O O . THR B 1 127 ? -7.113 -13.82 8.703 1 94.69 127 THR B O 1
ATOM 2549 N N . ARG B 1 128 ? -6.117 -11.898 9.078 1 93 128 ARG B N 1
ATOM 2550 C CA . ARG B 1 128 ? -6.93 -11.625 10.266 1 93 128 ARG B CA 1
ATOM 2551 C C . ARG B 1 128 ? -8.391 -11.391 9.883 1 93 128 ARG B C 1
ATOM 2553 O O . ARG B 1 128 ? -9.297 -11.789 10.609 1 93 128 ARG B O 1
ATOM 2560 N N . LEU B 1 129 ? -8.602 -10.781 8.781 1 91.88 129 LEU B N 1
ATOM 2561 C CA . LEU B 1 129 ? -9.953 -10.547 8.297 1 91.88 129 LEU B CA 1
ATOM 2562 C C . LEU B 1 129 ? -10.641 -11.859 7.945 1 91.88 129 LEU B C 1
ATOM 2564 O O . LEU B 1 129 ? -11.805 -12.062 8.289 1 91.88 129 LEU B O 1
ATOM 2568 N N . VAL B 1 130 ? -9.898 -12.711 7.324 1 95.94 130 VAL B N 1
ATOM 2569 C CA . VAL B 1 130 ? -10.539 -13.93 6.84 1 95.94 130 VAL B CA 1
ATOM 2570 C C . VAL B 1 130 ? -10.719 -14.914 7.992 1 95.94 130 VAL B C 1
ATOM 2572 O O . VAL B 1 130 ? -11.617 -15.758 7.957 1 95.94 130 VAL B O 1
ATOM 2575 N N . GLU B 1 131 ? -9.836 -14.836 9.031 1 96.56 131 GLU B N 1
ATOM 2576 C CA . GLU B 1 131 ? -9.992 -15.656 10.227 1 96.56 131 GLU B CA 1
ATOM 2577 C C . GLU B 1 131 ? -11.344 -15.406 10.891 1 96.56 131 GLU B C 1
ATOM 2579 O O . GLU B 1 131 ? -11.961 -16.328 11.422 1 96.56 131 GLU B O 1
ATOM 2584 N N . LYS B 1 132 ? -11.797 -14.227 10.781 1 94.38 132 LYS B N 1
ATOM 2585 C CA . LYS B 1 132 ? -13.102 -13.875 11.328 1 94.38 132 LYS B CA 1
ATOM 2586 C C . LYS B 1 132 ? -14.227 -14.57 10.57 1 94.38 132 LYS B C 1
ATOM 2588 O O . LYS B 1 132 ? -15.344 -14.703 11.078 1 94.38 132 LYS B O 1
ATOM 2593 N N . MET B 1 133 ? -13.961 -15.023 9.43 1 96.06 133 MET B N 1
ATOM 2594 C CA . MET B 1 133 ? -14.945 -15.703 8.602 1 96.06 133 MET B CA 1
ATOM 2595 C C . MET B 1 133 ? -14.812 -17.219 8.734 1 96.06 133 MET B C 1
ATOM 2597 O O . MET B 1 133 ? -15.555 -17.969 8.094 1 96.06 133 MET B O 1
ATOM 2601 N N . GLY B 1 134 ? -13.797 -17.625 9.469 1 97.25 134 GLY B N 1
ATOM 2602 C CA . GLY B 1 134 ? -13.625 -19.047 9.734 1 97.25 134 GLY B CA 1
ATOM 2603 C C . GLY B 1 134 ? -12.609 -19.703 8.828 1 97.25 134 GLY B C 1
ATOM 2604 O O . GLY B 1 134 ? -12.539 -20.922 8.742 1 97.25 134 GLY B O 1
ATOM 2605 N N . PHE B 1 135 ? -11.844 -18.906 8.055 1 98.31 135 PHE B N 1
ATOM 2606 C CA . PHE B 1 135 ? -10.828 -19.453 7.148 1 98.31 135 PHE B CA 1
ATOM 2607 C C . PHE B 1 135 ? -9.43 -19.203 7.703 1 98.31 135 PHE B C 1
ATOM 2609 O O . PHE B 1 135 ? -9.195 -18.219 8.406 1 98.31 135 PHE B O 1
ATOM 2616 N N . ASP B 1 136 ? -8.492 -20.125 7.395 1 97.75 136 ASP B N 1
ATOM 2617 C CA . ASP B 1 136 ? -7.109 -20 7.852 1 97.75 136 ASP B CA 1
ATOM 2618 C C . ASP B 1 136 ? -6.164 -20.812 6.969 1 97.75 136 ASP B C 1
ATOM 2620 O O . ASP B 1 136 ? -6.535 -21.219 5.871 1 97.75 136 ASP B O 1
ATOM 2624 N N . ASP B 1 137 ? -4.98 -21.016 7.441 1 96.94 137 ASP B N 1
ATOM 2625 C CA . ASP B 1 137 ? -3.951 -21.625 6.602 1 96.94 137 ASP B CA 1
ATOM 2626 C C . ASP B 1 137 ? -4.148 -23.125 6.492 1 96.94 137 ASP B C 1
ATOM 2628 O O . ASP B 1 137 ? -3.387 -23.812 5.809 1 96.94 137 ASP B O 1
ATOM 2632 N N . SER B 1 138 ? -5.152 -23.719 7.047 1 97.88 138 SER B N 1
ATOM 2633 C CA . SER B 1 138 ? -5.48 -25.141 6.906 1 97.88 138 SER B CA 1
ATOM 2634 C C . SER B 1 138 ? -6.754 -25.328 6.09 1 97.88 138 SER B C 1
ATOM 2636 O O . SER B 1 138 ? -7.051 -26.438 5.652 1 97.88 138 SER B O 1
ATOM 2638 N N . PHE B 1 139 ? -7.477 -24.219 5.918 1 98.69 139 PHE B N 1
ATOM 2639 C CA . PHE B 1 139 ? -8.766 -24.328 5.238 1 98.69 139 PHE B CA 1
ATOM 2640 C C . PHE B 1 139 ? -9.172 -23 4.637 1 98.69 139 PHE B C 1
ATOM 2642 O O . PHE B 1 139 ? -9.57 -22.078 5.355 1 98.69 139 PHE B O 1
ATOM 2649 N N . GLY B 1 140 ? -9.125 -22.844 3.357 1 98.69 140 GLY B N 1
ATOM 2650 C CA . GLY B 1 140 ? -9.703 -21.719 2.641 1 98.69 140 GLY B CA 1
ATOM 2651 C C . GLY B 1 140 ? -8.742 -20.562 2.473 1 98.69 140 GLY B C 1
ATOM 2652 O O . GLY B 1 140 ? -9.031 -19.609 1.745 1 98.69 140 GLY B O 1
ATOM 2653 N N . ALA B 1 141 ? -7.629 -20.547 3.148 1 98.62 141 ALA B N 1
ATOM 2654 C CA . ALA B 1 141 ? -6.68 -19.438 3.049 1 98.62 141 ALA B CA 1
ATOM 2655 C C . ALA B 1 141 ? -5.242 -19.938 3.119 1 98.62 141 ALA B C 1
ATOM 2657 O O . ALA B 1 141 ? -4.367 -19.266 3.664 1 98.62 141 ALA B O 1
ATOM 2658 N N . ARG B 1 142 ? -4.973 -21.172 2.627 1 98.25 142 ARG B N 1
ATOM 2659 C CA . ARG B 1 142 ? -3.639 -21.766 2.619 1 98.25 142 ARG B CA 1
ATOM 2660 C C . ARG B 1 142 ? -2.654 -20.891 1.848 1 98.25 142 ARG B C 1
ATOM 2662 O O . ARG B 1 142 ? -1.492 -20.766 2.236 1 98.25 142 ARG B O 1
ATOM 2669 N N . HIS B 1 143 ? -3.109 -20.281 0.773 1 98.19 143 HIS B N 1
ATOM 2670 C CA . HIS B 1 143 ? -2.246 -19.516 -0.12 1 98.19 143 HIS B CA 1
ATOM 2671 C C . HIS B 1 143 ? -1.725 -18.266 0.563 1 98.19 143 HIS B C 1
ATOM 2673 O O . HIS B 1 143 ? -0.778 -17.625 0.08 1 98.19 143 HIS B O 1
ATOM 2679 N N . MET B 1 144 ? -2.316 -17.859 1.654 1 97.31 144 MET B N 1
ATOM 2680 C CA . MET B 1 144 ? -1.932 -16.641 2.365 1 97.31 144 MET B CA 1
ATOM 2681 C C . MET B 1 144 ? -0.968 -16.953 3.504 1 97.31 144 MET B C 1
ATOM 2683 O O . MET B 1 144 ? -0.52 -16.047 4.211 1 97.31 144 MET B O 1
ATOM 2687 N N . ALA B 1 145 ? -0.624 -18.219 3.707 1 96.75 145 ALA B N 1
ATOM 2688 C CA . ALA B 1 145 ? 0.242 -18.625 4.812 1 96.75 145 ALA B CA 1
ATOM 2689 C C . ALA B 1 145 ? 1.616 -17.969 4.699 1 96.75 145 ALA B C 1
ATOM 2691 O O . ALA B 1 145 ? 2.107 -17.734 3.594 1 96.75 145 ALA B O 1
ATOM 2692 N N . ALA B 1 146 ? 2.211 -17.719 5.805 1 95.19 146 ALA B N 1
ATOM 2693 C CA . ALA B 1 146 ? 3.574 -17.188 5.809 1 95.19 146 ALA B CA 1
ATOM 2694 C C . ALA B 1 146 ? 4.566 -18.234 5.312 1 95.19 146 ALA B C 1
ATOM 2696 O O . ALA B 1 146 ? 4.383 -19.438 5.539 1 95.19 146 ALA B O 1
ATOM 2697 N N . ASP B 1 147 ? 5.57 -17.719 4.621 1 94.62 147 ASP B N 1
ATOM 2698 C CA . ASP B 1 147 ? 6.707 -18.594 4.332 1 94.62 147 ASP B CA 1
ATOM 2699 C C . ASP B 1 147 ? 7.277 -19.188 5.617 1 94.62 147 ASP B C 1
ATOM 2701 O O . ASP B 1 147 ? 7.301 -18.531 6.66 1 94.62 147 ASP B O 1
ATOM 2705 N N . PRO B 1 148 ? 7.805 -20.422 5.492 1 92.62 148 PRO B N 1
ATOM 2706 C CA . PRO B 1 148 ? 8.383 -21.031 6.695 1 92.62 148 PRO B CA 1
ATOM 2707 C C . PRO B 1 148 ? 9.5 -20.172 7.301 1 92.62 148 PRO B C 1
ATOM 2709 O O . PRO B 1 148 ? 9.672 -20.156 8.523 1 92.62 148 PRO B O 1
ATOM 2712 N N . MET B 1 149 ? 10.234 -19.422 6.543 1 92.81 149 MET B N 1
ATOM 2713 C CA . MET B 1 149 ? 11.32 -18.578 7.027 1 92.81 149 MET B CA 1
ATOM 2714 C C . MET B 1 149 ? 10.789 -17.219 7.504 1 92.81 149 MET B C 1
ATOM 2716 O O . MET B 1 149 ? 11.547 -16.406 8.039 1 92.81 149 MET B O 1
ATOM 2720 N N . GLY B 1 150 ? 9.523 -17.031 7.309 1 94.31 150 GLY B N 1
ATOM 2721 C CA . GLY B 1 150 ? 8.914 -15.742 7.609 1 94.31 150 GLY B CA 1
ATOM 2722 C C . GLY B 1 150 ? 8.68 -14.891 6.379 1 94.31 150 GLY B C 1
ATOM 2723 O O . GLY B 1 150 ? 9.422 -14.992 5.398 1 94.31 150 GLY B O 1
ATOM 2724 N N . ARG B 1 151 ? 7.699 -14.008 6.402 1 93.88 151 ARG B N 1
ATOM 2725 C CA . ARG B 1 151 ? 7.352 -13.148 5.273 1 93.88 151 ARG B CA 1
ATOM 2726 C C . ARG B 1 151 ? 8.484 -12.18 4.953 1 93.88 151 ARG B C 1
ATOM 2728 O O . ARG B 1 151 ? 8.898 -12.055 3.799 1 93.88 151 ARG B O 1
ATOM 2735 N N . GLY B 1 152 ? 8.984 -11.516 5.969 1 93.31 152 GLY B N 1
ATOM 2736 C CA . GLY B 1 152 ? 10.055 -10.547 5.809 1 93.31 152 GLY B CA 1
ATOM 2737 C C . GLY B 1 152 ? 11.312 -11.141 5.195 1 93.31 152 GLY B C 1
ATOM 2738 O O . GLY B 1 152 ? 11.75 -10.719 4.129 1 93.31 152 GLY B O 1
ATOM 2739 N N . PRO B 1 153 ? 11.859 -12.172 5.785 1 95.19 153 PRO B N 1
ATOM 2740 C CA . PRO B 1 153 ? 13.078 -12.789 5.277 1 95.19 153 PRO B CA 1
ATOM 2741 C C . PRO B 1 153 ? 12.914 -13.359 3.871 1 95.19 153 PRO B C 1
ATOM 2743 O O . PRO B 1 153 ? 13.828 -13.25 3.045 1 95.19 153 PRO B O 1
ATOM 2746 N N . SER B 1 154 ? 11.781 -13.938 3.578 1 96.12 154 SER B N 1
ATOM 2747 C CA . SER B 1 154 ? 11.547 -14.477 2.242 1 96.12 154 SER B CA 1
ATOM 2748 C C . SER B 1 154 ? 11.547 -13.367 1.194 1 96.12 154 SER B C 1
ATO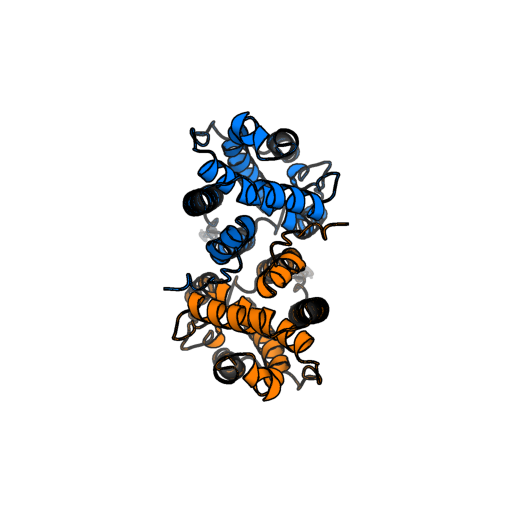M 2750 O O . SER B 1 154 ? 12.156 -13.508 0.133 1 96.12 154 SER B O 1
ATOM 2752 N N . TRP B 1 155 ? 10.898 -12.289 1.474 1 95.5 155 TRP B N 1
ATOM 2753 C CA . TRP B 1 155 ? 10.867 -11.148 0.568 1 95.5 155 TRP B CA 1
ATOM 2754 C C . TRP B 1 155 ? 12.258 -10.547 0.396 1 95.5 155 TRP B C 1
ATOM 2756 O O . TRP B 1 155 ? 12.664 -10.219 -0.721 1 95.5 155 TRP B O 1
ATOM 2766 N N . THR B 1 156 ? 12.984 -10.484 1.486 1 95 156 THR B N 1
ATOM 2767 C CA . THR B 1 156 ? 14.344 -9.953 1.443 1 95 156 THR B CA 1
ATOM 2768 C C . THR B 1 156 ? 15.234 -10.82 0.557 1 95 156 THR B C 1
ATOM 2770 O O . THR B 1 156 ? 16.016 -10.297 -0.24 1 95 156 THR B O 1
ATOM 2773 N N . ALA B 1 157 ? 15.094 -12.125 0.705 1 96.94 157 ALA B N 1
ATOM 2774 C CA . ALA B 1 157 ? 15.867 -13.039 -0.13 1 96.94 157 ALA B CA 1
ATOM 2775 C C . ALA B 1 157 ? 15.531 -12.844 -1.606 1 96.94 157 ALA B C 1
ATOM 2777 O O . ALA B 1 157 ? 16.422 -12.852 -2.455 1 96.94 157 ALA B O 1
ATOM 2778 N N . PHE B 1 158 ? 14.266 -12.68 -1.924 1 97.88 158 PHE B N 1
ATOM 2779 C CA . PHE B 1 158 ? 13.836 -12.438 -3.297 1 97.88 158 PHE B CA 1
ATOM 2780 C C . PHE B 1 158 ? 14.43 -11.141 -3.832 1 97.88 158 PHE B C 1
ATOM 2782 O O . PHE B 1 158 ? 15 -11.117 -4.922 1 97.88 158 PHE B O 1
ATOM 2789 N N . ARG B 1 159 ? 14.328 -10.086 -3.084 1 96.56 159 ARG B N 1
ATOM 2790 C CA . ARG B 1 159 ? 14.828 -8.781 -3.496 1 96.56 159 ARG B CA 1
ATOM 2791 C C . ARG B 1 159 ? 16.344 -8.82 -3.74 1 96.56 159 ARG B C 1
ATOM 2793 O O . ARG B 1 159 ? 16.812 -8.312 -4.754 1 96.56 159 ARG B O 1
ATOM 2800 N N . LYS B 1 160 ? 17.031 -9.414 -2.805 1 96.56 160 LYS B N 1
ATOM 2801 C CA . LYS B 1 160 ? 18.484 -9.508 -2.947 1 96.56 160 LYS B CA 1
ATOM 2802 C C . LYS B 1 160 ? 18.859 -10.25 -4.223 1 96.56 160 LYS B C 1
ATOM 2804 O O . LYS B 1 160 ? 19.797 -9.852 -4.926 1 96.56 160 LYS B O 1
ATOM 2809 N N . ALA B 1 161 ? 18.156 -11.281 -4.461 1 98.06 161 ALA B N 1
ATOM 2810 C CA . ALA B 1 161 ? 18.438 -12.086 -5.652 1 98.06 161 ALA B CA 1
ATOM 2811 C C . ALA B 1 161 ? 18.266 -11.258 -6.922 1 98.06 161 ALA B C 1
ATOM 2813 O O . ALA B 1 161 ? 19.141 -11.25 -7.789 1 98.06 161 ALA B O 1
ATOM 2814 N N . ILE B 1 162 ? 17.203 -10.5 -7.008 1 97.94 162 ILE B N 1
ATOM 2815 C CA . ILE B 1 162 ? 16.953 -9.797 -8.258 1 97.94 162 ILE B CA 1
ATOM 2816 C C . ILE B 1 162 ? 17.844 -8.562 -8.344 1 97.94 162 ILE B C 1
ATOM 2818 O O . ILE B 1 162 ? 18.219 -8.133 -9.438 1 97.94 162 ILE B O 1
ATOM 2822 N N . ASP B 1 163 ? 18.234 -8.039 -7.25 1 96.56 163 ASP B N 1
ATOM 2823 C CA . ASP B 1 163 ? 19.094 -6.867 -7.211 1 96.56 163 ASP B CA 1
ATOM 2824 C C . ASP B 1 163 ? 20.5 -7.191 -7.738 1 96.56 163 ASP B C 1
ATOM 2826 O O . ASP B 1 163 ? 21.203 -6.305 -8.211 1 96.56 163 ASP B O 1
ATOM 2830 N N . HIS B 1 164 ? 20.844 -8.367 -7.742 1 95.81 164 HIS B N 1
ATOM 2831 C CA . HIS B 1 164 ? 22.203 -8.75 -8.133 1 95.81 164 HIS B CA 1
ATOM 2832 C C . HIS B 1 164 ? 22.188 -9.516 -9.453 1 95.81 164 HIS B C 1
ATOM 2834 O O . HIS B 1 164 ? 23.234 -9.969 -9.914 1 95.81 164 HIS B O 1
ATOM 2840 N N . ALA B 1 165 ? 21.078 -9.641 -10.125 1 97.56 165 ALA B N 1
ATOM 2841 C CA . ALA B 1 165 ? 20.953 -10.555 -11.258 1 97.56 165 ALA B CA 1
ATOM 2842 C C . ALA B 1 165 ? 21.281 -9.852 -12.57 1 97.56 165 ALA B C 1
ATOM 2844 O O . ALA B 1 165 ? 21.312 -10.484 -13.625 1 97.56 165 ALA B O 1
ATOM 2845 N N . GLY B 1 166 ? 21.562 -8.578 -12.562 1 96.69 166 GLY B N 1
ATOM 2846 C CA . GLY B 1 166 ? 21.922 -7.852 -13.773 1 96.69 166 GLY B CA 1
ATOM 2847 C C . GLY B 1 166 ? 20.766 -7.75 -14.766 1 96.69 166 GLY B C 1
ATOM 2848 O O . GLY B 1 166 ? 20.984 -7.871 -15.977 1 96.69 166 GLY B O 1
ATOM 2849 N N . LEU B 1 167 ? 19.562 -7.574 -14.266 1 98.25 167 LEU B N 1
ATOM 2850 C CA . LEU B 1 167 ? 18.375 -7.508 -15.094 1 98.25 167 LEU B CA 1
ATOM 2851 C C . LEU B 1 167 ? 18.156 -6.102 -15.641 1 98.25 167 LEU B C 1
ATOM 2853 O O . LEU B 1 167 ? 18.766 -5.145 -15.148 1 98.25 167 LEU B O 1
ATOM 2857 N N . ASP B 1 168 ? 17.344 -6.008 -16.688 1 98 168 ASP B N 1
ATOM 2858 C CA . ASP B 1 168 ? 16.969 -4.727 -17.281 1 98 168 ASP B CA 1
ATOM 2859 C C . ASP B 1 168 ? 15.844 -4.07 -16.484 1 98 168 ASP B C 1
ATOM 2861 O O . ASP B 1 168 ? 14.711 -4.559 -16.5 1 98 168 ASP B O 1
ATOM 2865 N N . PRO B 1 169 ? 16.109 -2.994 -15.898 1 97.44 169 PRO B N 1
ATOM 2866 C CA . PRO B 1 169 ? 15.102 -2.385 -15.016 1 97.44 169 PRO B CA 1
ATOM 2867 C C . PRO B 1 169 ? 13.828 -1.992 -15.766 1 97.44 169 PRO B C 1
ATOM 2869 O O . PRO B 1 169 ? 12.727 -2.166 -15.242 1 97.44 169 PRO B O 1
ATOM 2872 N N . GLU B 1 170 ? 13.906 -1.459 -16.922 1 97.69 170 GLU B N 1
ATOM 2873 C CA . GLU B 1 170 ? 12.734 -1.016 -17.672 1 97.69 170 GLU B CA 1
ATOM 2874 C C . GLU B 1 170 ? 11.844 -2.195 -18.047 1 97.69 170 GLU B C 1
ATOM 2876 O O . GLU B 1 170 ? 10.617 -2.105 -17.969 1 97.69 170 GLU B O 1
ATOM 2881 N N . ARG B 1 171 ? 12.445 -3.234 -18.422 1 98.38 171 ARG B N 1
ATOM 2882 C CA . ARG B 1 171 ? 11.672 -4.43 -18.75 1 98.38 171 ARG B CA 1
ATOM 2883 C C . ARG B 1 171 ? 11.031 -5.027 -17.516 1 98.38 171 ARG B C 1
ATOM 2885 O O . ARG B 1 171 ? 9.914 -5.559 -17.578 1 98.38 171 ARG B O 1
ATOM 2892 N N . CYS B 1 172 ? 11.727 -4.961 -16.359 1 98.56 172 CYS B N 1
ATOM 2893 C CA . CYS B 1 172 ? 11.141 -5.41 -15.109 1 98.56 172 CYS B CA 1
ATOM 2894 C C . CYS B 1 172 ? 9.906 -4.586 -14.758 1 98.56 172 CYS B C 1
ATOM 2896 O O . CYS B 1 172 ? 8.875 -5.141 -14.367 1 98.56 172 CYS B O 1
ATOM 2898 N N . VAL B 1 173 ? 10.008 -3.293 -14.953 1 98.5 173 VAL B N 1
ATOM 2899 C CA . VAL B 1 173 ? 8.867 -2.426 -14.664 1 98.5 173 VAL B CA 1
ATOM 2900 C C . VAL B 1 173 ? 7.699 -2.783 -15.578 1 98.5 173 VAL B C 1
ATOM 2902 O O . VAL B 1 173 ? 6.551 -2.838 -15.133 1 98.5 173 VAL B O 1
ATOM 2905 N N . GLN B 1 174 ? 8.008 -2.975 -16.812 1 98.19 174 GLN B N 1
ATOM 2906 C CA . GLN B 1 174 ? 6.969 -3.398 -17.75 1 98.19 174 GLN B CA 1
ATOM 2907 C C . GLN B 1 174 ? 6.289 -4.68 -17.266 1 98.19 174 GLN B C 1
ATOM 2909 O O . GLN B 1 174 ? 5.062 -4.793 -17.312 1 98.19 174 GLN B O 1
ATOM 2914 N N . GLY B 1 175 ? 7.062 -5.648 -16.812 1 98.44 175 GLY B N 1
ATOM 2915 C CA . GLY B 1 175 ? 6.508 -6.875 -16.266 1 98.44 175 GLY B CA 1
ATOM 2916 C C . GLY B 1 175 ? 5.625 -6.641 -15.055 1 98.44 175 GLY B C 1
ATOM 2917 O O . GLY B 1 175 ? 4.551 -7.242 -14.938 1 98.44 175 GLY B O 1
ATOM 2918 N N . VAL B 1 176 ? 6.074 -5.766 -14.156 1 98.69 176 VAL B N 1
ATOM 2919 C CA . VAL B 1 176 ? 5.281 -5.438 -12.977 1 98.69 176 VAL B CA 1
ATOM 2920 C C . VAL B 1 176 ? 3.938 -4.852 -13.398 1 98.69 176 VAL B C 1
ATOM 2922 O O . VAL B 1 176 ? 2.889 -5.27 -12.906 1 98.69 176 VAL B O 1
ATOM 2925 N N . ARG B 1 177 ? 3.951 -3.926 -14.32 1 98.44 177 ARG B N 1
ATOM 2926 C CA . ARG B 1 177 ? 2.73 -3.271 -14.781 1 98.44 177 ARG B CA 1
ATOM 2927 C C . ARG B 1 177 ? 1.789 -4.273 -15.445 1 98.44 177 ARG B C 1
ATOM 2929 O O . ARG B 1 177 ? 0.576 -4.227 -15.234 1 98.44 177 ARG B O 1
ATOM 2936 N N . GLU B 1 178 ? 2.332 -5.113 -16.25 1 97.88 178 GLU B N 1
ATOM 2937 C CA . GLU B 1 178 ? 1.526 -6.16 -16.875 1 97.88 178 GLU B CA 1
ATOM 2938 C C . GLU B 1 178 ? 0.899 -7.074 -15.828 1 97.88 178 GLU B C 1
ATOM 2940 O O . GLU B 1 178 ? -0.258 -7.48 -15.961 1 97.88 178 GLU B O 1
ATOM 2945 N N . SER B 1 179 ? 1.685 -7.422 -14.867 1 98.06 179 SER B N 1
ATOM 2946 C CA . SER B 1 179 ? 1.208 -8.281 -13.781 1 98.06 179 SER B CA 1
ATOM 2947 C C . SER B 1 179 ? 0.048 -7.629 -13.031 1 98.06 179 SER B C 1
ATOM 2949 O O . SER B 1 179 ? -0.991 -8.258 -12.828 1 98.06 179 SER B O 1
ATOM 2951 N N . TYR B 1 180 ? 0.164 -6.375 -12.688 1 98.12 180 TYR B N 1
ATOM 2952 C CA . TYR B 1 180 ? -0.908 -5.648 -12.016 1 98.12 180 TYR B CA 1
ATOM 2953 C C . TYR B 1 180 ? -2.148 -5.566 -12.898 1 98.12 180 TYR B C 1
ATOM 2955 O O . TYR B 1 180 ? -3.273 -5.711 -12.414 1 98.12 180 TYR B O 1
ATOM 2963 N N . ALA B 1 181 ? -1.918 -5.293 -14.148 1 97.12 181 ALA B N 1
ATOM 2964 C CA . ALA B 1 181 ? -3.041 -5.234 -15.078 1 97.12 181 ALA B CA 1
ATOM 2965 C C . ALA B 1 181 ? -3.775 -6.574 -15.141 1 97.12 181 ALA B C 1
ATOM 2967 O O . ALA B 1 181 ? -5.004 -6.609 -15.227 1 97.12 181 ALA B O 1
ATOM 2968 N N . ARG B 1 182 ? -3.029 -7.605 -15.117 1 96.5 182 ARG B N 1
ATOM 2969 C CA . ARG B 1 182 ? -3.619 -8.938 -15.156 1 96.5 182 ARG B CA 1
ATOM 2970 C C . ARG B 1 182 ? -4.48 -9.203 -13.93 1 96.5 182 ARG B C 1
ATOM 2972 O O . ARG B 1 182 ? -5.621 -9.648 -14.047 1 96.5 182 ARG B O 1
ATOM 2979 N N . VAL B 1 183 ? -3.977 -8.906 -12.758 1 97.38 183 VAL B N 1
ATOM 2980 C CA . VAL B 1 183 ? -4.742 -9.094 -11.523 1 97.38 183 VAL B CA 1
ATOM 2981 C C . VAL B 1 183 ? -6.031 -8.273 -11.594 1 97.38 183 VAL B C 1
ATOM 2983 O O . VAL B 1 183 ? -7.109 -8.773 -11.281 1 97.38 183 VAL B O 1
ATOM 2986 N N . ARG B 1 184 ? -5.902 -7.051 -12.008 1 96.5 184 ARG B N 1
ATOM 2987 C CA . ARG B 1 184 ? -7.051 -6.152 -12.086 1 96.5 184 ARG B CA 1
ATOM 2988 C C . ARG B 1 184 ? -8.125 -6.719 -13.008 1 96.5 184 ARG B C 1
ATOM 2990 O O . ARG B 1 184 ? -9.32 -6.57 -12.742 1 96.5 184 ARG B O 1
ATOM 2997 N N . SER B 1 185 ? -7.672 -7.344 -14.062 1 95.56 185 SER B N 1
ATOM 2998 C CA . SER B 1 185 ? -8.609 -7.871 -15.047 1 95.56 185 SER B CA 1
ATOM 2999 C C . SER B 1 185 ? -9.445 -9.008 -14.461 1 95.56 185 SER B C 1
ATOM 3001 O O . SER B 1 185 ? -10.477 -9.375 -15.023 1 95.56 185 SER B O 1
ATOM 3003 N N . TYR B 1 186 ? -9.07 -9.562 -13.312 1 96.19 186 TYR B N 1
ATOM 3004 C CA . TYR B 1 186 ? -9.781 -10.688 -12.711 1 96.19 186 TYR B CA 1
ATOM 3005 C C . TYR B 1 186 ? -10.727 -10.211 -11.617 1 96.19 186 TYR B C 1
ATOM 3007 O O . TYR B 1 186 ? -11.461 -11.008 -11.031 1 96.19 186 TYR B O 1
ATOM 3015 N N . ILE B 1 187 ? -10.695 -8.898 -11.305 1 95.06 187 ILE B N 1
ATOM 3016 C CA . ILE B 1 187 ? -11.609 -8.344 -10.312 1 95.06 187 ILE B CA 1
ATOM 3017 C C . ILE B 1 187 ? -12.992 -8.148 -10.93 1 95.06 187 ILE B C 1
ATOM 3019 O O . ILE B 1 187 ? -13.141 -7.418 -11.914 1 95.06 187 ILE B O 1
ATOM 3023 N N . PRO B 1 188 ? -13.922 -8.898 -10.391 1 88.19 188 PRO B N 1
ATOM 3024 C CA . PRO B 1 188 ? -15.266 -8.773 -10.969 1 88.19 188 PRO B CA 1
ATOM 3025 C C . PRO B 1 188 ? -15.82 -7.352 -10.859 1 88.19 188 PRO B C 1
ATOM 3027 O O . PRO B 1 188 ? -15.461 -6.613 -9.945 1 88.19 188 PRO B O 1
ATOM 3030 N N . ALA B 1 189 ? -16.609 -7.031 -11.867 1 76.62 189 ALA B N 1
ATOM 3031 C CA . ALA B 1 189 ? -17.281 -5.738 -11.828 1 76.62 189 ALA B CA 1
ATOM 3032 C C . ALA B 1 189 ? -18.234 -5.645 -10.633 1 76.62 189 ALA B C 1
ATOM 3034 O O . ALA B 1 189 ? -18.688 -6.668 -10.109 1 76.62 189 ALA B O 1
ATOM 3035 N N . ARG B 1 190 ? -18.422 -4.414 -10.078 1 66.12 190 ARG B N 1
ATOM 3036 C CA . ARG B 1 190 ? -19.297 -4.184 -8.938 1 66.12 190 ARG B CA 1
ATOM 3037 C C . ARG B 1 190 ? -20.688 -4.77 -9.195 1 66.12 190 ARG B C 1
ATOM 3039 O O . ARG B 1 190 ? -21.234 -4.633 -10.289 1 66.12 190 ARG B O 1
ATOM 3046 N N . LYS B 1 191 ? -21.109 -5.711 -8.352 1 56.62 191 LYS B N 1
ATOM 3047 C CA . LYS B 1 191 ? -22.484 -6.188 -8.445 1 56.62 191 LYS B CA 1
ATOM 3048 C C . LYS B 1 191 ? -23.469 -5.059 -8.195 1 56.62 191 LYS B C 1
ATOM 3050 O O . LYS B 1 191 ? -23.297 -4.266 -7.27 1 56.62 191 LYS B O 1
ATOM 3055 N N . ASN B 1 192 ? -23.891 -4.375 -9.273 1 48.62 192 ASN B N 1
ATOM 3056 C CA . ASN B 1 192 ? -24.984 -3.43 -9.094 1 48.62 192 ASN B CA 1
ATOM 3057 C C . ASN B 1 192 ? -26.078 -4.004 -8.195 1 48.62 192 ASN B C 1
ATOM 3059 O O . ASN B 1 192 ? -26.578 -5.102 -8.445 1 48.62 192 ASN B O 1
ATOM 3063 N N . ASN B 1 193 ? -25.906 -3.861 -6.961 1 43.91 193 ASN B N 1
ATOM 3064 C CA . ASN B 1 193 ? -27.109 -4.219 -6.199 1 43.91 193 ASN B CA 1
ATOM 3065 C C . ASN B 1 193 ? -28.375 -3.688 -6.863 1 43.91 193 ASN B C 1
ATOM 3067 O O . ASN B 1 193 ? -28.609 -2.48 -6.863 1 43.91 193 ASN B O 1
ATOM 3071 N N . THR B 1 194 ? -28.75 -4.109 -7.961 1 38.81 194 THR B N 1
ATOM 3072 C CA . THR B 1 194 ? -30.094 -3.775 -8.438 1 38.81 194 THR B CA 1
ATOM 3073 C C . THR B 1 194 ? -31.125 -4.043 -7.355 1 38.81 194 THR B C 1
ATOM 3075 O O . THR B 1 194 ? -31.266 -5.172 -6.887 1 38.81 194 THR B O 1
ATOM 3078 N N . ALA B 1 195 ? -31.484 -3.055 -6.504 1 36.47 195 ALA B N 1
ATOM 3079 C CA . ALA B 1 195 ? -32.75 -3.086 -5.773 1 36.47 195 ALA B CA 1
ATOM 3080 C C . ALA B 1 195 ? -33.844 -3.752 -6.598 1 36.47 195 ALA B C 1
ATOM 3082 O O . ALA B 1 195 ? -34.094 -3.346 -7.73 1 36.47 195 ALA B O 1
ATOM 3083 N N . ALA B 1 196 ? -34.062 -4.949 -6.402 1 39.19 196 ALA B N 1
ATOM 3084 C CA . ALA B 1 196 ? -35.281 -5.559 -6.922 1 39.19 196 ALA B CA 1
ATOM 3085 C C . ALA B 1 196 ? -36.469 -4.594 -6.816 1 39.19 196 ALA B C 1
ATOM 3087 O O . ALA B 1 196 ? -36.75 -4.074 -5.738 1 39.19 196 ALA B O 1
ATOM 3088 N N . THR B 1 197 ? -36.75 -3.889 -7.824 1 37.62 197 THR B N 1
ATOM 3089 C CA . THR B 1 197 ? -37.969 -3.127 -7.93 1 37.62 197 THR B CA 1
ATOM 3090 C C . THR B 1 197 ? -39.188 -3.977 -7.5 1 37.62 197 THR B C 1
ATOM 3092 O O . THR B 1 197 ? -39.5 -4.977 -8.148 1 37.62 197 THR B O 1
ATOM 3095 N N . VAL B 1 198 ? -39.438 -4.168 -6.328 1 38.78 198 VAL B N 1
ATOM 3096 C CA . VAL B 1 198 ? -40.719 -4.715 -5.93 1 38.78 198 VAL B CA 1
ATOM 3097 C C . VAL B 1 198 ? -41.844 -3.973 -6.656 1 38.78 198 VAL B C 1
ATOM 3099 O O . VAL B 1 198 ? -42.031 -2.768 -6.461 1 38.78 198 VAL B O 1
ATOM 3102 N N . THR B 1 199 ? -42.125 -4.336 -7.832 1 34.47 199 THR B N 1
ATOM 3103 C CA . THR B 1 199 ? -43.312 -3.898 -8.508 1 34.47 199 THR B CA 1
ATOM 3104 C C . THR B 1 199 ? -44.562 -4.184 -7.652 1 34.47 199 THR B C 1
ATOM 3106 O O . THR B 1 199 ? -44.812 -5.336 -7.305 1 34.47 199 THR B O 1
ATOM 3109 N N . ALA B 1 200 ? -44.969 -3.299 -6.879 1 36.03 200 ALA B N 1
ATOM 3110 C CA . ALA B 1 200 ? -46.312 -3.268 -6.316 1 36.03 200 ALA B CA 1
ATOM 3111 C C . ALA B 1 200 ? -47.375 -3.59 -7.379 1 36.03 200 ALA B C 1
ATOM 3113 O O . ALA B 1 200 ? -47.5 -2.848 -8.352 1 36.03 200 ALA B O 1
ATOM 3114 N N . THR B 1 201 ? -47.469 -4.906 -7.648 1 29.97 201 THR B N 1
ATOM 3115 C CA . THR B 1 201 ? -48.75 -5.266 -8.227 1 29.97 201 THR B CA 1
ATOM 3116 C C . THR B 1 201 ? -49.875 -5.137 -7.195 1 29.97 201 THR B C 1
ATOM 3118 O O . THR B 1 201 ? -49.719 -5.609 -6.066 1 29.97 201 THR B O 1
#

Radius of gyration: 23.11 Å; Cα contacts (8 Å, |Δi|>4): 453; chains: 2; bounding box: 94×53×45 Å

Solvent-accessible surface area (backbone atoms only — not comparable to full-atom values): 22631 Å² total; per-residue (Å²): 135,77,77,73,76,73,79,68,77,65,71,48,50,53,57,48,46,47,69,75,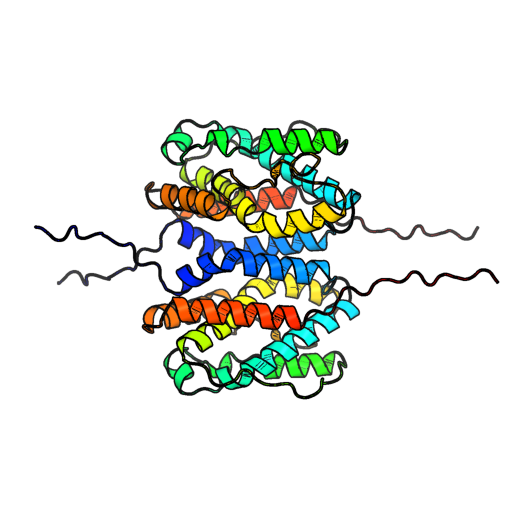39,46,53,61,52,51,45,48,53,49,51,51,42,68,67,37,27,76,74,45,70,71,26,35,49,52,47,49,50,34,50,35,56,47,31,55,33,43,46,65,60,38,70,31,69,75,51,46,74,51,33,79,65,33,59,80,66,54,46,42,69,36,29,51,50,18,32,57,66,66,70,49,80,80,72,76,88,76,80,54,64,69,94,60,59,68,32,29,45,47,12,34,46,50,53,60,56,52,54,55,54,55,28,65,60,55,50,57,53,40,41,75,74,72,30,38,62,88,42,53,32,34,55,61,48,70,48,94,79,31,41,66,55,50,46,48,53,50,38,55,32,56,45,69,59,79,62,50,63,69,43,19,45,50,17,31,52,51,40,53,50,53,52,56,72,50,55,74,76,80,77,72,78,68,74,74,75,77,72,84,121,134,76,76,76,78,72,79,68,75,63,72,49,50,53,57,49,46,47,68,76,39,46,54,60,51,51,45,49,52,50,50,50,42,68,67,35,27,76,74,45,71,71,26,34,48,51,47,51,50,33,49,34,56,47,32,56,32,43,47,65,61,39,69,31,68,75,49,45,74,49,32,81,65,33,60,78,65,53,46,41,68,36,30,51,50,19,33,55,66,66,68,50,80,82,72,76,89,73,81,54,65,69,94,61,58,68,32,29,44,47,12,35,47,49,53,60,57,51,54,55,55,56,27,64,59,55,49,56,53,40,42,75,72,72,29,38,60,88,43,52,33,34,53,60,48,69,49,95,79,31,41,67,56,50,48,50,53,49,39,54,29,56,45,70,59,80,60,50,63,68,43,19,44,51,18,32,53,52,38,53,50,52,50,56,72,49,54,75,75,80,77,72,76,69,73,75,74,76,71,84,122

Nearest PDB structures (foldseek):
  1sk7-assembly1_A  TM=9.613E-01  e=2.967E-11  Pseudomonas aeruginosa
  1p3v-assembly1_A  TM=9.348E-01  e=5.282E-10  Neisseria meningitidis
  4g7l-assembly1_A  TM=8.048E-01  e=1.260E-03  Rattus norvegicus
  2gm7-assembly1_C  TM=6.146E-01  e=7.443E-02  Pyrobaculum aerophilum str. IM2
  1sk7-assembly1_A  TM=9.615E-01  e=4.069E-11  Pseudomonas aeruginosa

Organism: NCBI:txid265959

Secondary structure (DSSP, 8-state):
------------HHHHHHHHHHHHHHHHHHHHHHTTTTTSHHHHHHHHHHHHHHHHHHHHHHT-HHHHTTSTTTGGG--HHHHHHHHHHTTPPPPPP--------HHHHHHHHHHHHHHTTTHHHHHHHHHTTT-BTTBB-GGGPPPTT-HHHHHHHHHHHHHTTT--HHHHHHHHHHHHHHHHHTSPPP-----------/------------HHHHHHHHHHHHHHHHHHHHHHTTTTTSHHHHHHHHHHHHHHHHHHHHHHT-HHHHTTSTTTGGG--HHHHHHHHHHTTPPPPPP--------HHHHHHHHHHHHHHTTTHHHHHHHHHTTT-BTTBB-GGGPPPTT-HHHHHHHHHHHHHTTT--HHHHHHHHHHHHHHHHHTSPPP-----------

InterPro domains:
  IPR016053 Haem oxygenase-like [PF01126] (13-178)
  IPR016084 Haem oxygenase-like, multi-helical [G3DSA:1.20.910.10] (3-188)
  IPR016084 Haem oxygenase-like, multi-helical [SSF48613] (13-184)

Sequence (402 aa):
MTLLNDGNIHVPLSGYLREATHQIHDDLNHTVMSRGMFTDAAGYRDFVLMQYLFHRDLDPLYNSDDLARIVPDLAARNRFPQVSADMNDLDIAIPAPGVPVGMMDPSTAIGWLYVAEGSKLGANFLTRLVEKMGFDDSFGARHMAADPMGRGPSWTAFRKAIDHAGLDPERCVQGVRESYARVRSYIPARKNNTAATVTATMTLLNDGNIHVPLSGYLREATHQIHDDLNHTVMSRGMFTDAAGYRDFVLMQYLFHRDLDPLYNSDDLARIVPDLAARNRFPQVSADMNDLDIAIPAPGVPVGMMDPSTAIGWLYVAEGSKLGANFLTRLVEKMGFDDSFGARHMAADPMGRGPSWTAFRKAIDHAGLDPERCVQGVRESYARVRSYIPARKNNTAATVTAT